Protein AF-A0A6P4AB61-F1 (afdb_monomer_lite)

Secondary structure (DSSP, 8-state):
----------------------------------------HHHHHHHHTTS-------PPPPTT---------------S--SHHHHHHHHHHHH-S----------------------------PPPPP-------------PPPP---SSHHHHHHHHHHHHHHHHHHHHHHHHHHTT-SS---PPPHHHHHHHHH-B-TT--SSBS-HHHHHHHHHT--TTS--S-SSS--HHHHHHHHHHHHHHHHHTT--HHHHHHHHHHHHHHGGGGGTS-GGGPPTTHHHHHHHHHHHHHHTT----TT-HHHHHHHHHHHHHHHTS-HHHHTTS--GGGGG-TT-SS--HHHHGGG--TTS-BTTBHHHHHHHHHHH--HHHHHHHHHHHHHTBTB--SS---HHHHHHHHHHHHHHTT-GGG-HHHHHHHHHHHHH----

Radius of gyration: 31.97 Å; chains: 1; bounding box: 68×88×130 Å

Foldseek 3Di:
DDDDDDDDDDDDDDDDDDDDDDDDDDDDDDDDDPDDPDDDVVLVVVLVVQVPPDDDDDDDADPVGDDDDDDDDDDDDDDDDPPVCVVCCVSVVSVPPDDDDDDDDDDDDDDDDDDDDPDPDDPPDDDDDDDDDDDDDDDDDDDDDDDPPDPDCPVVVVVVVVVVVVVVVVLVVVLVVLVPFDLDDDDFQLLLLLLQLQFDDLVPPRHRPQVQSLVVLVVQQDPQLWHADPPDDFLLGRQSSLLSSLLSCLVRVHDVVSNVSSLVSCVVRVLVVVVTDPSPHDPCSLQQVVLSVVSCVVSVNPHPPVRVVSVVSVVVNVVVVVVDPLVVVLPEQDPCLLPCSSDPDHDLVSQQVHADPQRGSQQASSSLSVSCRVPVDPSSVRNNVVQCVVVRSTHHRGIRCRLVCLVVVLVVCVVVVNCVSQVVSNVVSVVVNVVPDDD

Sequence (439 aa):
MSSHSTPHIFSLLSPNSIPSSSSSSSSSSSSLSTNQPYLHPVLANCCNQVENTGVWSFGTKDKRGNLEFHTKCNAISKPRTQEYASVLQNVLANCCNQVENTGVWSFGTKDKRGNLEFHTKCNAISKPRTQEYASVLQNGLPVIKWPEIVEDDIEGEARKIGRRNEIKERVESIKSKLASMDDGEISVSAYDTAWVALVEDIHGSGTPQFPSSLQWIANNQLPDGSWGDCEIFSAHDRIINTLACVVALKSWNVHPDKCHKGMEFLKENISRLRNENTEHMPIGFEVAFPSLLEIARKIDLQIPDDSPILQEIYAKRDLKLTRIPRDIMHRVPTTLLHSLEGMAGLDWEKLLKLQSRDGSFLFSPSSTAFALMETKDLNCFKYLNNAVQKFNGGVPNVYPVDLFEHIWVVDRLQRLGISRFFEPEIKECIDYVSSGKRD

Structure (mmCIF, N/CA/C/O backbone):
data_AF-A0A6P4AB61-F1
#
_entry.id   AF-A0A6P4AB61-F1
#
loop_
_atom_site.group_PDB
_atom_site.id
_atom_site.type_symbol
_atom_site.label_atom_id
_atom_site.label_alt_id
_atom_site.label_comp_id
_atom_site.label_asym_id
_atom_site.label_entity_id
_atom_site.label_seq_id
_atom_site.pdbx_PDB_ins_code
_atom_site.Cartn_x
_atom_site.Cartn_y
_atom_site.Cartn_z
_atom_site.occupancy
_atom_site.B_iso_or_equiv
_atom_site.auth_seq_id
_atom_site.auth_comp_id
_atom_site.auth_asym_id
_atom_site.auth_atom_id
_atom_site.pdbx_PDB_model_num
ATOM 1 N N . MET A 1 1 ? 7.755 -12.854 53.050 1.00 31.95 1 MET A N 1
ATOM 2 C CA . MET A 1 1 ? 8.686 -13.766 53.762 1.00 31.95 1 MET A CA 1
ATOM 3 C C . MET A 1 1 ? 8.063 -15.156 53.743 1.00 31.95 1 MET A C 1
ATOM 5 O O . MET A 1 1 ? 6.854 -15.178 53.893 1.00 31.95 1 MET A O 1
ATOM 9 N N . SER A 1 2 ? 8.859 -16.230 53.573 1.00 28.94 2 SER A N 1
ATOM 10 C CA . SER A 1 2 ? 8.568 -17.662 53.891 1.00 28.94 2 SER A CA 1
ATOM 11 C C . SER A 1 2 ? 7.244 -18.317 53.415 1.00 28.94 2 SER A C 1
ATOM 13 O O . SER A 1 2 ? 6.175 -17.762 53.605 1.00 28.94 2 SER A O 1
ATOM 15 N N . SER A 1 3 ? 7.202 -19.557 52.907 1.00 27.22 3 SER A N 1
ATOM 16 C CA . SER A 1 3 ? 8.245 -20.531 52.505 1.00 27.22 3 SER A CA 1
ATOM 17 C C . SER A 1 3 ? 7.597 -21.730 51.768 1.00 27.22 3 SER A C 1
ATOM 19 O O . SER A 1 3 ? 6.386 -21.911 51.839 1.00 27.22 3 SER A O 1
ATOM 21 N N . HIS A 1 4 ? 8.391 -22.554 51.070 1.00 29.17 4 HIS A N 1
ATOM 22 C CA . HIS A 1 4 ? 7.943 -23.743 50.312 1.00 29.17 4 HIS A CA 1
ATOM 23 C C . HIS A 1 4 ? 7.287 -24.855 51.163 1.00 29.17 4 HIS A C 1
ATOM 25 O O . HIS A 1 4 ? 7.622 -24.981 52.342 1.00 29.17 4 HIS A O 1
ATOM 31 N N . SER A 1 5 ? 6.521 -25.763 50.524 1.00 25.81 5 SER A N 1
ATOM 32 C CA . SER A 1 5 ? 6.859 -27.214 50.461 1.00 25.81 5 SER A CA 1
ATOM 33 C C . SER A 1 5 ? 5.947 -28.064 49.543 1.00 25.81 5 SER A C 1
ATOM 35 O O . SER A 1 5 ? 4.727 -27.958 49.577 1.00 25.81 5 SER A O 1
ATOM 37 N N . THR A 1 6 ? 6.582 -28.969 48.791 1.00 26.95 6 THR A N 1
ATOM 38 C CA . THR A 1 6 ? 6.104 -30.217 48.130 1.00 26.95 6 THR A CA 1
ATOM 39 C C . THR A 1 6 ? 7.281 -31.237 48.239 1.00 26.95 6 THR A C 1
ATOM 41 O O . THR A 1 6 ? 8.294 -30.829 48.822 1.00 26.95 6 THR A O 1
ATOM 44 N N . PRO A 1 7 ? 7.293 -32.501 47.721 1.00 38.72 7 PRO A N 1
ATOM 45 C CA . PRO A 1 7 ? 6.286 -33.313 46.997 1.00 38.72 7 PRO A CA 1
ATOM 46 C C . PRO A 1 7 ? 6.196 -34.822 47.428 1.00 38.72 7 PRO A C 1
ATOM 48 O O . PRO A 1 7 ? 6.912 -35.266 48.318 1.00 38.72 7 PRO A O 1
ATOM 51 N N . HIS A 1 8 ? 5.410 -35.640 46.698 1.00 24.91 8 HIS A N 1
ATOM 52 C CA . HIS A 1 8 ? 5.565 -37.110 46.494 1.00 24.91 8 HIS A CA 1
ATOM 53 C C . HIS A 1 8 ? 5.042 -37.473 45.074 1.00 24.91 8 HIS A C 1
ATOM 55 O O . HIS A 1 8 ? 4.118 -36.800 44.626 1.00 24.91 8 HIS A O 1
ATOM 61 N N . ILE A 1 9 ? 5.535 -38.411 44.239 1.00 24.50 9 ILE A N 1
ATOM 62 C CA . ILE A 1 9 ? 6.579 -39.476 44.267 1.00 24.50 9 ILE A CA 1
ATOM 63 C C . ILE A 1 9 ? 6.122 -40.914 44.655 1.00 24.50 9 ILE A C 1
ATOM 65 O O . ILE A 1 9 ? 6.420 -41.369 45.751 1.00 24.50 9 ILE A O 1
ATOM 69 N N . PHE A 1 10 ? 5.472 -41.619 43.707 1.00 24.66 10 PHE A N 1
ATOM 70 C CA . PHE A 1 10 ? 5.452 -43.084 43.392 1.00 24.66 10 PHE A CA 1
ATOM 71 C C . PHE A 1 10 ? 4.771 -43.182 41.992 1.00 24.66 10 PHE A C 1
ATOM 73 O O . PHE A 1 10 ? 3.731 -42.553 41.823 1.00 24.66 10 PHE A O 1
ATOM 80 N N . SER A 1 11 ? 5.306 -43.699 40.869 1.00 23.52 11 SER A N 1
ATOM 81 C CA . SER A 1 11 ? 5.947 -44.991 40.511 1.00 23.52 11 SER A CA 1
ATOM 82 C C . SER A 1 11 ? 5.012 -46.205 40.712 1.00 23.52 11 SER A C 1
ATOM 84 O O . SER A 1 11 ? 4.325 -46.268 41.724 1.00 23.52 11 SER A O 1
ATOM 86 N N . LEU A 1 12 ? 4.859 -47.184 39.802 1.00 23.11 12 LEU A N 1
ATOM 87 C CA . LEU A 1 12 ? 5.608 -47.627 38.595 1.00 23.11 12 LEU A CA 1
ATOM 88 C C . LEU A 1 12 ? 4.636 -47.825 37.373 1.00 23.11 12 LEU A C 1
ATOM 90 O O . LEU A 1 12 ? 3.552 -47.259 37.436 1.00 23.11 12 LEU A O 1
ATOM 94 N N . LEU A 1 13 ? 4.844 -48.544 36.241 1.00 23.95 13 LEU A N 1
ATOM 95 C CA . LEU A 1 13 ? 5.892 -49.416 35.627 1.00 23.95 13 LEU A CA 1
ATOM 96 C C . LEU A 1 13 ? 5.664 -49.466 34.069 1.00 23.95 13 LEU A C 1
ATOM 98 O O . LEU A 1 13 ? 4.730 -48.842 33.572 1.00 23.95 13 LEU A O 1
ATOM 102 N N . SER A 1 14 ? 6.464 -50.241 33.317 1.00 23.11 14 SER A N 1
ATOM 103 C CA . SER A 1 14 ? 6.390 -50.537 31.849 1.00 23.11 14 SER A CA 1
ATOM 104 C C . SER A 1 14 ? 6.741 -52.047 31.632 1.00 23.11 14 SER A C 1
ATOM 106 O O . SER A 1 14 ? 6.650 -52.761 32.631 1.00 23.11 14 SER A O 1
ATOM 108 N N . PRO A 1 15 ? 7.219 -52.616 30.486 1.00 39.34 15 PRO A N 1
ATOM 109 C CA . PRO A 1 15 ? 7.324 -52.196 29.068 1.00 39.34 15 PRO A CA 1
ATOM 110 C C . PRO A 1 15 ? 6.894 -53.323 28.058 1.00 39.34 15 PRO A C 1
ATOM 112 O O . PRO A 1 15 ? 6.152 -54.224 28.435 1.00 39.34 15 PRO A O 1
ATOM 115 N N . ASN A 1 16 ? 7.458 -53.312 26.828 1.00 25.84 16 ASN A N 1
ATOM 116 C CA . ASN A 1 16 ? 7.536 -54.386 25.794 1.00 25.84 16 ASN A CA 1
ATOM 117 C C . ASN A 1 16 ? 6.367 -54.506 24.776 1.00 25.84 16 ASN A C 1
ATOM 119 O O . ASN A 1 16 ? 5.218 -54.299 25.140 1.00 25.84 16 ASN A O 1
ATOM 123 N N . SER A 1 17 ? 6.586 -54.853 23.489 1.00 25.02 17 SER A N 1
ATOM 124 C CA . SER A 1 17 ? 7.842 -55.087 22.722 1.00 25.02 17 SER A CA 1
ATOM 125 C C . SER A 1 17 ? 7.669 -54.971 21.182 1.00 25.02 17 SER A C 1
ATOM 127 O O . SER A 1 17 ? 6.565 -54.840 20.662 1.00 25.02 17 SER A O 1
ATOM 129 N N . ILE A 1 18 ? 8.802 -54.997 20.462 1.00 28.11 18 ILE A N 1
ATOM 130 C CA . ILE A 1 18 ? 9.027 -54.887 18.997 1.00 28.11 18 ILE A CA 1
ATOM 131 C C . ILE A 1 18 ? 10.381 -55.604 18.697 1.00 28.11 18 ILE A C 1
ATOM 133 O O . ILE A 1 18 ? 11.129 -55.782 19.666 1.00 28.11 18 ILE A O 1
ATOM 137 N N . PRO A 1 19 ? 10.780 -55.990 17.453 1.00 42.22 19 PRO A N 1
ATOM 138 C CA . PRO A 1 19 ? 10.170 -55.735 16.137 1.00 42.22 19 PRO A CA 1
ATOM 139 C C . PRO A 1 19 ? 10.085 -56.970 15.189 1.00 42.22 19 PRO A C 1
ATOM 141 O O . PRO A 1 19 ? 10.313 -58.106 15.590 1.00 42.22 19 PRO A O 1
ATOM 144 N N . SER A 1 20 ? 9.801 -56.731 13.899 1.00 24.22 20 SER A N 1
ATOM 145 C CA . SER A 1 20 ? 10.059 -57.639 12.756 1.00 24.22 20 SER A CA 1
ATOM 146 C C . SER A 1 20 ? 10.372 -56.816 11.483 1.00 24.22 20 SER A C 1
ATOM 148 O O . SER A 1 20 ? 10.205 -55.594 11.513 1.00 24.22 20 SER A O 1
ATOM 150 N N . SER A 1 21 ? 10.889 -57.418 10.397 1.00 25.69 21 SER A N 1
ATOM 151 C CA . SER A 1 21 ? 11.362 -56.666 9.212 1.00 25.69 21 SER A CA 1
ATOM 152 C C . SER A 1 21 ? 11.525 -57.487 7.911 1.00 25.69 21 SER A C 1
ATOM 154 O O . SER A 1 21 ? 11.584 -58.716 7.937 1.00 25.69 21 SER A O 1
ATOM 156 N N . SER A 1 22 ? 11.706 -56.770 6.784 1.00 25.30 22 SER A N 1
ATOM 157 C CA . SER A 1 22 ? 11.994 -57.256 5.408 1.00 25.30 22 SER A CA 1
ATOM 158 C C . SER A 1 22 ? 10.818 -57.954 4.678 1.00 25.30 22 SER A C 1
ATOM 160 O O . SER A 1 22 ? 9.848 -58.341 5.314 1.00 25.30 22 SER A O 1
ATOM 162 N N . SER A 1 23 ? 10.787 -58.102 3.343 1.00 24.78 23 SER A N 1
ATOM 163 C CA . SER A 1 23 ? 11.779 -57.803 2.285 1.00 24.78 23 SER A CA 1
ATOM 164 C C . SER A 1 23 ? 11.095 -57.340 0.971 1.00 24.78 23 SER A C 1
ATOM 166 O O . SER A 1 23 ? 9.889 -57.107 0.947 1.00 24.78 23 SER A O 1
ATOM 168 N N . SER A 1 24 ? 11.864 -57.133 -0.106 1.00 25.05 24 SER A N 1
ATOM 169 C CA . SER A 1 24 ? 11.434 -56.508 -1.368 1.00 25.05 24 SER A CA 1
ATOM 170 C C . SER A 1 24 ? 11.100 -57.493 -2.499 1.00 25.05 24 SER A C 1
ATOM 172 O O . SER A 1 24 ? 11.663 -58.579 -2.591 1.00 25.05 24 SER A O 1
ATOM 174 N N . SER A 1 25 ? 10.279 -57.045 -3.456 1.00 24.58 25 SER A N 1
ATOM 175 C CA . SER A 1 25 ? 10.283 -57.558 -4.836 1.00 24.58 25 SER A CA 1
ATOM 176 C C . SER A 1 25 ? 9.807 -56.481 -5.813 1.00 24.58 25 SER A C 1
ATOM 178 O O . SER A 1 25 ? 8.909 -55.707 -5.485 1.00 24.58 25 SER A O 1
ATOM 180 N N . SER A 1 26 ? 10.389 -56.434 -7.010 1.00 23.45 26 SER A N 1
ATOM 181 C CA . SER A 1 26 ? 10.068 -55.467 -8.063 1.00 23.45 26 SER A CA 1
ATOM 182 C C . SER A 1 26 ? 9.321 -56.119 -9.228 1.00 23.45 26 SER A C 1
ATOM 184 O O . SER A 1 26 ? 9.568 -57.268 -9.583 1.00 23.45 26 SER A O 1
ATOM 186 N N . SER A 1 27 ? 8.436 -55.360 -9.872 1.00 23.88 27 SER A N 1
ATOM 187 C CA . SER A 1 27 ? 7.985 -55.639 -11.238 1.00 23.88 27 SER A CA 1
ATOM 188 C C . SER A 1 27 ? 7.711 -54.318 -11.954 1.00 23.88 27 SER A C 1
ATOM 190 O O . SER A 1 27 ? 7.298 -53.339 -11.331 1.00 23.88 27 SER A O 1
ATOM 192 N N . SER A 1 28 ? 8.034 -54.262 -13.242 1.00 22.91 28 SER A N 1
ATOM 193 C CA . SER A 1 28 ? 7.985 -53.051 -14.056 1.00 22.91 28 SER A CA 1
ATOM 194 C C . SER A 1 28 ? 6.930 -53.168 -15.152 1.00 22.91 28 SER A C 1
ATOM 196 O O . SER A 1 28 ? 6.835 -54.178 -15.845 1.00 22.91 28 SER A O 1
ATOM 198 N N . SER A 1 29 ? 6.178 -52.091 -15.358 1.00 23.48 29 SER A N 1
ATOM 199 C CA . SER A 1 29 ? 5.350 -51.888 -16.547 1.00 23.48 29 SER A CA 1
ATOM 200 C C . SER A 1 29 ? 5.337 -50.403 -16.890 1.00 23.48 29 SER A C 1
ATOM 202 O O . SER A 1 29 ? 5.155 -49.564 -16.009 1.00 23.48 29 SER A O 1
ATOM 204 N N . SER A 1 30 ? 5.563 -50.077 -18.158 1.00 22.84 30 SER A N 1
ATOM 205 C CA . SER A 1 30 ? 5.762 -48.715 -18.650 1.00 22.84 30 SER A CA 1
ATOM 206 C C . SER A 1 30 ? 4.664 -48.304 -19.628 1.00 22.84 30 SER A C 1
ATOM 208 O O . SER A 1 30 ? 4.325 -49.075 -20.520 1.00 22.84 30 SER A O 1
ATOM 210 N N . SER A 1 31 ? 4.188 -47.057 -19.528 1.00 21.41 31 SER A N 1
ATOM 211 C CA . SER A 1 31 ? 3.708 -46.285 -20.687 1.00 21.41 31 SER A CA 1
ATOM 212 C C . SER A 1 31 ? 3.337 -44.838 -20.333 1.00 21.41 31 SER A C 1
ATOM 214 O O . SER A 1 31 ? 2.676 -44.599 -19.329 1.00 21.41 31 SER A O 1
ATOM 216 N N . LEU A 1 32 ? 3.664 -43.919 -21.250 1.00 22.86 32 LEU A N 1
ATOM 217 C CA . LEU A 1 32 ? 2.944 -42.664 -21.531 1.00 22.86 32 LEU A CA 1
ATOM 218 C C . LEU A 1 32 ? 2.806 -41.630 -20.393 1.00 22.86 32 LEU A C 1
ATOM 220 O O . LEU A 1 32 ? 1.723 -41.380 -19.871 1.00 22.86 32 LEU A O 1
ATOM 224 N N . SER A 1 33 ? 3.891 -40.895 -20.134 1.00 21.48 33 SER A N 1
ATOM 225 C CA . SER A 1 33 ? 3.826 -39.572 -19.502 1.00 21.48 33 SER A CA 1
ATOM 226 C C . SER A 1 33 ? 3.276 -38.523 -20.484 1.00 21.48 33 SER A C 1
ATOM 228 O O . SER A 1 33 ? 4.007 -38.011 -21.337 1.00 21.48 33 SER A O 1
ATOM 230 N N . THR A 1 34 ? 1.995 -38.170 -20.374 1.00 24.17 34 THR A N 1
ATOM 231 C CA . THR A 1 34 ? 1.445 -36.985 -21.050 1.00 24.17 34 THR A CA 1
ATOM 232 C C . THR A 1 34 ? 1.909 -35.718 -20.333 1.00 24.17 34 THR A C 1
ATOM 234 O O . THR A 1 34 ? 1.309 -35.315 -19.337 1.00 24.17 34 THR A O 1
ATOM 237 N N . ASN A 1 35 ? 2.965 -35.077 -20.841 1.00 24.34 35 ASN A N 1
ATOM 238 C CA . ASN A 1 35 ? 3.440 -33.785 -20.339 1.00 24.34 35 ASN A CA 1
ATOM 239 C C . ASN A 1 35 ? 2.428 -32.668 -20.656 1.00 24.34 35 ASN A C 1
ATOM 241 O O . ASN A 1 35 ? 2.560 -31.961 -21.654 1.00 24.34 35 ASN A O 1
ATOM 245 N N . GLN A 1 36 ? 1.427 -32.492 -19.794 1.00 22.83 36 GLN A N 1
ATOM 246 C CA . GLN A 1 36 ? 0.696 -31.231 -19.698 1.00 22.83 36 GLN A CA 1
ATOM 247 C C . GLN A 1 36 ? 1.524 -30.239 -18.864 1.00 22.83 36 GLN A C 1
ATOM 249 O O . GLN A 1 36 ? 1.948 -30.597 -17.762 1.00 22.83 36 GLN A O 1
ATOM 254 N N . PRO A 1 37 ? 1.749 -28.998 -19.331 1.00 26.88 37 PRO A N 1
ATOM 255 C CA . PRO A 1 37 ? 2.337 -27.962 -18.494 1.00 26.88 37 PRO A CA 1
ATOM 256 C C . PRO A 1 37 ? 1.325 -27.554 -17.416 1.00 26.88 37 PRO A C 1
ATOM 258 O O . PRO A 1 37 ? 0.306 -26.929 -17.708 1.00 26.88 37 PRO A O 1
ATOM 261 N N . TYR A 1 38 ? 1.605 -27.908 -16.162 1.00 25.88 38 TYR A N 1
ATOM 262 C CA . TYR A 1 38 ? 0.858 -27.401 -15.012 1.00 25.88 38 TYR A CA 1
ATOM 263 C C . TYR A 1 38 ? 1.101 -25.890 -14.887 1.00 25.88 38 TYR A C 1
ATOM 265 O O . TYR A 1 38 ? 2.192 -25.468 -14.502 1.00 25.88 38 TYR A O 1
ATOM 273 N N . LEU A 1 39 ? 0.096 -25.067 -15.204 1.00 29.55 39 LEU A N 1
ATOM 274 C CA . LEU A 1 39 ? 0.164 -23.632 -14.921 1.00 29.55 39 LEU A CA 1
ATOM 275 C C . LEU A 1 39 ? 0.203 -23.417 -13.403 1.00 29.55 39 LEU A C 1
ATOM 277 O O . LEU A 1 39 ? -0.677 -23.873 -12.672 1.00 29.55 39 LEU A O 1
ATOM 281 N N . HIS A 1 40 ? 1.227 -22.710 -12.930 1.00 34.81 40 HIS A N 1
ATOM 282 C CA . HIS A 1 40 ? 1.366 -22.388 -11.515 1.00 34.81 40 HIS A CA 1
ATOM 283 C C . HIS A 1 40 ? 0.315 -21.331 -11.103 1.00 34.81 40 HIS A C 1
ATOM 285 O O . HIS A 1 40 ? 0.152 -20.351 -11.837 1.00 34.81 40 HIS A O 1
ATOM 291 N N . PRO A 1 41 ? -0.375 -21.458 -9.945 1.00 32.84 41 PRO A N 1
ATOM 292 C CA . PRO A 1 41 ? -1.515 -20.595 -9.593 1.00 32.84 41 PRO A CA 1
ATOM 293 C C . PRO A 1 41 ? -1.236 -19.084 -9.591 1.00 32.84 41 PRO A C 1
ATOM 295 O O . PRO A 1 41 ? -2.148 -18.289 -9.803 1.00 32.84 41 PRO A O 1
ATOM 298 N N . VAL A 1 42 ? 0.023 -18.682 -9.388 1.00 34.88 42 VAL A N 1
ATOM 299 C CA . VAL A 1 42 ? 0.453 -17.273 -9.403 1.00 34.88 42 VAL A CA 1
ATOM 300 C C . VAL A 1 42 ? 0.213 -16.620 -10.772 1.00 34.88 42 VAL A C 1
ATOM 302 O O . VAL A 1 42 ? -0.350 -15.532 -10.829 1.00 34.88 42 VAL A O 1
ATOM 305 N N . LEU A 1 43 ? 0.539 -17.304 -11.878 1.00 30.62 43 LEU A N 1
ATOM 306 C CA . LEU A 1 43 ? 0.390 -16.752 -13.235 1.00 30.62 43 LEU A CA 1
ATOM 307 C C . LEU A 1 43 ? -1.081 -16.554 -13.631 1.00 30.62 43 LEU A C 1
ATOM 309 O O . LEU A 1 43 ? -1.419 -15.576 -14.297 1.00 30.62 43 LEU A O 1
ATOM 313 N N . ALA A 1 44 ? -1.967 -17.452 -13.187 1.00 28.67 44 ALA A N 1
ATOM 314 C CA . ALA A 1 44 ? -3.407 -17.295 -13.379 1.00 28.67 44 ALA A CA 1
ATOM 315 C C . ALA A 1 44 ? -3.951 -16.088 -12.590 1.00 28.67 44 ALA A C 1
ATOM 317 O O . ALA A 1 44 ? -4.750 -15.311 -13.108 1.00 28.67 44 ALA A O 1
ATOM 318 N N . ASN A 1 45 ? -3.480 -15.890 -11.355 1.00 36.50 45 ASN A N 1
ATOM 319 C CA . ASN A 1 45 ? -3.972 -14.820 -10.491 1.00 36.50 45 ASN A CA 1
ATOM 320 C C . ASN A 1 45 ? -3.524 -13.415 -10.928 1.00 36.50 45 ASN A C 1
ATOM 322 O O . ASN A 1 45 ? -4.324 -12.490 -10.803 1.00 36.50 45 ASN A O 1
ATOM 326 N N . CYS A 1 46 ? -2.328 -13.251 -11.506 1.00 30.19 46 CYS A N 1
ATOM 327 C CA . CYS A 1 46 ? -1.909 -11.966 -12.086 1.00 30.19 46 CYS A CA 1
ATOM 328 C C . CYS A 1 46 ? -2.796 -11.532 -13.269 1.00 30.19 46 CYS A C 1
ATOM 330 O O . CYS A 1 46 ? -3.047 -10.343 -13.439 1.00 30.19 46 CYS A O 1
ATOM 332 N N . CYS A 1 47 ? -3.318 -12.476 -14.064 1.00 27.45 47 CYS A N 1
ATOM 333 C CA . CYS A 1 47 ? -4.286 -12.159 -15.123 1.00 27.45 47 CYS A CA 1
ATOM 334 C C . CYS A 1 47 ? -5.659 -11.791 -14.526 1.00 27.45 47 CYS A C 1
ATOM 336 O O . CYS A 1 47 ? -6.238 -10.760 -14.866 1.00 27.45 47 CYS A O 1
ATOM 338 N N . ASN A 1 48 ? -6.139 -12.585 -13.560 1.00 28.72 48 ASN A N 1
ATOM 339 C CA . ASN A 1 48 ? -7.444 -12.393 -12.910 1.00 28.72 48 ASN A CA 1
ATOM 340 C C . ASN A 1 48 ? -7.588 -11.056 -12.149 1.00 28.72 48 ASN A C 1
ATOM 342 O O . ASN A 1 48 ? -8.713 -10.640 -11.866 1.00 28.72 48 ASN A O 1
ATOM 346 N N . GLN A 1 49 ? -6.485 -10.374 -11.812 1.00 32.09 49 GLN A N 1
ATOM 347 C CA . GLN A 1 49 ? -6.513 -9.041 -11.190 1.00 32.09 49 GLN A CA 1
ATOM 348 C C . GLN A 1 49 ? -7.050 -7.935 -12.120 1.00 32.09 49 GLN A C 1
ATOM 350 O O . GLN A 1 49 ? -7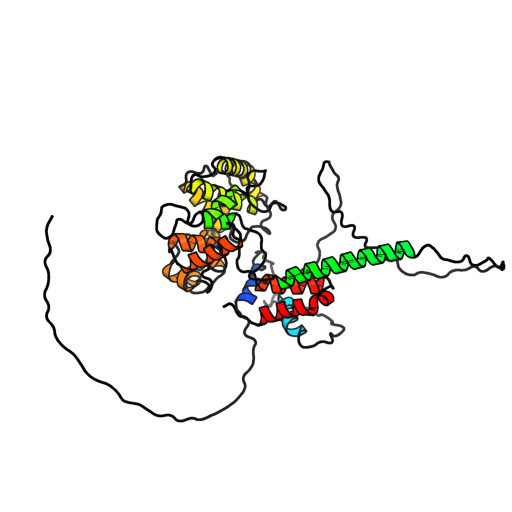.423 -6.874 -11.625 1.00 32.09 49 GLN A O 1
ATOM 355 N N . VAL A 1 50 ? -7.158 -8.181 -13.433 1.00 27.23 50 VAL A N 1
ATOM 356 C CA . VAL A 1 50 ? -7.739 -7.234 -14.406 1.00 27.23 50 VAL A CA 1
ATOM 357 C C . VAL A 1 50 ? -9.243 -7.480 -14.649 1.00 27.23 50 VAL A C 1
ATOM 359 O O . VAL A 1 50 ? -9.965 -6.563 -15.028 1.00 27.23 50 VAL A O 1
ATOM 362 N N . GLU A 1 51 ? -9.757 -8.690 -14.399 1.00 25.59 51 GLU A N 1
ATOM 363 C CA . GLU A 1 51 ? -11.059 -9.142 -14.935 1.00 25.59 51 GLU A CA 1
ATOM 364 C C . GLU A 1 51 ? -12.303 -8.878 -14.053 1.00 25.59 51 GLU A C 1
ATOM 366 O O . GLU A 1 51 ? -13.390 -9.357 -14.369 1.00 25.59 51 GLU A O 1
ATOM 371 N N . ASN A 1 52 ? -12.198 -8.132 -12.944 1.00 26.30 52 ASN A N 1
ATOM 372 C CA . ASN A 1 52 ? -13.324 -7.916 -12.010 1.00 26.30 52 ASN A CA 1
ATOM 373 C C . ASN A 1 52 ? -13.916 -6.489 -11.991 1.00 26.30 52 ASN A C 1
ATOM 375 O O . ASN A 1 52 ? -14.440 -6.034 -10.971 1.00 26.30 52 ASN A O 1
ATOM 379 N N . THR A 1 53 ? -13.930 -5.804 -13.137 1.00 24.28 53 THR A N 1
ATOM 380 C CA . THR A 1 53 ? -14.827 -4.658 -13.384 1.00 24.28 53 THR A CA 1
ATOM 381 C C . THR A 1 53 ? -16.196 -5.158 -13.869 1.00 24.28 53 THR A C 1
ATOM 383 O O . THR A 1 53 ? -16.378 -5.609 -14.997 1.00 24.28 53 THR A O 1
ATOM 386 N N . GLY A 1 54 ? -17.195 -5.134 -12.982 1.00 27.19 54 GLY A N 1
ATOM 387 C CA . GLY A 1 54 ? -18.482 -5.803 -13.209 1.00 27.19 54 GLY A CA 1
ATOM 388 C C . GLY A 1 54 ? -19.430 -5.104 -14.193 1.00 27.19 54 GLY A C 1
ATOM 389 O O . GLY A 1 54 ? -20.357 -4.423 -13.756 1.00 27.19 54 GLY A O 1
ATOM 390 N N . VAL A 1 55 ? -19.278 -5.351 -15.500 1.00 23.19 55 VAL A N 1
ATOM 391 C CA . VAL A 1 55 ? -20.220 -4.907 -16.550 1.00 23.19 55 VAL A CA 1
ATOM 392 C C . VAL A 1 55 ? -20.957 -6.103 -17.168 1.00 23.19 55 VAL A C 1
ATOM 394 O O . VAL A 1 55 ? -20.380 -6.920 -17.884 1.00 23.19 55 VAL A O 1
ATOM 397 N N . TRP A 1 56 ? -22.264 -6.210 -16.912 1.00 24.33 56 TRP A N 1
ATOM 398 C CA . TRP A 1 56 ? -23.097 -7.316 -17.401 1.00 24.33 56 TRP A CA 1
ATOM 399 C C . TRP A 1 56 ? -23.663 -7.036 -18.801 1.00 24.33 56 TRP A C 1
ATOM 401 O O . TRP A 1 56 ? -24.526 -6.175 -18.967 1.00 24.33 56 TRP A O 1
ATOM 411 N N . SER A 1 57 ? -23.245 -7.821 -19.798 1.00 22.78 57 SER A N 1
ATOM 412 C CA . SER A 1 57 ? -23.836 -7.800 -21.146 1.00 22.78 57 SER A CA 1
ATOM 413 C C . SER A 1 57 ? -25.051 -8.733 -21.247 1.00 22.78 57 SER A C 1
ATOM 415 O O . SER A 1 57 ? -24.943 -9.937 -21.014 1.00 22.78 57 SER A O 1
ATOM 417 N N . PHE A 1 58 ? -26.214 -8.202 -21.639 1.00 22.23 58 PHE A N 1
ATOM 418 C CA . PHE A 1 58 ? -27.438 -8.989 -21.842 1.00 22.23 58 PHE A CA 1
ATOM 419 C C . PHE A 1 58 ? -27.425 -9.742 -23.184 1.00 22.23 58 PHE A C 1
ATOM 421 O O . PHE A 1 58 ? -27.631 -9.147 -24.240 1.00 22.23 58 PHE A O 1
ATOM 428 N N . GLY A 1 59 ? -27.264 -11.067 -23.142 1.00 26.12 59 GLY A N 1
ATOM 429 C CA . GLY A 1 59 ? -27.491 -11.945 -24.295 1.00 26.12 59 GLY A CA 1
ATOM 430 C C . GLY A 1 59 ? -28.960 -12.368 -24.423 1.00 26.12 59 GLY A C 1
ATOM 431 O O . GLY A 1 59 ? -29.528 -12.940 -23.491 1.00 26.12 59 GLY A O 1
ATOM 432 N N . THR A 1 60 ? -29.582 -12.131 -25.580 1.00 27.34 60 THR A N 1
ATOM 433 C CA . THR A 1 60 ? -30.923 -12.646 -25.902 1.00 27.34 60 THR A CA 1
ATOM 434 C C . THR A 1 60 ? -30.847 -14.076 -26.447 1.00 27.34 60 THR A C 1
ATOM 436 O O . THR A 1 60 ? -29.989 -14.401 -27.263 1.00 27.34 60 THR A O 1
ATOM 439 N N . LYS A 1 61 ? -31.751 -14.954 -25.993 1.00 29.38 61 LYS A N 1
ATOM 440 C CA . LYS A 1 61 ? -31.828 -16.349 -26.462 1.00 29.38 61 LYS A CA 1
ATOM 441 C C . LYS A 1 61 ? -32.627 -16.465 -27.760 1.00 29.38 61 LYS A C 1
ATOM 443 O O . LYS A 1 61 ? -33.642 -15.788 -27.927 1.00 29.38 61 LYS A O 1
ATOM 448 N N . ASP A 1 62 ? -32.221 -17.392 -28.626 1.00 40.72 62 ASP A N 1
ATOM 449 C CA . ASP A 1 62 ? -33.055 -17.863 -29.736 1.00 40.72 62 ASP A CA 1
ATOM 450 C C . ASP A 1 62 ? -34.287 -18.646 -29.215 1.00 40.72 62 ASP A C 1
ATOM 452 O O . ASP A 1 62 ? -34.374 -19.018 -28.041 1.00 40.72 62 ASP A O 1
ATOM 456 N N . LYS A 1 63 ? -35.255 -18.931 -30.098 1.00 39.12 63 LYS A N 1
ATOM 457 C CA . LYS A 1 63 ? -36.498 -19.642 -29.743 1.00 39.12 63 LYS A CA 1
ATOM 458 C C . LYS A 1 63 ? -36.328 -21.150 -29.483 1.00 39.12 63 LYS A C 1
ATOM 460 O O . LYS A 1 63 ? -37.332 -21.826 -29.263 1.00 39.12 63 LYS A O 1
ATOM 465 N N . ARG A 1 64 ? -35.104 -21.688 -29.491 1.00 42.00 64 ARG A N 1
ATOM 466 C CA . ARG A 1 64 ? -34.766 -23.060 -29.066 1.00 42.00 64 ARG A CA 1
ATOM 467 C C . ARG A 1 64 ? -33.738 -23.120 -27.927 1.00 42.00 64 ARG A C 1
ATOM 469 O O . ARG A 1 64 ? -33.477 -24.205 -27.421 1.00 42.00 64 ARG A O 1
ATOM 476 N N . GLY A 1 65 ? -33.262 -21.972 -27.441 1.00 36.00 65 GLY A N 1
ATOM 477 C CA . GLY A 1 65 ? -32.560 -21.831 -26.164 1.00 36.00 65 GLY A CA 1
ATOM 478 C C . GLY A 1 65 ? -31.037 -21.970 -26.211 1.00 36.00 65 GLY A C 1
ATOM 479 O O . GLY A 1 65 ? -30.420 -21.932 -25.145 1.00 36.00 65 GLY A O 1
ATOM 480 N N . ASN A 1 66 ? -30.439 -22.085 -27.400 1.00 29.52 66 ASN A N 1
ATOM 481 C CA . ASN A 1 66 ? -28.987 -22.179 -27.566 1.00 29.52 66 ASN A CA 1
ATOM 482 C C . ASN A 1 66 ? -28.332 -20.787 -27.649 1.00 29.52 66 ASN A C 1
ATOM 484 O O . ASN A 1 66 ? -28.953 -19.818 -28.088 1.00 29.52 66 ASN A O 1
ATOM 488 N N . LEU A 1 67 ? -27.059 -20.704 -27.250 1.00 27.55 67 LEU A N 1
ATOM 489 C CA . LEU A 1 67 ? -26.162 -19.600 -27.605 1.00 27.55 67 LEU A CA 1
ATOM 490 C C . LEU A 1 67 ? -25.294 -20.044 -28.786 1.00 27.55 67 LEU A C 1
ATOM 492 O O . LEU A 1 67 ? -24.680 -21.108 -28.724 1.00 27.55 67 LEU A O 1
ATOM 496 N N . GLU A 1 68 ? -25.192 -19.207 -29.816 1.00 24.06 68 GLU A N 1
ATOM 497 C CA . GLU A 1 68 ? -24.232 -19.372 -30.909 1.00 24.06 68 GLU A CA 1
ATOM 498 C C . GLU A 1 68 ? -23.352 -18.122 -31.020 1.00 24.06 68 GLU A C 1
ATOM 500 O O . GLU A 1 68 ? -23.849 -16.997 -31.036 1.00 24.06 68 GLU A O 1
ATOM 505 N N . PHE A 1 69 ? -22.041 -18.333 -31.142 1.00 25.62 69 PHE A N 1
ATOM 506 C CA . PHE A 1 69 ? -21.076 -17.317 -31.553 1.00 25.62 69 PHE A CA 1
ATOM 507 C C . PHE A 1 69 ? -20.338 -17.831 -32.793 1.00 25.62 69 PHE A C 1
ATOM 509 O O . PHE A 1 69 ? -19.818 -18.948 -32.798 1.00 25.62 69 PHE A O 1
ATOM 516 N N . HIS A 1 70 ? -20.273 -17.016 -33.845 1.00 22.86 70 HIS A N 1
ATOM 517 C CA . HIS A 1 70 ? -19.562 -17.344 -35.078 1.00 22.86 70 HIS A CA 1
ATOM 518 C C . HIS A 1 70 ? -18.528 -16.269 -35.411 1.00 22.86 70 HIS A C 1
ATOM 520 O O . HIS A 1 70 ? -18.881 -15.155 -35.793 1.00 22.86 70 HIS A O 1
ATOM 526 N N . THR A 1 71 ? -17.251 -16.650 -35.361 1.00 24.11 71 THR A N 1
ATOM 527 C CA . THR A 1 71 ? -16.127 -15.806 -35.780 1.00 24.11 71 THR A CA 1
ATOM 528 C C . THR A 1 71 ? -15.291 -16.565 -36.807 1.00 24.11 71 THR A C 1
ATOM 530 O O . THR A 1 71 ? -14.817 -17.668 -36.537 1.00 24.11 71 THR A O 1
ATOM 533 N N . LYS A 1 72 ? -15.099 -15.985 -37.998 1.00 21.06 72 LYS A N 1
ATOM 534 C CA . LYS A 1 72 ? -14.154 -16.475 -39.014 1.00 21.06 72 LYS A CA 1
ATOM 535 C C . LYS A 1 72 ? -12.998 -15.489 -39.134 1.00 21.06 72 LYS A C 1
ATOM 537 O O . LYS A 1 72 ? -13.206 -14.377 -39.609 1.00 21.06 72 LYS A O 1
ATOM 542 N N . CYS A 1 73 ? -11.789 -15.926 -38.798 1.00 22.77 73 CYS A N 1
ATOM 543 C CA . CYS A 1 73 ? -10.562 -15.172 -39.050 1.00 22.77 73 CYS A CA 1
ATOM 544 C C . CYS A 1 73 ? -9.735 -15.863 -40.140 1.00 22.77 73 CYS A C 1
ATOM 546 O O . CYS A 1 73 ? -9.353 -17.022 -39.992 1.00 22.77 73 CYS A O 1
ATOM 548 N N . ASN A 1 74 ? -9.432 -15.144 -41.224 1.00 21.53 74 ASN A N 1
ATOM 549 C CA . ASN A 1 74 ? -8.460 -15.582 -42.226 1.00 21.53 74 ASN A CA 1
ATOM 550 C C . ASN A 1 74 ? -7.059 -15.122 -41.797 1.00 21.53 74 ASN A C 1
ATOM 552 O O . ASN A 1 74 ? -6.781 -13.925 -41.804 1.00 21.53 74 ASN A O 1
ATOM 556 N N . ALA A 1 75 ? -6.174 -16.057 -41.452 1.00 23.34 75 ALA A N 1
ATOM 557 C CA . ALA A 1 75 ? -4.778 -15.757 -41.133 1.00 23.34 75 ALA A CA 1
ATOM 558 C C . ALA A 1 75 ? -3.885 -15.837 -42.386 1.00 23.34 75 ALA A C 1
ATOM 560 O O . ALA A 1 75 ? -4.000 -16.776 -43.175 1.00 23.34 75 ALA A O 1
ATOM 561 N N . ILE A 1 76 ? -2.963 -14.883 -42.550 1.00 21.34 76 ILE A N 1
ATOM 562 C CA . ILE A 1 76 ? -1.941 -14.884 -43.609 1.00 21.34 76 ILE A CA 1
ATOM 563 C C . ILE A 1 76 ? -0.556 -14.606 -43.003 1.00 21.34 76 ILE A C 1
ATOM 565 O O . ILE A 1 76 ? -0.399 -13.722 -42.165 1.00 21.34 76 ILE A O 1
ATOM 569 N N . SER A 1 77 ? 0.452 -15.319 -43.524 1.00 25.81 77 SER A N 1
ATOM 570 C CA . SER A 1 77 ? 1.887 -15.290 -43.172 1.00 25.81 77 SER A CA 1
ATOM 571 C C . SER A 1 77 ? 2.285 -15.976 -41.849 1.00 25.81 77 SER A C 1
ATOM 573 O O . SER A 1 77 ? 1.474 -16.163 -40.948 1.00 25.81 77 SER A O 1
ATOM 575 N N . LYS A 1 78 ? 3.537 -16.461 -41.796 1.00 26.98 78 LYS A N 1
ATOM 576 C CA . LYS A 1 78 ? 4.083 -17.356 -40.756 1.00 26.98 78 LYS A CA 1
ATOM 577 C C . LYS A 1 78 ? 5.300 -16.721 -40.061 1.00 26.98 78 LYS A C 1
ATOM 579 O O . LYS A 1 78 ? 6.131 -16.155 -40.774 1.00 26.98 78 LYS A O 1
ATOM 584 N N . PRO A 1 79 ? 5.500 -16.914 -38.743 1.00 29.27 79 PRO A N 1
ATOM 585 C CA . PRO A 1 79 ? 6.787 -16.678 -38.086 1.00 29.27 79 PRO A CA 1
ATOM 586 C C . PRO A 1 79 ? 7.825 -17.752 -38.452 1.00 29.27 79 PRO A C 1
ATOM 588 O O . PRO A 1 79 ? 7.474 -18.847 -38.899 1.00 29.27 79 PRO A O 1
ATOM 591 N N . ARG A 1 80 ? 9.111 -17.459 -38.217 1.00 30.75 80 ARG A N 1
ATOM 592 C CA . ARG A 1 80 ? 10.237 -18.378 -38.468 1.00 30.75 80 ARG A CA 1
ATOM 593 C C . ARG A 1 80 ? 11.213 -18.460 -37.277 1.00 30.75 80 ARG A C 1
ATOM 595 O O . ARG A 1 80 ? 12.409 -18.286 -37.456 1.00 30.75 80 ARG A O 1
ATOM 602 N N . THR A 1 81 ? 10.691 -18.756 -36.087 1.00 30.16 81 THR A N 1
ATOM 603 C CA . THR A 1 81 ? 11.435 -19.158 -34.869 1.00 30.16 81 THR A CA 1
ATOM 604 C C . THR A 1 81 ? 10.442 -19.859 -33.937 1.00 30.16 81 THR A C 1
ATOM 606 O O . THR A 1 81 ? 9.503 -19.226 -33.464 1.00 30.16 81 THR A O 1
ATOM 609 N N . GLN A 1 82 ? 10.562 -21.178 -33.746 1.00 30.55 82 GLN A N 1
ATOM 610 C CA . GLN A 1 82 ? 9.395 -22.000 -33.372 1.00 30.55 82 GLN A CA 1
ATOM 611 C C . GLN A 1 82 ? 9.334 -22.467 -31.901 1.00 30.55 82 GLN A C 1
ATOM 613 O O . GLN A 1 82 ? 8.336 -23.067 -31.516 1.00 30.55 82 GLN A O 1
ATOM 618 N N . GLU A 1 83 ? 10.331 -22.152 -31.065 1.00 34.47 83 GLU A N 1
ATOM 619 C CA . GLU A 1 83 ? 10.364 -22.592 -29.653 1.00 34.47 83 GLU A CA 1
ATOM 620 C C . GLU A 1 83 ? 9.962 -21.504 -28.640 1.00 34.47 83 GLU A C 1
ATOM 622 O O . GLU A 1 83 ? 9.250 -21.804 -27.689 1.00 34.47 83 GLU A O 1
ATOM 627 N N . TYR A 1 84 ? 10.303 -20.229 -28.866 1.00 37.19 84 TYR A N 1
ATOM 628 C CA . TYR A 1 84 ? 9.921 -19.134 -27.951 1.00 37.19 84 TYR A CA 1
ATOM 629 C C . TYR A 1 84 ? 8.501 -18.592 -28.179 1.00 37.19 84 TYR A C 1
ATOM 631 O O . TYR A 1 84 ? 7.914 -17.971 -27.293 1.00 37.19 84 TYR A O 1
ATOM 639 N N . ALA A 1 85 ? 7.924 -18.835 -29.360 1.00 30.77 85 ALA A N 1
ATOM 640 C CA . ALA A 1 85 ? 6.604 -18.324 -29.718 1.00 30.77 85 ALA A CA 1
ATOM 641 C C . ALA A 1 85 ? 5.467 -18.969 -28.906 1.00 30.77 85 ALA A C 1
ATOM 643 O O . ALA A 1 85 ? 4.492 -18.293 -28.605 1.00 30.77 85 ALA A O 1
ATOM 644 N N . SER A 1 86 ? 5.580 -20.245 -28.528 1.00 31.17 86 SER A N 1
ATOM 645 C CA . SER A 1 86 ? 4.507 -20.994 -27.852 1.00 31.17 86 SER A CA 1
ATOM 646 C C . SER A 1 86 ? 4.268 -20.535 -26.410 1.00 31.17 86 SER A C 1
ATOM 648 O O . SER A 1 86 ? 3.119 -20.377 -26.002 1.00 31.17 86 SER A O 1
ATOM 650 N N . VAL A 1 87 ? 5.338 -20.273 -25.652 1.00 35.09 87 VAL A N 1
ATOM 651 C CA . VAL A 1 87 ? 5.252 -19.772 -24.270 1.00 35.09 87 VAL A CA 1
ATOM 652 C C . VAL A 1 87 ? 4.658 -18.362 -24.260 1.00 35.09 87 VAL A C 1
ATOM 654 O O . VAL A 1 87 ? 3.666 -18.118 -23.576 1.00 35.09 87 VAL A O 1
ATOM 657 N N . LEU A 1 88 ? 5.196 -17.460 -25.090 1.00 33.38 88 LEU A N 1
ATOM 658 C CA . LEU A 1 88 ? 4.686 -16.092 -25.208 1.00 33.38 88 LEU A CA 1
ATOM 659 C C . LEU A 1 88 ? 3.257 -16.044 -25.766 1.00 33.38 88 LEU A C 1
ATOM 661 O O . LEU A 1 88 ? 2.457 -15.270 -25.257 1.00 33.38 88 LEU A O 1
ATOM 665 N N . GLN A 1 89 ? 2.882 -16.881 -26.741 1.00 32.50 89 GLN A N 1
ATOM 666 C CA . GLN A 1 89 ? 1.496 -16.932 -27.225 1.00 32.50 89 GLN A CA 1
ATOM 667 C C . GLN A 1 89 ? 0.521 -17.425 -26.153 1.00 32.50 89 GLN A C 1
ATOM 669 O O . GLN A 1 89 ? -0.543 -16.832 -26.020 1.00 32.50 89 GLN A O 1
ATOM 674 N N . ASN A 1 90 ? 0.865 -18.444 -25.361 1.00 31.81 90 ASN A N 1
ATOM 675 C CA . ASN A 1 90 ? -0.038 -18.949 -24.319 1.00 31.81 90 ASN A CA 1
ATOM 676 C C . ASN A 1 90 ? -0.229 -17.959 -23.154 1.00 31.81 90 ASN A C 1
ATOM 678 O O . ASN A 1 90 ? -1.294 -17.953 -22.542 1.00 31.81 90 ASN A O 1
ATOM 682 N N . VAL A 1 91 ? 0.763 -17.109 -22.864 1.00 33.62 91 VAL A N 1
ATOM 683 C CA . VAL A 1 91 ? 0.630 -16.022 -21.877 1.00 33.62 91 VAL A CA 1
ATOM 684 C C . VAL A 1 91 ? -0.110 -14.819 -22.479 1.00 33.62 91 VAL A C 1
ATOM 686 O O . VAL A 1 91 ? -1.073 -14.329 -21.895 1.00 33.62 91 VAL A O 1
ATOM 689 N N . LEU A 1 92 ? 0.282 -14.360 -23.672 1.00 33.19 92 LEU A N 1
ATOM 690 C CA . LEU A 1 92 ? -0.269 -13.145 -24.283 1.00 33.19 92 LEU A CA 1
ATOM 691 C C . LEU A 1 92 ? -1.676 -13.327 -24.871 1.00 33.19 92 LEU A C 1
ATOM 693 O O . LEU A 1 92 ? -2.429 -12.358 -24.903 1.00 33.19 92 LEU A O 1
ATOM 697 N N . ALA A 1 93 ? -2.070 -14.526 -25.316 1.00 29.66 93 ALA A N 1
ATOM 698 C CA . ALA A 1 93 ? -3.408 -14.759 -25.876 1.00 29.66 93 ALA A CA 1
ATOM 699 C C . ALA A 1 93 ? -4.531 -14.552 -24.846 1.00 29.66 93 ALA A C 1
ATOM 701 O O . ALA A 1 93 ? -5.621 -14.125 -25.224 1.00 29.66 93 ALA A O 1
ATOM 702 N N . ASN A 1 94 ? -4.254 -14.779 -23.558 1.00 31.69 94 ASN A N 1
ATOM 703 C CA . ASN A 1 94 ? -5.198 -14.489 -22.477 1.00 31.69 94 ASN A CA 1
ATOM 704 C C . ASN A 1 94 ? -5.301 -12.978 -22.188 1.00 31.69 94 ASN A C 1
ATOM 706 O O . ASN A 1 94 ? -6.363 -12.506 -21.807 1.00 31.69 94 ASN A O 1
ATOM 710 N N . CYS A 1 95 ? -4.239 -12.203 -22.438 1.00 29.66 95 CYS A N 1
ATOM 711 C CA . CYS A 1 95 ? -4.193 -10.758 -22.169 1.00 29.66 95 CYS A CA 1
ATOM 712 C C . CYS A 1 95 ? -4.610 -9.861 -23.354 1.00 29.66 95 CYS A C 1
ATOM 714 O O . CYS A 1 95 ? -4.573 -8.639 -23.220 1.00 29.66 95 CYS A O 1
ATOM 716 N N . CYS A 1 96 ? -4.928 -10.418 -24.531 1.00 24.95 96 CYS A N 1
ATOM 717 C CA . CYS A 1 96 ? -5.039 -9.645 -25.781 1.00 24.95 96 CYS A CA 1
ATOM 718 C C . CYS A 1 96 ? -6.430 -9.686 -26.448 1.00 24.95 96 CYS A C 1
ATOM 720 O O . CYS A 1 96 ? -6.549 -9.489 -27.657 1.00 24.95 96 CYS A O 1
ATOM 722 N N . ASN A 1 97 ? -7.492 -9.917 -25.671 1.00 25.59 97 ASN A N 1
ATOM 723 C CA . ASN A 1 97 ? -8.867 -9.676 -26.115 1.00 25.59 97 ASN A CA 1
ATOM 724 C C . ASN A 1 97 ? -9.340 -8.282 -25.662 1.00 25.59 97 ASN A C 1
ATOM 726 O O . ASN A 1 97 ? -9.206 -7.931 -24.498 1.00 25.59 97 ASN A O 1
ATOM 730 N N . GLN A 1 98 ? -9.951 -7.536 -26.589 1.00 30.09 98 GLN A N 1
ATOM 731 C CA . GLN A 1 98 ? -10.607 -6.229 -26.394 1.00 30.09 98 GLN A CA 1
ATOM 732 C C . GLN A 1 98 ? -9.719 -5.024 -26.013 1.00 30.09 98 GLN A C 1
ATOM 734 O O . GLN A 1 98 ? -9.796 -4.494 -24.910 1.00 30.09 98 GLN A O 1
ATOM 739 N N . VAL A 1 99 ? -9.014 -4.467 -27.009 1.00 25.75 99 VAL A N 1
ATOM 740 C CA . VAL A 1 99 ? -8.800 -3.006 -27.101 1.00 25.75 99 VAL A CA 1
ATOM 741 C C . VAL A 1 99 ? -9.011 -2.551 -28.551 1.00 25.75 99 VAL A C 1
ATOM 743 O O . VAL A 1 99 ? -8.093 -2.616 -29.363 1.00 25.75 99 VAL A O 1
ATOM 746 N N . GLU A 1 100 ? -10.207 -2.054 -28.874 1.00 25.47 100 GLU A N 1
ATOM 747 C CA . GLU A 1 100 ? -10.462 -1.256 -30.084 1.00 25.47 100 GLU A CA 1
ATOM 748 C C . GLU A 1 100 ? -11.361 -0.051 -29.755 1.00 25.47 100 GLU A C 1
ATOM 750 O O . GLU A 1 100 ? -12.280 -0.156 -28.949 1.00 25.47 100 GLU A O 1
ATOM 755 N N . ASN A 1 101 ? -11.104 1.076 -30.429 1.00 24.20 101 ASN A N 1
ATOM 756 C CA . ASN A 1 101 ? -11.857 2.340 -30.399 1.00 24.20 101 ASN A CA 1
ATOM 757 C C . ASN A 1 101 ? -11.990 3.086 -29.052 1.00 24.20 101 ASN A C 1
ATOM 759 O O . ASN A 1 101 ? -12.996 2.988 -28.355 1.00 24.20 101 ASN A O 1
ATOM 763 N N . THR A 1 102 ? -11.089 4.049 -28.834 1.00 24.38 102 THR A N 1
ATOM 764 C CA . THR A 1 102 ? -11.458 5.360 -28.263 1.00 24.38 102 THR A CA 1
ATOM 765 C C . THR A 1 102 ? -11.065 6.480 -29.234 1.00 24.38 102 THR A C 1
ATOM 767 O O . THR A 1 102 ? -10.120 6.348 -30.012 1.00 24.38 102 THR A O 1
ATOM 770 N N . GLY A 1 103 ? -11.873 7.545 -29.278 1.00 22.20 103 GLY A N 1
ATOM 771 C CA . GLY A 1 103 ? -11.851 8.552 -30.347 1.00 22.20 103 GLY A CA 1
ATOM 772 C C . GLY A 1 103 ? -11.023 9.813 -30.068 1.00 22.20 103 GLY A C 1
ATOM 773 O O . GLY A 1 103 ? -10.569 10.067 -28.956 1.00 22.20 103 GLY A O 1
ATOM 774 N N . VAL A 1 104 ? -10.871 10.628 -31.117 1.00 21.30 104 VAL A N 1
ATOM 775 C CA . VAL A 1 104 ? -10.165 11.923 -31.115 1.00 21.30 104 VAL A CA 1
ATOM 776 C C . VAL A 1 104 ? -10.842 12.945 -30.192 1.00 21.30 104 VAL A C 1
ATOM 778 O O . VAL A 1 104 ? -12.057 13.119 -30.251 1.00 21.30 104 VAL A O 1
ATOM 781 N N . TRP A 1 105 ? -10.040 13.705 -29.438 1.00 21.09 105 TRP A N 1
ATOM 782 C CA . TRP A 1 105 ? -10.473 14.887 -28.679 1.00 21.09 105 TRP A CA 1
ATOM 783 C C . TRP A 1 105 ? -9.767 16.166 -29.156 1.00 21.09 105 TRP A C 1
ATOM 785 O O . TRP A 1 105 ? -8.651 16.120 -29.674 1.00 21.09 105 TRP A O 1
ATOM 795 N N . SER A 1 106 ? -10.438 17.313 -29.003 1.00 20.16 106 SER A N 1
ATOM 796 C CA . SER A 1 106 ? -9.985 18.629 -29.493 1.00 20.16 106 SER A CA 1
ATOM 797 C C . SER A 1 106 ? -9.444 19.528 -28.371 1.00 20.16 106 SER A C 1
ATOM 799 O O . SER A 1 106 ? -9.890 19.441 -27.231 1.00 20.16 106 SER A O 1
ATOM 801 N N . PHE A 1 107 ? -8.504 20.420 -28.702 1.00 20.94 107 PHE A N 1
ATOM 802 C CA . PHE A 1 107 ? -7.818 21.304 -27.744 1.00 20.94 107 PHE A CA 1
ATOM 803 C C . PHE A 1 107 ? -8.619 22.557 -27.334 1.00 20.94 107 PHE A C 1
ATOM 805 O O . PHE A 1 107 ? -9.298 23.170 -28.154 1.00 20.94 107 PHE A O 1
ATOM 812 N N . GLY A 1 108 ? -8.415 23.001 -26.086 1.00 20.97 108 GLY A N 1
ATOM 813 C CA . GLY A 1 108 ? -8.835 24.299 -25.531 1.00 20.97 108 GLY A CA 1
ATOM 814 C C . GLY A 1 108 ? -7.734 24.897 -24.636 1.00 20.97 108 GLY A C 1
ATOM 815 O O . GLY A 1 108 ? -6.920 24.163 -24.082 1.00 20.97 108 GLY A O 1
ATOM 816 N N . THR A 1 109 ? -7.624 26.227 -24.552 1.00 22.86 109 THR A N 1
ATOM 817 C CA . THR A 1 109 ? -6.360 26.913 -24.197 1.00 22.86 109 THR A CA 1
ATOM 818 C C . THR A 1 109 ? -6.219 27.464 -22.767 1.00 22.86 109 THR A C 1
ATOM 820 O O . THR A 1 109 ? -7.037 28.278 -22.359 1.00 22.86 109 THR A O 1
ATOM 823 N N . LYS A 1 110 ? -5.041 27.199 -22.169 1.00 23.52 110 LYS A N 1
ATOM 824 C CA . LYS A 1 110 ? -4.136 28.118 -21.418 1.00 23.52 110 LYS A CA 1
ATOM 825 C C . LYS A 1 110 ? -4.651 28.947 -20.219 1.00 23.52 110 LYS A C 1
ATOM 827 O O . LYS A 1 110 ? -5.427 29.875 -20.409 1.00 23.52 110 LYS A O 1
ATOM 832 N N . ASP A 1 111 ? -3.887 28.894 -19.117 1.00 24.59 111 ASP A N 1
ATOM 833 C CA . ASP A 1 111 ? -3.100 30.077 -18.703 1.00 24.59 111 ASP A CA 1
ATOM 834 C C . ASP A 1 111 ? -1.726 29.702 -18.074 1.00 24.59 111 ASP A C 1
ATOM 836 O O . ASP A 1 111 ? -1.321 28.543 -18.098 1.00 24.59 111 ASP A O 1
ATOM 840 N N . LYS A 1 112 ? -0.962 30.709 -17.626 1.00 26.14 112 LYS A N 1
ATOM 841 C CA . LYS A 1 112 ? 0.435 30.691 -17.135 1.00 26.14 112 LYS A CA 1
ATOM 842 C C . LYS A 1 112 ? 0.490 30.262 -15.638 1.00 26.14 112 LYS A C 1
ATOM 844 O O . LYS A 1 112 ? -0.525 30.335 -14.962 1.00 26.14 112 LYS A O 1
ATOM 849 N N . ARG A 1 113 ? 1.629 29.927 -15.004 1.00 24.78 113 ARG A N 1
ATOM 850 C CA . ARG A 1 113 ? 3.034 30.291 -15.293 1.00 24.78 113 ARG A CA 1
ATOM 851 C C . ARG A 1 113 ? 4.034 29.390 -14.531 1.00 24.78 113 ARG A C 1
ATOM 853 O O . ARG A 1 113 ? 3.931 29.297 -13.318 1.00 24.78 113 ARG A O 1
ATOM 860 N N . GLY A 1 114 ? 5.078 28.903 -15.210 1.00 25.95 114 GLY A N 1
ATOM 861 C CA . GLY A 1 114 ? 6.399 28.658 -14.604 1.00 25.95 114 GLY A CA 1
ATOM 862 C C . GLY A 1 114 ? 6.666 27.319 -13.901 1.00 25.95 114 GLY A C 1
ATOM 863 O O . GLY A 1 114 ? 6.742 27.283 -12.679 1.00 25.95 114 GLY A O 1
ATOM 864 N N . ASN A 1 115 ? 6.979 26.273 -14.674 1.00 24.11 115 ASN A N 1
ATOM 865 C CA . ASN A 1 115 ? 8.055 25.328 -14.337 1.00 24.11 115 ASN A CA 1
ATOM 866 C C . ASN A 1 115 ? 8.596 24.640 -15.613 1.00 24.11 115 ASN A C 1
ATOM 868 O O . ASN A 1 115 ? 8.146 24.954 -16.715 1.00 24.11 115 ASN A O 1
ATOM 872 N N . LEU A 1 116 ? 9.635 23.809 -15.485 1.00 24.88 116 LEU A N 1
ATOM 873 C CA . LEU A 1 116 ? 10.508 23.394 -16.595 1.00 24.88 116 LEU A CA 1
ATOM 874 C C . LEU A 1 116 ? 9.938 22.223 -17.436 1.00 24.88 116 LEU A C 1
ATOM 876 O O . LEU A 1 116 ? 10.058 21.063 -17.051 1.00 24.88 116 LEU A O 1
ATOM 880 N N . GLU A 1 117 ? 9.358 22.508 -18.607 1.00 22.58 117 GLU A N 1
ATOM 881 C CA . GLU A 1 117 ? 8.788 21.485 -19.506 1.00 22.58 117 GLU A CA 1
ATOM 882 C C . GLU A 1 117 ? 9.847 20.717 -20.330 1.00 22.58 117 GLU A C 1
ATOM 884 O O . GLU A 1 117 ? 10.542 21.283 -21.180 1.00 22.58 117 GLU A O 1
ATOM 889 N N . PHE A 1 118 ? 9.899 19.388 -20.181 1.00 23.47 118 PHE A N 1
ATOM 890 C CA . PHE A 1 118 ? 10.657 18.495 -21.070 1.00 23.47 118 PHE A CA 1
ATOM 891 C C . PHE A 1 118 ? 9.898 18.226 -22.386 1.00 23.47 118 PHE A C 1
ATOM 893 O O . PHE A 1 118 ? 9.213 17.217 -22.545 1.00 23.47 118 PHE A O 1
ATOM 900 N N . HIS A 1 119 ? 10.037 19.118 -23.372 1.00 24.39 119 HIS A N 1
ATOM 901 C CA . HIS A 1 119 ? 9.407 18.969 -24.693 1.00 24.39 119 HIS A CA 1
ATOM 902 C C . HIS A 1 119 ? 9.988 17.814 -25.547 1.00 24.39 119 HIS A C 1
ATOM 904 O O . HIS A 1 119 ? 10.885 18.003 -26.375 1.00 24.39 119 HIS A O 1
ATOM 910 N N . THR A 1 120 ? 9.396 16.623 -25.451 1.00 28.38 120 THR A N 1
ATOM 911 C CA . THR A 1 120 ? 9.603 15.506 -26.392 1.00 28.38 120 THR A CA 1
ATOM 912 C C . THR A 1 120 ? 8.884 15.748 -27.730 1.00 28.38 120 THR A C 1
ATOM 914 O O . THR A 1 120 ? 7.766 15.294 -27.968 1.00 28.38 120 THR A O 1
ATOM 917 N N . LYS A 1 121 ? 9.537 16.461 -28.660 1.00 26.38 121 LYS A N 1
ATOM 918 C CA . LYS A 1 121 ? 9.010 16.698 -30.022 1.00 26.38 121 LYS A CA 1
ATOM 919 C C . LYS A 1 121 ? 8.966 15.418 -30.874 1.00 26.38 121 LYS A C 1
ATOM 921 O O . LYS A 1 121 ? 9.920 15.096 -31.583 1.00 26.38 121 LYS A O 1
ATOM 926 N N . CYS A 1 122 ? 7.830 14.724 -30.855 1.00 25.98 122 CYS A N 1
ATOM 927 C CA . CYS A 1 122 ? 7.555 13.592 -31.741 1.00 25.98 122 CYS A CA 1
ATOM 928 C C . CYS A 1 122 ? 7.121 14.067 -33.145 1.00 25.98 122 CYS A C 1
ATOM 930 O O . CYS A 1 122 ? 5.942 14.294 -33.410 1.00 25.98 122 CYS A O 1
ATOM 932 N N . ASN A 1 123 ? 8.080 14.221 -34.064 1.00 29.53 123 ASN A N 1
ATOM 933 C CA . ASN A 1 123 ? 7.816 14.631 -35.450 1.00 29.53 123 ASN A CA 1
ATOM 934 C C . ASN A 1 123 ? 7.484 13.426 -36.356 1.00 29.53 123 ASN A C 1
ATOM 936 O O . ASN A 1 123 ? 8.309 12.999 -37.167 1.00 29.53 123 ASN A O 1
ATOM 940 N N . ALA A 1 124 ? 6.267 12.891 -36.246 1.00 26.86 124 ALA A N 1
ATOM 941 C CA . ALA A 1 124 ? 5.760 11.861 -37.156 1.00 26.86 124 ALA A CA 1
ATOM 942 C C . ALA A 1 124 ? 5.330 12.470 -38.510 1.00 26.86 124 ALA A C 1
ATOM 944 O O . ALA A 1 124 ? 4.190 12.895 -38.683 1.00 26.86 124 ALA A O 1
ATOM 945 N N . ILE A 1 125 ? 6.246 12.520 -39.484 1.00 30.67 125 ILE A N 1
ATOM 946 C CA . ILE A 1 125 ? 5.950 12.994 -40.847 1.00 30.67 125 ILE A CA 1
ATOM 947 C C . ILE A 1 125 ? 5.319 11.858 -41.663 1.00 30.67 125 ILE A C 1
ATOM 949 O O . ILE A 1 125 ? 5.998 10.898 -42.037 1.00 30.67 125 ILE A O 1
ATOM 953 N N . SER A 1 126 ? 4.033 11.981 -41.989 1.00 28.44 126 SER A N 1
ATOM 954 C CA . SER A 1 126 ? 3.362 11.106 -42.953 1.00 28.44 126 SER A CA 1
ATOM 955 C C . SER A 1 126 ? 3.791 11.443 -44.388 1.00 28.44 126 SER A C 1
ATOM 957 O O . SER A 1 126 ? 3.846 12.606 -44.788 1.00 28.44 126 SER A O 1
ATOM 959 N N . LYS A 1 127 ? 4.102 10.417 -45.193 1.00 31.58 127 LYS A N 1
ATOM 960 C CA . LYS A 1 127 ? 4.359 10.584 -46.632 1.00 31.58 127 LYS A CA 1
ATOM 961 C C . LYS A 1 127 ? 3.037 10.520 -47.415 1.00 31.58 127 LYS A C 1
ATOM 963 O O . LYS A 1 127 ? 2.308 9.542 -47.235 1.00 31.58 127 LYS A O 1
ATOM 968 N N . PRO A 1 128 ? 2.731 11.485 -48.301 1.00 29.72 128 PRO A N 1
ATOM 969 C CA . PRO A 1 128 ? 1.616 11.363 -49.239 1.00 29.72 128 PRO A CA 1
ATOM 970 C C . PRO A 1 128 ? 1.901 10.314 -50.333 1.00 29.72 128 PRO A C 1
ATOM 972 O O . PRO A 1 128 ? 3.041 9.888 -50.531 1.00 29.72 128 PRO A O 1
ATOM 975 N N . ARG A 1 129 ? 0.844 9.880 -51.033 1.00 28.16 129 ARG A N 1
ATOM 976 C CA . ARG A 1 129 ? 0.903 8.886 -52.122 1.00 28.16 129 ARG A CA 1
ATOM 977 C C . ARG A 1 129 ? 1.537 9.441 -53.404 1.00 28.16 129 ARG A C 1
ATOM 979 O O . ARG A 1 129 ? 1.451 10.629 -53.690 1.00 28.16 129 ARG A O 1
ATOM 986 N N . THR A 1 130 ? 2.098 8.532 -54.199 1.00 38.78 130 THR A N 1
ATOM 987 C CA . THR A 1 130 ? 2.638 8.778 -55.544 1.00 38.78 130 THR A CA 1
ATOM 988 C C . THR A 1 130 ? 1.530 8.977 -56.583 1.00 38.78 130 THR A C 1
ATOM 990 O O . THR A 1 130 ? 0.712 8.078 -56.743 1.00 38.78 130 THR A O 1
ATOM 993 N N . GLN A 1 131 ? 1.562 10.096 -57.313 1.00 29.61 131 GLN A N 1
ATOM 994 C CA . GLN A 1 131 ? 0.866 10.411 -58.579 1.00 29.61 131 GLN A CA 1
ATOM 995 C C . GLN A 1 131 ? 1.485 11.726 -59.118 1.00 29.61 131 GLN A C 1
ATOM 997 O O . GLN A 1 131 ? 1.920 12.540 -58.309 1.00 29.61 131 GLN A O 1
ATOM 1002 N N . GLU A 1 132 ? 1.594 12.033 -60.415 1.00 29.17 132 GLU A N 1
ATOM 1003 C CA . GLU A 1 132 ? 1.470 11.251 -61.661 1.00 29.17 132 GLU A CA 1
ATOM 1004 C C . GLU A 1 132 ? 2.267 11.998 -62.774 1.00 29.17 132 GLU A C 1
ATOM 1006 O O . GLU A 1 132 ? 2.687 13.136 -62.558 1.00 29.17 132 GLU A O 1
ATOM 1011 N N . TYR A 1 133 ? 2.538 11.395 -63.941 1.00 35.00 133 TYR A N 1
ATOM 1012 C CA . TYR A 1 133 ? 3.375 12.020 -64.992 1.00 35.00 133 TYR A CA 1
ATOM 1013 C C . TYR A 1 133 ? 2.594 12.965 -65.926 1.00 35.00 133 TYR A C 1
ATOM 1015 O O . TYR A 1 133 ? 1.581 12.562 -66.494 1.00 35.00 133 TYR A O 1
ATOM 1023 N N . ALA A 1 134 ? 3.148 14.150 -66.220 1.00 27.59 134 ALA A N 1
ATOM 1024 C CA . ALA A 1 134 ? 2.764 14.965 -67.380 1.00 27.59 134 ALA A CA 1
ATOM 1025 C C . ALA A 1 134 ? 3.936 15.807 -67.942 1.00 27.59 134 ALA A C 1
ATOM 1027 O O . ALA A 1 134 ? 4.834 16.217 -67.215 1.00 27.59 134 ALA A O 1
ATOM 1028 N N . SER A 1 135 ? 3.888 16.036 -69.259 1.00 29.38 135 SER A N 1
ATOM 1029 C CA . SER A 1 135 ? 4.742 16.864 -70.145 1.00 29.38 135 SER A CA 1
ATOM 1030 C C . SER A 1 135 ? 5.204 18.232 -69.585 1.00 29.38 135 SER A C 1
ATOM 1032 O O . SER A 1 135 ? 4.508 18.810 -68.760 1.00 29.38 135 SER A O 1
ATOM 1034 N N . VAL A 1 136 ? 6.291 18.874 -70.052 1.00 30.09 136 VAL A N 1
ATOM 1035 C CA . VAL A 1 136 ? 6.722 19.096 -71.460 1.00 30.09 136 VAL A CA 1
ATOM 1036 C C . VAL A 1 136 ? 8.257 19.165 -71.606 1.00 30.09 136 VAL A C 1
ATOM 1038 O O . VAL A 1 136 ? 8.940 19.714 -70.748 1.00 30.09 136 VAL A O 1
ATOM 1041 N N . LEU A 1 137 ? 8.788 18.697 -72.747 1.00 31.11 137 LEU A N 1
ATOM 1042 C CA . LEU A 1 137 ? 10.140 19.009 -73.241 1.00 31.11 137 LEU A CA 1
ATOM 1043 C C . LEU A 1 137 ? 10.081 20.092 -74.331 1.00 31.11 137 LEU A C 1
ATOM 1045 O O . LEU A 1 137 ? 9.376 19.904 -75.321 1.00 31.11 137 LEU A O 1
ATOM 1049 N N . GLN A 1 138 ? 10.884 21.156 -74.215 1.00 29.48 138 GLN A N 1
ATOM 1050 C CA . GLN A 1 138 ? 11.306 21.972 -75.363 1.00 29.48 138 GLN A CA 1
ATOM 1051 C C . GLN A 1 138 ? 12.787 22.374 -75.257 1.00 29.48 138 GLN A C 1
ATOM 1053 O O . GLN A 1 138 ? 13.290 22.730 -74.198 1.00 29.48 138 GLN A O 1
ATOM 1058 N N . ASN A 1 139 ? 13.460 22.254 -76.399 1.00 33.59 139 ASN A N 1
ATOM 1059 C CA . ASN A 1 139 ? 14.903 22.302 -76.644 1.00 33.59 139 ASN A CA 1
ATOM 1060 C C . ASN A 1 139 ? 15.696 23.427 -75.949 1.00 33.59 139 ASN A C 1
ATOM 1062 O O . ASN A 1 139 ? 15.384 24.604 -76.110 1.00 33.59 139 ASN A O 1
ATOM 1066 N N . GLY A 1 140 ? 16.838 23.068 -75.349 1.00 31.92 140 GLY A N 1
ATOM 1067 C CA . GLY A 1 140 ? 17.893 24.020 -74.986 1.00 31.92 140 GLY A CA 1
ATOM 1068 C C . GLY A 1 140 ? 18.941 23.428 -74.042 1.00 31.92 140 GLY A C 1
ATOM 1069 O O . GLY A 1 140 ? 18.677 23.275 -72.856 1.00 31.92 140 GLY A O 1
ATOM 1070 N N . LEU A 1 141 ? 20.142 23.130 -74.550 1.00 40.59 141 LEU A N 1
ATOM 1071 C CA . LEU A 1 141 ? 21.306 22.777 -73.726 1.00 40.59 141 LEU A CA 1
ATOM 1072 C C . LEU A 1 141 ? 22.240 23.986 -73.566 1.00 40.59 141 LEU A C 1
ATOM 1074 O O . LEU A 1 141 ? 22.954 24.326 -74.509 1.00 40.59 141 LEU A O 1
ATOM 1078 N N . PRO A 1 142 ? 22.322 24.578 -72.367 1.00 31.77 142 PRO A N 1
ATOM 1079 C CA . PRO A 1 142 ? 23.523 25.238 -71.885 1.00 31.77 142 PRO A CA 1
ATOM 1080 C C . PRO A 1 142 ? 24.248 24.326 -70.882 1.00 31.77 142 PRO A C 1
ATOM 1082 O O . PRO A 1 142 ? 23.656 23.841 -69.918 1.00 31.77 142 PRO A O 1
ATOM 1085 N N . VAL A 1 143 ? 25.551 24.114 -71.078 1.00 44.50 143 VAL A N 1
ATOM 1086 C CA . VAL A 1 143 ? 26.397 23.464 -70.065 1.00 44.50 143 VAL A CA 1
ATOM 1087 C C . VAL A 1 143 ? 26.555 24.424 -68.888 1.00 44.50 143 VAL A C 1
ATOM 1089 O O . VAL A 1 143 ? 27.280 25.414 -68.981 1.00 44.50 143 VAL A O 1
ATOM 1092 N N . ILE A 1 144 ? 25.882 24.132 -67.778 1.00 34.28 144 ILE A N 1
ATOM 1093 C CA . ILE A 1 144 ? 26.092 24.816 -66.500 1.00 34.28 144 ILE A CA 1
ATOM 1094 C C . ILE A 1 144 ? 27.077 23.977 -65.683 1.00 34.28 144 ILE A C 1
ATOM 1096 O O . ILE A 1 144 ? 26.964 22.753 -65.625 1.00 34.28 144 ILE A O 1
ATOM 1100 N N . LYS A 1 145 ? 28.084 24.639 -65.101 1.00 29.34 145 LYS A N 1
ATOM 1101 C CA . LYS A 1 145 ? 29.124 23.994 -64.291 1.00 29.34 145 LYS A CA 1
ATOM 1102 C C . LYS A 1 145 ? 28.501 23.190 -63.150 1.00 29.34 145 LYS A C 1
ATOM 1104 O O . LYS A 1 145 ? 27.597 23.688 -62.484 1.00 29.34 145 LYS A O 1
ATOM 1109 N N . TRP A 1 146 ? 29.088 22.035 -62.848 1.00 26.73 146 TRP A N 1
ATOM 1110 C CA . TRP A 1 146 ? 29.017 21.474 -61.502 1.00 26.73 146 TRP A CA 1
ATOM 1111 C C . TRP A 1 146 ? 29.602 22.498 -60.515 1.00 26.73 146 TRP A C 1
ATOM 1113 O O . TRP A 1 146 ? 30.757 22.896 -60.697 1.00 26.73 146 TRP A O 1
ATOM 1123 N N . PRO A 1 147 ? 28.860 22.935 -59.486 1.00 31.59 147 PRO A N 1
ATOM 1124 C CA . PRO A 1 147 ? 29.479 23.349 -58.240 1.00 31.59 147 PRO A CA 1
ATOM 1125 C C . PRO A 1 147 ? 30.090 22.102 -57.596 1.00 31.59 147 PRO A C 1
ATOM 1127 O O . PRO A 1 147 ? 29.487 21.026 -57.633 1.00 31.59 147 PRO A O 1
ATOM 1130 N N . GLU A 1 148 ? 31.260 22.233 -56.984 1.00 40.09 148 GLU A N 1
ATOM 1131 C CA . GLU A 1 148 ? 31.749 21.208 -56.066 1.00 40.09 148 GLU A CA 1
ATOM 1132 C C . GLU A 1 148 ? 30.843 21.232 -54.830 1.00 40.09 148 GLU A C 1
ATOM 1134 O O . GLU A 1 148 ? 30.888 22.174 -54.042 1.00 40.09 148 GLU A O 1
ATO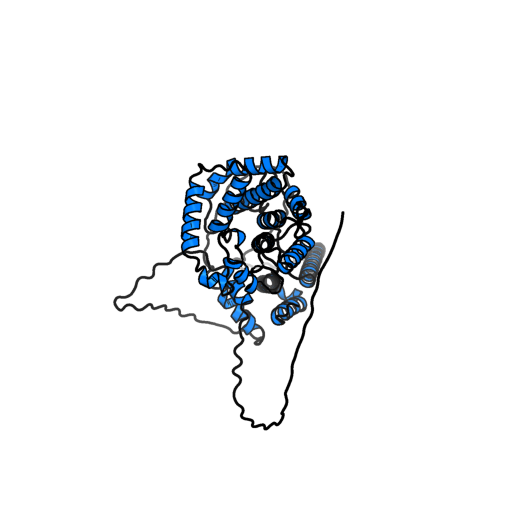M 1139 N N . ILE A 1 149 ? 29.966 20.231 -54.690 1.00 40.56 149 ILE A N 1
ATOM 1140 C CA . ILE A 1 149 ? 29.137 20.074 -53.489 1.00 40.56 149 ILE A CA 1
ATOM 1141 C C . ILE A 1 149 ? 30.021 19.470 -52.397 1.00 40.56 149 ILE A C 1
ATOM 1143 O O . ILE A 1 149 ? 30.107 18.255 -52.225 1.00 40.56 149 ILE A O 1
ATOM 1147 N N . VAL A 1 150 ? 30.699 20.362 -51.688 1.00 49.56 150 VAL A N 1
ATOM 1148 C CA . VAL A 1 150 ? 31.385 20.134 -50.418 1.00 49.56 150 VAL A CA 1
ATOM 1149 C C . VAL A 1 150 ? 30.855 21.205 -49.454 1.00 49.56 150 VAL A C 1
ATOM 1151 O O . VAL A 1 150 ? 30.419 22.259 -49.904 1.00 49.56 150 VAL A O 1
ATOM 1154 N N . GLU A 1 151 ? 30.876 20.931 -48.147 1.00 50.09 151 GLU A N 1
ATOM 1155 C CA . GLU A 1 151 ? 30.350 21.815 -47.083 1.00 50.09 151 GLU A CA 1
ATOM 1156 C C . GLU A 1 151 ? 28.810 21.885 -46.961 1.00 50.09 151 GLU A C 1
ATOM 1158 O O . GLU A 1 151 ? 28.209 22.952 -46.972 1.00 50.09 151 GLU A O 1
ATOM 1163 N N . ASP A 1 152 ? 28.180 20.724 -46.732 1.00 47.16 152 ASP A N 1
ATOM 1164 C CA . ASP A 1 152 ? 26.868 20.645 -46.041 1.00 47.16 152 ASP A CA 1
ATOM 1165 C C . ASP A 1 152 ? 26.747 19.376 -45.150 1.00 47.16 152 ASP A C 1
ATOM 1167 O O . ASP A 1 152 ? 26.025 19.338 -44.152 1.00 47.16 152 ASP A O 1
ATOM 1171 N N . ASP A 1 153 ? 27.529 18.321 -45.429 1.00 56.16 153 ASP A N 1
ATOM 1172 C CA . ASP A 1 153 ? 27.469 17.060 -44.670 1.00 56.16 153 ASP A CA 1
ATOM 1173 C C . ASP A 1 153 ? 27.954 17.146 -43.211 1.00 56.16 153 ASP A C 1
ATOM 1175 O O . ASP A 1 153 ? 27.483 16.366 -42.384 1.00 56.16 153 ASP A O 1
ATOM 1179 N N . ILE A 1 154 ? 28.862 18.068 -42.857 1.00 58.25 154 ILE A N 1
ATOM 1180 C CA . ILE A 1 154 ? 29.549 18.070 -41.545 1.00 58.25 154 ILE A CA 1
ATOM 1181 C C . ILE A 1 154 ? 28.572 18.309 -40.381 1.00 58.25 154 ILE A C 1
ATOM 1183 O O . ILE A 1 154 ? 28.603 17.577 -39.389 1.00 58.25 154 ILE A O 1
ATOM 1187 N N . GLU A 1 155 ? 27.663 19.284 -40.493 1.00 56.78 155 GLU A N 1
ATOM 1188 C CA . GLU A 1 155 ? 26.640 19.517 -39.461 1.00 56.78 155 GLU A CA 1
ATOM 1189 C C . GLU A 1 155 ? 25.625 18.358 -39.426 1.00 56.78 155 GLU A C 1
ATOM 1191 O O . GLU A 1 155 ? 25.193 17.909 -38.357 1.00 56.78 155 GLU A O 1
ATOM 1196 N N . GLY A 1 156 ? 25.319 17.790 -40.598 1.00 60.41 156 GLY A N 1
ATOM 1197 C CA . GLY A 1 156 ? 24.546 16.561 -40.728 1.00 60.41 156 GLY A CA 1
ATOM 1198 C C . GLY A 1 156 ? 25.188 15.378 -39.995 1.00 60.41 156 GLY A C 1
ATOM 1199 O O . GLY A 1 156 ? 24.489 14.646 -39.298 1.00 60.41 156 GLY A O 1
ATOM 1200 N N . GLU A 1 157 ? 26.500 15.183 -40.115 1.00 61.66 157 GLU A N 1
ATOM 1201 C CA . GLU A 1 157 ? 27.273 14.134 -39.444 1.00 61.66 157 GLU A CA 1
ATOM 1202 C C . GLU A 1 157 ? 27.365 14.356 -37.937 1.00 61.66 157 GLU A C 1
ATOM 1204 O O . GLU A 1 157 ? 27.003 13.454 -37.180 1.00 61.66 157 GLU A O 1
ATOM 1209 N N . ALA A 1 158 ? 27.727 15.557 -37.480 1.00 64.06 158 ALA A N 1
ATOM 1210 C CA . ALA A 1 158 ? 27.751 15.897 -36.057 1.00 64.06 158 ALA A CA 1
ATOM 1211 C C . ALA A 1 158 ? 26.391 15.614 -35.387 1.00 64.06 158 ALA A C 1
ATOM 1213 O O . ALA A 1 158 ? 26.316 14.987 -34.326 1.00 64.06 158 ALA A O 1
ATOM 1214 N N . ARG A 1 159 ? 25.287 15.965 -36.061 1.00 66.44 159 ARG A N 1
ATOM 1215 C CA . ARG A 1 159 ? 23.917 15.722 -35.586 1.00 66.44 159 ARG A CA 1
ATOM 1216 C C . ARG A 1 159 ? 23.445 14.264 -35.730 1.00 66.44 159 ARG A C 1
ATOM 1218 O O . ARG A 1 159 ? 22.498 13.872 -35.040 1.00 66.44 159 ARG A O 1
ATOM 1225 N N . LYS A 1 160 ? 24.070 13.453 -36.596 1.00 67.50 160 LYS A N 1
ATOM 1226 C CA . LYS A 1 160 ? 23.913 11.981 -36.633 1.00 67.50 160 LYS A CA 1
ATOM 1227 C C . LYS A 1 160 ? 24.688 11.333 -35.472 1.00 67.50 160 LYS A C 1
ATOM 1229 O O . LYS A 1 160 ? 24.169 10.411 -34.848 1.00 67.50 160 LYS A O 1
ATOM 1234 N N . ILE A 1 161 ? 25.894 11.819 -35.163 1.00 74.06 161 ILE A N 1
ATOM 1235 C CA . ILE A 1 161 ? 26.765 11.321 -34.084 1.00 74.06 161 ILE A CA 1
ATOM 1236 C C . ILE A 1 161 ? 26.146 11.597 -32.710 1.00 74.06 161 ILE A C 1
ATOM 1238 O O . ILE A 1 161 ? 25.998 10.658 -31.933 1.00 74.06 161 ILE A O 1
ATOM 1242 N N . GLY A 1 162 ? 25.684 12.826 -32.443 1.00 78.12 162 GLY A N 1
ATOM 1243 C CA . GLY A 1 162 ? 25.000 13.165 -31.186 1.00 78.12 162 GLY A CA 1
ATOM 1244 C C . GLY A 1 162 ? 23.830 12.221 -30.883 1.00 78.12 162 GLY A C 1
ATOM 1245 O O . GLY A 1 162 ? 23.810 11.569 -29.843 1.00 78.12 162 GLY A O 1
ATOM 1246 N N . ARG A 1 163 ? 22.939 12.005 -31.863 1.00 77.06 163 ARG A N 1
ATOM 1247 C CA . ARG A 1 163 ? 21.815 11.062 -31.720 1.00 77.06 163 ARG A CA 1
ATOM 1248 C C . ARG A 1 163 ? 22.243 9.603 -31.531 1.00 77.06 163 ARG A C 1
ATOM 1250 O O . ARG A 1 163 ? 21.532 8.856 -30.867 1.00 77.06 163 ARG A O 1
ATOM 1257 N N . ARG A 1 164 ? 23.374 9.163 -32.100 1.00 81.75 164 ARG A N 1
ATOM 1258 C CA . ARG A 1 164 ? 23.918 7.814 -31.839 1.00 81.75 164 ARG A CA 1
ATOM 1259 C C . ARG A 1 164 ? 24.393 7.677 -30.392 1.00 81.75 164 ARG A C 1
ATOM 1261 O O . ARG A 1 164 ? 24.153 6.631 -29.796 1.00 81.75 164 ARG A O 1
ATOM 1268 N N . ASN A 1 165 ? 25.009 8.719 -29.835 1.00 88.94 165 ASN A N 1
ATOM 1269 C CA . ASN A 1 165 ? 25.439 8.739 -28.437 1.00 88.94 165 ASN A CA 1
ATOM 1270 C C . ASN A 1 165 ? 24.223 8.731 -27.498 1.00 88.94 165 ASN A C 1
ATOM 1272 O O . ASN A 1 165 ? 24.128 7.831 -26.670 1.00 88.94 165 ASN A O 1
ATOM 1276 N N . GLU A 1 166 ? 23.228 9.598 -27.729 1.00 93.12 166 GLU A N 1
ATOM 1277 C CA . GLU A 1 166 ? 21.958 9.605 -26.978 1.00 93.12 166 GLU A CA 1
ATOM 1278 C C . GLU A 1 166 ? 21.251 8.234 -26.992 1.00 93.12 166 GLU A C 1
ATOM 1280 O O . GLU A 1 166 ? 20.717 7.788 -25.977 1.00 93.12 166 GLU A O 1
ATOM 1285 N N . ILE A 1 167 ? 21.227 7.546 -28.143 1.00 93.88 167 ILE A N 1
ATOM 1286 C CA . ILE A 1 167 ? 20.647 6.198 -28.255 1.00 93.88 167 ILE A CA 1
ATOM 1287 C C . ILE A 1 167 ? 21.466 5.189 -27.446 1.00 93.88 167 ILE A C 1
ATOM 1289 O O . ILE A 1 167 ? 20.878 4.376 -26.736 1.00 93.88 167 ILE A O 1
ATOM 1293 N N . LYS A 1 168 ? 22.802 5.240 -27.518 1.00 94.94 168 LYS A N 1
ATOM 1294 C CA . LYS A 1 168 ? 23.678 4.342 -26.756 1.00 94.94 168 LYS A CA 1
ATOM 1295 C C . LYS A 1 168 ? 23.506 4.544 -25.248 1.00 94.94 168 LYS A C 1
ATOM 1297 O O . LYS A 1 168 ? 23.310 3.571 -24.534 1.00 94.94 168 LYS A O 1
ATOM 1302 N N . GLU A 1 169 ? 23.517 5.787 -24.778 1.00 96.00 169 GLU A N 1
ATOM 1303 C CA . GLU A 1 169 ? 23.309 6.146 -23.369 1.00 96.00 169 GLU A CA 1
ATOM 1304 C C . GLU A 1 169 ? 21.958 5.633 -22.848 1.00 96.00 169 GLU A C 1
ATOM 1306 O O . GLU A 1 169 ? 21.889 5.047 -21.769 1.00 96.00 169 GLU A O 1
ATOM 1311 N N . ARG A 1 170 ? 20.888 5.764 -23.646 1.00 96.69 170 ARG A N 1
ATOM 1312 C CA . ARG A 1 170 ? 19.561 5.226 -23.304 1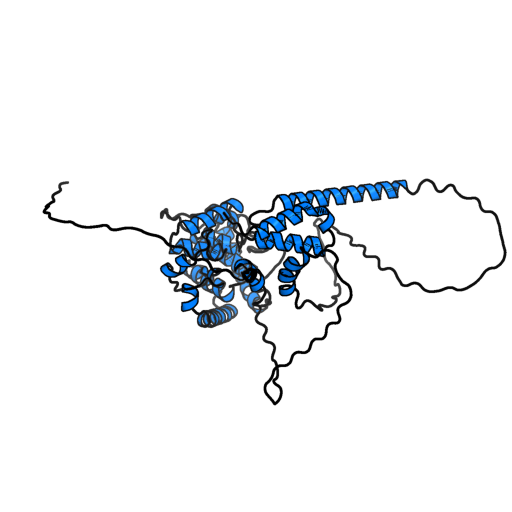.00 96.69 170 ARG A CA 1
ATOM 1313 C C . ARG A 1 170 ? 19.517 3.698 -23.305 1.00 96.69 170 ARG A C 1
ATOM 1315 O O . ARG A 1 170 ? 18.858 3.131 -22.441 1.00 96.69 170 ARG A O 1
ATOM 1322 N N . VAL A 1 171 ? 20.213 3.030 -24.228 1.00 97.62 171 VAL A N 1
ATOM 1323 C CA . VAL A 1 171 ? 20.327 1.561 -24.240 1.00 97.62 171 VAL A CA 1
ATOM 1324 C C . VAL A 1 171 ? 21.060 1.071 -22.992 1.00 97.62 171 VAL A C 1
ATOM 1326 O O . VAL A 1 171 ? 20.506 0.256 -22.264 1.00 97.62 171 VAL A O 1
ATOM 1329 N N . GLU A 1 172 ? 22.244 1.598 -22.678 1.00 97.62 172 GLU A N 1
ATOM 1330 C CA . GLU A 1 172 ? 22.987 1.159 -21.487 1.00 97.62 172 GLU A CA 1
ATOM 1331 C C . GLU A 1 172 ? 22.251 1.520 -20.177 1.00 97.62 172 GLU A C 1
ATOM 1333 O O . GLU A 1 172 ? 22.277 0.744 -19.225 1.00 97.62 172 GLU A O 1
ATOM 1338 N N . SER A 1 173 ? 21.497 2.628 -20.140 1.00 97.50 173 SER A N 1
ATOM 1339 C CA . SER A 1 173 ? 20.611 2.960 -19.012 1.00 97.50 173 SER A CA 1
ATOM 1340 C C . SER A 1 173 ? 19.454 1.964 -18.834 1.00 97.50 173 SER A C 1
ATOM 1342 O O . SER A 1 173 ? 19.136 1.611 -17.700 1.00 97.50 173 S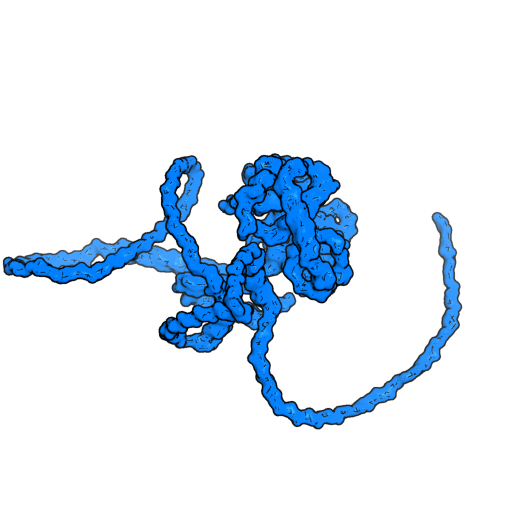ER A O 1
ATOM 1344 N N . ILE A 1 174 ? 18.840 1.478 -19.921 1.00 97.38 174 ILE A N 1
ATOM 1345 C CA . ILE A 1 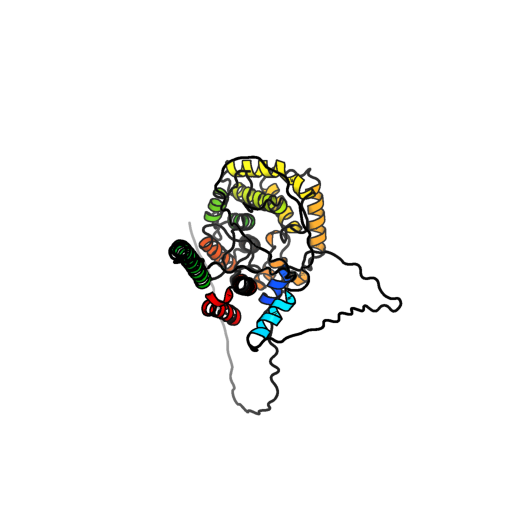174 ? 17.794 0.440 -19.860 1.00 97.38 174 ILE A CA 1
ATOM 1346 C C . ILE A 1 174 ? 18.400 -0.904 -19.442 1.00 97.38 174 ILE A C 1
ATOM 1348 O O . ILE A 1 174 ? 17.850 -1.551 -18.558 1.00 97.38 174 ILE A O 1
ATOM 1352 N N . LYS A 1 175 ? 19.561 -1.296 -19.984 1.00 97.75 175 LYS A N 1
ATOM 1353 C CA . LYS A 1 175 ? 20.273 -2.509 -19.542 1.00 97.75 175 LYS A CA 1
ATOM 1354 C C . LYS A 1 175 ? 20.602 -2.478 -18.056 1.00 97.75 175 LYS A C 1
ATOM 1356 O O . LYS A 1 175 ? 20.353 -3.451 -17.360 1.00 97.75 175 LYS A O 1
ATOM 1361 N N . SER A 1 176 ? 21.100 -1.345 -17.558 1.00 96.38 176 SER A N 1
ATOM 1362 C CA . SER A 1 176 ? 21.398 -1.173 -16.134 1.00 96.38 176 SER A CA 1
ATOM 1363 C C . SER A 1 176 ? 20.159 -1.287 -15.243 1.00 96.38 176 SER A C 1
ATOM 1365 O O . SER A 1 176 ? 20.323 -1.603 -14.072 1.00 96.38 176 SER A O 1
ATOM 1367 N N . LYS A 1 177 ? 18.954 -1.022 -15.771 1.00 96.00 177 LYS A N 1
ATOM 1368 C CA . LYS A 1 177 ? 17.682 -1.258 -15.072 1.00 96.00 177 LYS A CA 1
ATOM 1369 C C . LYS A 1 177 ? 17.247 -2.721 -15.138 1.00 96.00 177 LYS A C 1
ATOM 1371 O O . LYS A 1 177 ? 16.789 -3.242 -14.135 1.00 96.00 177 LYS A O 1
ATOM 1376 N N . LEU A 1 178 ? 17.420 -3.385 -16.285 1.00 95.69 178 LEU A N 1
ATOM 1377 C CA . LEU A 1 178 ? 17.137 -4.819 -16.445 1.00 95.69 178 LEU A CA 1
ATOM 1378 C C . LEU A 1 178 ? 18.031 -5.673 -15.532 1.00 95.69 178 LEU A C 1
ATOM 1380 O O . LEU A 1 178 ? 17.547 -6.533 -14.809 1.00 95.69 178 LEU A O 1
ATOM 1384 N N . ALA A 1 179 ? 19.330 -5.371 -15.501 1.00 93.12 179 ALA A N 1
ATOM 1385 C CA . ALA A 1 179 ? 20.315 -6.044 -14.655 1.00 93.12 179 ALA A CA 1
ATOM 1386 C C . ALA A 1 179 ? 20.207 -5.688 -13.155 1.00 93.12 179 ALA A C 1
ATOM 1388 O O . ALA A 1 179 ? 20.969 -6.222 -12.350 1.00 93.12 179 ALA A O 1
ATOM 1389 N N . SER A 1 180 ? 19.297 -4.781 -12.777 1.00 93.25 180 SER A N 1
ATOM 1390 C CA . SER A 1 180 ? 18.973 -4.448 -11.384 1.00 93.25 180 SER A CA 1
ATOM 1391 C C . SER A 1 180 ? 17.542 -4.839 -10.994 1.00 93.25 180 SER A C 1
ATOM 1393 O O . SER A 1 180 ? 17.039 -4.327 -9.997 1.00 93.25 180 SER A O 1
ATOM 1395 N N . MET A 1 181 ? 16.868 -5.681 -11.786 1.00 92.81 181 MET A N 1
ATOM 1396 C CA . MET A 1 181 ? 15.553 -6.222 -11.432 1.00 92.81 181 MET A CA 1
ATOM 1397 C C . MET A 1 181 ? 15.672 -7.258 -10.306 1.00 92.81 181 MET A C 1
ATOM 1399 O O . MET A 1 181 ? 16.681 -7.949 -10.175 1.00 92.81 181 MET A O 1
ATOM 1403 N N . ASP A 1 182 ? 14.637 -7.324 -9.474 1.00 91.31 182 ASP A N 1
ATOM 1404 C CA . ASP A 1 182 ? 14.603 -8.049 -8.197 1.00 91.31 182 ASP A CA 1
ATOM 1405 C C . ASP A 1 182 ? 13.121 -8.357 -7.852 1.00 91.31 182 ASP A C 1
ATOM 1407 O O . ASP A 1 182 ? 12.294 -8.451 -8.760 1.00 91.31 182 ASP A O 1
ATOM 1411 N N . ASP A 1 183 ? 12.745 -8.431 -6.568 1.00 91.69 183 ASP A N 1
ATOM 1412 C CA . ASP A 1 183 ? 11.352 -8.468 -6.059 1.00 91.69 183 ASP A CA 1
ATOM 1413 C C . ASP A 1 183 ? 10.368 -7.439 -6.682 1.00 91.69 183 ASP A C 1
ATOM 1415 O O . ASP A 1 183 ? 9.155 -7.561 -6.495 1.00 91.69 183 ASP A O 1
ATOM 1419 N N . GLY A 1 184 ? 10.864 -6.402 -7.364 1.00 91.25 184 GLY A N 1
ATOM 1420 C CA . GLY A 1 184 ? 10.080 -5.461 -8.168 1.00 91.25 184 GLY A CA 1
ATOM 1421 C C . GLY A 1 184 ? 10.176 -3.992 -7.737 1.00 91.25 184 GLY A C 1
ATOM 1422 O O . GLY A 1 184 ? 10.110 -3.677 -6.544 1.00 91.25 184 GLY A O 1
ATOM 1423 N N . GLU A 1 185 ? 10.285 -3.089 -8.717 1.00 93.06 185 GLU A N 1
ATOM 1424 C CA . GLU A 1 185 ? 10.217 -1.629 -8.531 1.00 93.06 185 GLU A CA 1
ATOM 1425 C C . GLU A 1 185 ? 8.757 -1.134 -8.577 1.00 93.06 185 GLU A C 1
ATOM 1427 O O . GLU A 1 185 ? 8.087 -1.183 -9.610 1.00 93.06 185 GLU A O 1
ATOM 1432 N N . ILE A 1 186 ? 8.238 -0.641 -7.446 1.00 95.94 186 ILE A N 1
ATOM 1433 C CA . ILE A 1 186 ? 6.832 -0.227 -7.291 1.00 95.94 186 ILE A CA 1
ATOM 1434 C C . ILE A 1 186 ? 6.698 0.970 -6.334 1.00 95.94 186 ILE A C 1
ATOM 1436 O O . ILE A 1 186 ? 7.477 1.130 -5.396 1.00 95.94 1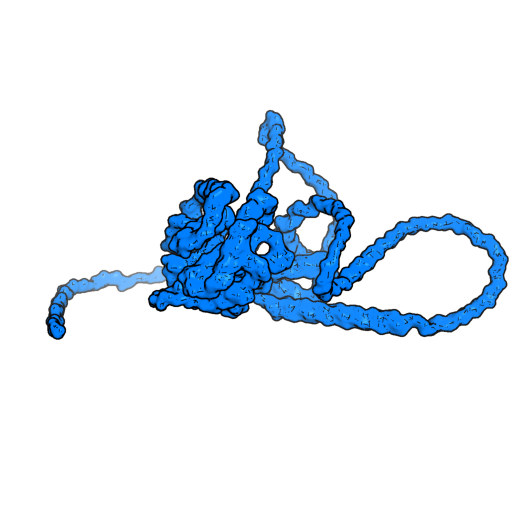86 ILE A O 1
ATOM 1440 N N . SER A 1 187 ? 5.710 1.838 -6.573 1.00 96.44 187 SER A N 1
ATOM 1441 C CA . SER A 1 187 ? 5.439 3.009 -5.733 1.00 96.44 187 SER A CA 1
ATOM 1442 C C . SER A 1 187 ? 4.874 2.637 -4.355 1.00 96.44 187 SER A C 1
ATOM 1444 O O . SER A 1 187 ? 4.108 1.686 -4.192 1.00 96.44 187 SER A O 1
ATOM 1446 N N . VAL A 1 188 ? 5.242 3.429 -3.345 1.00 98.00 188 VAL A N 1
ATOM 1447 C CA . VAL A 1 188 ? 4.745 3.279 -1.971 1.00 98.00 188 VAL A CA 1
ATOM 1448 C C . VAL A 1 188 ? 3.259 3.641 -1.892 1.00 98.00 188 VAL A C 1
ATOM 1450 O O . VAL A 1 188 ? 2.837 4.688 -2.379 1.00 98.00 188 VAL A O 1
ATOM 1453 N N . SER A 1 189 ? 2.480 2.796 -1.218 1.00 98.50 189 SER A N 1
ATOM 1454 C CA . SER A 1 189 ? 1.083 3.036 -0.865 1.00 98.50 189 SER A CA 1
ATOM 1455 C C . SER A 1 189 ? 1.012 3.713 0.502 1.00 98.50 189 SER A C 1
ATOM 1457 O O . SER A 1 189 ? 1.481 3.169 1.507 1.00 98.50 189 SER A O 1
ATOM 1459 N N . ALA A 1 190 ? 0.418 4.904 0.568 1.00 98.69 190 ALA A N 1
ATOM 1460 C CA . ALA A 1 190 ? 0.263 5.614 1.835 1.00 98.69 190 ALA A CA 1
ATOM 1461 C C . ALA A 1 190 ? -0.776 4.924 2.745 1.00 98.69 190 ALA A C 1
ATOM 1463 O O . ALA A 1 190 ? -0.598 4.891 3.963 1.00 98.69 190 ALA A O 1
ATOM 1464 N N . TYR A 1 191 ? -1.795 4.294 2.150 1.00 98.69 191 TYR A N 1
ATOM 1465 C CA . TYR A 1 191 ? -2.776 3.434 2.813 1.00 98.69 191 TYR A CA 1
ATOM 1466 C C . TYR A 1 191 ? -2.123 2.236 3.520 1.00 98.69 191 TYR A C 1
ATOM 1468 O O . TYR A 1 191 ? -2.313 2.044 4.721 1.00 98.69 191 TYR A O 1
ATOM 1476 N N . ASP A 1 192 ? -1.307 1.456 2.810 1.00 98.75 192 ASP A N 1
ATOM 1477 C CA . ASP A 1 192 ? -0.638 0.285 3.385 1.00 98.75 192 ASP A CA 1
ATOM 1478 C C . ASP A 1 192 ? 0.433 0.690 4.399 1.00 98.75 192 ASP A C 1
ATOM 1480 O O . ASP A 1 192 ? 0.529 0.095 5.473 1.00 98.75 192 ASP A O 1
ATOM 1484 N N . THR A 1 193 ? 1.175 1.767 4.120 1.00 98.88 193 THR A N 1
ATOM 1485 C CA . THR A 1 193 ? 2.138 2.337 5.073 1.00 98.88 193 THR A CA 1
ATOM 1486 C C . THR A 1 193 ? 1.450 2.794 6.362 1.00 98.88 193 THR A C 1
ATOM 1488 O O . THR A 1 193 ? 2.017 2.634 7.440 1.00 98.88 193 THR A O 1
ATOM 1491 N N . ALA A 1 194 ? 0.214 3.297 6.293 1.00 98.81 194 ALA A N 1
ATOM 1492 C CA . ALA A 1 194 ? -0.583 3.629 7.471 1.00 98.81 194 ALA A CA 1
ATOM 1493 C C . ALA A 1 194 ? -1.038 2.396 8.268 1.00 98.81 194 ALA A C 1
ATOM 1495 O O . ALA A 1 194 ? -0.975 2.424 9.496 1.00 98.81 194 ALA A O 1
ATOM 1496 N N . TRP A 1 195 ? -1.417 1.295 7.612 1.00 98.75 195 TRP A N 1
ATOM 1497 C CA . TRP A 1 195 ? -1.700 0.032 8.307 1.00 98.75 195 TRP A CA 1
ATOM 1498 C C . TRP A 1 195 ? -0.463 -0.558 8.987 1.00 98.75 195 TRP A C 1
ATOM 1500 O O . TRP A 1 195 ? -0.546 -0.988 10.135 1.00 98.75 195 TRP A O 1
ATOM 1510 N N . VAL A 1 196 ? 0.697 -0.516 8.329 1.00 98.81 196 VAL A N 1
ATOM 1511 C CA . VAL A 1 196 ? 1.976 -0.920 8.934 1.00 98.81 196 VAL A CA 1
ATOM 1512 C C . VAL A 1 196 ? 2.353 -0.000 10.101 1.00 98.81 196 VAL A C 1
ATOM 1514 O O . VAL A 1 196 ? 2.792 -0.474 11.148 1.00 98.81 196 VAL A O 1
ATOM 1517 N N . ALA A 1 197 ? 2.108 1.305 9.977 1.00 98.69 197 ALA A N 1
ATOM 1518 C CA . ALA A 1 197 ? 2.330 2.276 11.043 1.00 98.69 197 ALA A CA 1
ATOM 1519 C C . ALA A 1 197 ? 1.389 2.106 12.255 1.00 98.69 197 ALA A C 1
ATOM 1521 O O . ALA A 1 197 ? 1.736 2.565 13.341 1.00 98.69 197 ALA A O 1
ATOM 1522 N N . LEU A 1 198 ? 0.226 1.458 12.108 1.00 98.12 198 LEU A N 1
ATOM 1523 C CA . LEU A 1 198 ? -0.685 1.141 13.220 1.00 98.12 198 LEU A CA 1
ATOM 1524 C C . LEU A 1 198 ? -0.220 -0.046 14.079 1.00 98.12 198 LEU A C 1
ATOM 1526 O O . LEU A 1 198 ? -0.703 -0.193 15.199 1.00 98.12 198 LEU A O 1
ATOM 1530 N N . VAL A 1 199 ? 0.711 -0.875 13.594 1.00 98.25 199 VAL A N 1
ATOM 1531 C CA . VAL A 1 199 ? 1.180 -2.060 14.325 1.00 98.25 199 VAL A CA 1
ATOM 1532 C C . VAL A 1 199 ? 1.888 -1.641 15.618 1.00 98.25 199 VAL A C 1
ATOM 1534 O O . VAL A 1 199 ? 2.972 -1.062 15.579 1.00 98.25 199 VAL A O 1
ATOM 1537 N N . GLU A 1 200 ? 1.308 -1.978 16.771 1.00 97.56 200 GLU A N 1
ATOM 1538 C CA . GLU A 1 200 ? 2.013 -1.961 18.058 1.00 97.56 200 GLU A CA 1
ATOM 1539 C C . GLU A 1 200 ? 3.050 -3.090 18.111 1.00 97.56 200 GLU A C 1
ATOM 1541 O O . GLU A 1 200 ? 2.760 -4.226 17.709 1.00 97.56 200 GLU A O 1
ATOM 1546 N N . ASP A 1 201 ? 4.221 -2.770 18.666 1.00 96.31 201 ASP A N 1
ATOM 1547 C CA . ASP A 1 201 ? 5.303 -3.691 19.014 1.00 96.31 201 ASP A CA 1
ATOM 1548 C C . ASP A 1 201 ? 4.817 -5.081 19.475 1.00 96.31 201 ASP A C 1
ATOM 1550 O O . ASP A 1 201 ? 3.905 -5.234 20.299 1.00 96.31 201 ASP A O 1
ATOM 1554 N N . ILE A 1 202 ? 5.426 -6.133 18.923 1.00 93.88 202 ILE A N 1
ATOM 1555 C CA . ILE A 1 202 ? 5.001 -7.515 19.183 1.00 93.88 202 ILE A CA 1
ATOM 1556 C C . ILE A 1 202 ? 5.378 -8.031 20.578 1.00 93.88 202 ILE A C 1
ATOM 1558 O O . ILE A 1 202 ? 4.902 -9.093 20.979 1.00 93.88 202 ILE A O 1
ATOM 1562 N N . HIS A 1 203 ? 6.194 -7.289 21.327 1.00 92.38 203 HIS A N 1
ATOM 1563 C CA . HIS A 1 203 ? 6.577 -7.595 22.703 1.00 92.38 203 HIS A CA 1
ATOM 1564 C C . HIS A 1 203 ? 5.815 -6.747 23.741 1.00 92.38 203 HIS A C 1
ATOM 1566 O O . HIS A 1 203 ? 6.006 -6.949 24.941 1.00 92.38 203 HIS A O 1
ATOM 1572 N N . GLY A 1 204 ? 4.900 -5.872 23.300 1.00 87.19 204 GLY A N 1
ATOM 1573 C CA . GLY A 1 204 ? 3.983 -5.122 24.163 1.00 87.19 204 GLY A CA 1
ATOM 1574 C C . GLY A 1 204 ? 4.607 -3.892 24.824 1.00 87.19 204 GLY A C 1
ATOM 1575 O O . GLY A 1 204 ? 4.285 -3.582 25.970 1.00 87.19 204 GLY A O 1
ATOM 1576 N N . SER A 1 205 ? 5.516 -3.196 24.134 1.00 90.44 205 SER A N 1
ATOM 1577 C CA . SER A 1 205 ? 6.124 -1.956 24.638 1.00 90.44 205 SER A CA 1
ATOM 1578 C C . SER A 1 205 ? 5.164 -0.757 24.738 1.00 90.44 205 SER A C 1
ATOM 1580 O O . SER A 1 205 ? 5.540 0.257 25.331 1.00 90.44 205 SER A O 1
ATOM 1582 N N . GLY A 1 206 ? 3.973 -0.816 24.127 1.00 92.88 206 GLY A N 1
ATOM 1583 C CA . GLY A 1 206 ? 3.103 0.349 23.942 1.00 92.88 206 GLY A CA 1
ATOM 1584 C C . GLY A 1 206 ? 3.626 1.364 22.914 1.00 92.88 206 GLY A C 1
ATOM 1585 O O . GLY A 1 206 ? 3.236 2.530 22.964 1.00 92.88 206 GLY A O 1
ATOM 1586 N N . THR A 1 207 ? 4.528 0.964 22.007 1.00 96.19 207 THR A N 1
ATOM 1587 C CA . THR A 1 207 ? 5.109 1.833 20.962 1.00 96.19 207 THR A CA 1
ATOM 1588 C C . THR A 1 207 ? 4.899 1.261 19.551 1.00 96.19 207 THR A C 1
ATOM 1590 O O . THR A 1 207 ? 4.654 0.060 19.414 1.00 96.19 207 THR A O 1
ATOM 1593 N N . PRO A 1 208 ? 5.037 2.069 18.477 1.00 97.81 208 PRO A N 1
ATOM 1594 C CA . PRO A 1 208 ? 4.939 1.566 17.109 1.00 97.81 208 PRO A CA 1
ATOM 1595 C C . PRO A 1 208 ? 6.026 0.527 16.821 1.00 97.81 208 PRO A C 1
ATOM 1597 O O . PRO A 1 208 ? 7.200 0.763 17.111 1.00 97.81 208 PRO A O 1
ATOM 1600 N N . GLN A 1 209 ? 5.653 -0.582 16.185 1.00 98.38 209 GLN A N 1
ATOM 1601 C CA . GLN A 1 209 ? 6.584 -1.608 15.713 1.00 98.38 209 GLN A CA 1
ATOM 1602 C C . GLN A 1 209 ? 7.479 -1.088 14.580 1.00 98.38 209 GLN A C 1
ATOM 1604 O O . GLN A 1 209 ? 8.640 -1.489 14.477 1.00 98.38 209 GLN A O 1
ATOM 1609 N N . PHE A 1 210 ? 6.943 -0.181 13.755 1.00 98.44 210 PHE A N 1
ATOM 1610 C CA . PHE A 1 210 ? 7.607 0.399 12.587 1.00 98.44 210 PHE A CA 1
ATOM 1611 C C . PHE A 1 210 ? 7.583 1.946 12.632 1.00 98.44 210 PHE A C 1
ATOM 1613 O O . PHE A 1 210 ? 6.852 2.584 11.869 1.00 98.44 210 PHE A O 1
ATOM 1620 N N . PRO A 1 211 ? 8.376 2.604 13.508 1.00 98.19 211 PRO A N 1
ATOM 1621 C CA . PRO A 1 211 ? 8.388 4.071 13.624 1.00 98.19 211 PRO A CA 1
ATOM 1622 C C . PRO A 1 211 ? 8.787 4.797 12.328 1.00 98.19 211 PRO A C 1
ATOM 1624 O O . PRO A 1 211 ? 8.365 5.928 12.085 1.00 98.19 211 PRO A O 1
ATOM 1627 N N . SER A 1 212 ? 9.566 4.137 11.465 1.00 98.69 212 SER A N 1
ATOM 1628 C CA . SER A 1 212 ? 9.922 4.622 10.128 1.00 98.69 212 SER A CA 1
ATOM 1629 C C . SER A 1 212 ? 8.704 4.820 9.218 1.00 98.69 212 SER A C 1
ATOM 1631 O O . SER A 1 212 ? 8.720 5.735 8.400 1.00 98.69 212 SER A O 1
ATOM 1633 N N . SER A 1 213 ? 7.629 4.045 9.387 1.00 98.88 213 SER A N 1
ATOM 1634 C CA . SER A 1 213 ? 6.388 4.203 8.618 1.00 98.88 213 SER A CA 1
ATOM 1635 C C . SER A 1 213 ? 5.605 5.450 9.030 1.00 98.88 213 SER A C 1
ATOM 1637 O O . SER A 1 213 ? 5.135 6.187 8.165 1.00 98.88 213 SER A O 1
ATOM 1639 N N . LEU A 1 214 ? 5.566 5.787 10.326 1.00 98.56 214 LEU A N 1
ATOM 1640 C CA . LEU A 1 214 ? 5.032 7.080 10.785 1.00 98.56 214 LEU A CA 1
ATOM 1641 C C . LEU A 1 214 ? 5.859 8.254 10.247 1.00 98.56 214 LEU A C 1
ATOM 1643 O O . LEU A 1 214 ? 5.294 9.251 9.799 1.00 98.56 214 LEU A O 1
ATOM 1647 N N . GLN A 1 215 ? 7.189 8.122 10.236 1.00 98.62 215 GLN A N 1
ATOM 1648 C CA . GLN A 1 215 ? 8.075 9.144 9.680 1.00 98.62 215 GLN A CA 1
ATOM 1649 C C . GLN A 1 215 ? 7.908 9.294 8.157 1.00 98.62 215 GLN A C 1
ATOM 1651 O O . GLN A 1 215 ? 7.945 10.418 7.653 1.00 98.62 215 GLN A O 1
ATOM 1656 N N . TRP A 1 216 ? 7.674 8.195 7.428 1.00 98.81 216 TRP A N 1
ATOM 1657 C CA . TRP A 1 216 ? 7.346 8.230 6.001 1.00 98.81 216 TRP A CA 1
ATOM 1658 C C . TRP A 1 216 ? 6.028 8.974 5.762 1.00 98.81 216 TRP A C 1
ATOM 1660 O O . TRP A 1 216 ? 5.998 9.907 4.960 1.00 98.81 216 TRP A O 1
ATOM 1670 N N . ILE A 1 217 ? 4.966 8.640 6.506 1.00 98.88 217 ILE A N 1
ATOM 1671 C CA . ILE A 1 217 ? 3.661 9.315 6.407 1.00 98.88 217 ILE A CA 1
ATOM 1672 C C . ILE A 1 217 ? 3.819 10.812 6.687 1.00 98.88 217 ILE A C 1
ATOM 1674 O O . ILE A 1 217 ? 3.334 11.643 5.919 1.00 98.88 217 ILE A O 1
ATOM 1678 N N . ALA A 1 218 ? 4.551 11.177 7.741 1.00 98.56 218 ALA A N 1
ATOM 1679 C CA . ALA A 1 218 ? 4.810 12.573 8.068 1.00 98.56 218 ALA A CA 1
ATOM 1680 C C . ALA A 1 218 ? 5.532 13.319 6.930 1.00 98.56 218 ALA A C 1
ATOM 1682 O O . ALA A 1 218 ? 5.182 14.462 6.623 1.00 98.56 218 ALA A O 1
ATOM 1683 N N . ASN A 1 219 ? 6.503 12.683 6.274 1.00 98.56 219 ASN A N 1
ATOM 1684 C CA . ASN A 1 219 ? 7.316 13.319 5.237 1.00 98.56 219 ASN A CA 1
ATOM 1685 C C . ASN A 1 219 ? 6.615 13.430 3.871 1.00 98.56 219 ASN A C 1
ATOM 1687 O O . ASN A 1 219 ? 6.943 14.341 3.117 1.00 98.56 219 ASN A O 1
ATOM 1691 N N . ASN A 1 220 ? 5.641 12.563 3.567 1.00 98.62 220 ASN A N 1
ATOM 1692 C CA . ASN A 1 220 ? 5.032 12.438 2.231 1.00 98.62 220 ASN A CA 1
ATOM 1693 C C . ASN A 1 220 ? 3.585 12.972 2.134 1.00 98.62 220 ASN A C 1
ATOM 1695 O O . ASN A 1 220 ? 2.823 12.557 1.265 1.00 98.62 220 ASN A O 1
ATOM 1699 N N . GLN A 1 221 ? 3.193 13.898 3.016 1.00 98.75 221 GLN A N 1
ATOM 1700 C CA . GLN A 1 221 ? 1.918 14.617 2.884 1.00 98.75 221 GLN A CA 1
ATOM 1701 C C . GLN A 1 221 ? 1.977 15.612 1.715 1.00 98.75 221 GLN A C 1
ATOM 1703 O O . GLN A 1 221 ? 2.902 16.425 1.638 1.00 98.75 221 GLN A O 1
ATOM 1708 N N . LEU A 1 222 ? 0.971 15.583 0.841 1.00 98.69 222 LEU A N 1
ATOM 1709 C CA . LEU A 1 222 ? 0.860 16.457 -0.325 1.00 98.69 222 LEU A CA 1
ATOM 1710 C C . LEU A 1 222 ? 0.508 17.911 0.071 1.00 98.69 222 LEU A C 1
ATOM 1712 O O . LEU A 1 222 ? -0.013 18.153 1.166 1.00 98.69 222 LEU A O 1
ATOM 1716 N N . PRO A 1 223 ? 0.765 18.912 -0.800 1.00 98.00 223 PRO A N 1
ATOM 1717 C CA . PRO A 1 223 ? 0.529 20.327 -0.482 1.00 98.00 223 PRO A CA 1
ATOM 1718 C C . PRO A 1 223 ? -0.933 20.697 -0.183 1.00 98.00 223 PRO A C 1
ATOM 1720 O O . PRO A 1 223 ? -1.173 21.698 0.487 1.00 98.00 223 PRO A O 1
ATOM 1723 N N . ASP A 1 224 ? -1.890 19.897 -0.660 1.00 97.81 224 ASP A N 1
ATOM 1724 C CA . ASP A 1 224 ? -3.332 20.025 -0.396 1.00 97.81 224 ASP A CA 1
ATOM 1725 C C . ASP A 1 224 ? -3.771 19.382 0.939 1.00 97.81 224 ASP A C 1
ATOM 1727 O O . ASP A 1 224 ? -4.954 19.381 1.265 1.00 97.81 224 ASP A O 1
ATOM 1731 N N . GLY A 1 225 ? -2.831 18.836 1.719 1.00 98.25 225 GLY A N 1
ATOM 1732 C CA . GLY A 1 225 ? -3.094 18.138 2.979 1.00 98.25 225 GLY A CA 1
ATOM 1733 C C . GLY A 1 225 ? -3.403 16.646 2.827 1.00 98.25 225 GLY A C 1
ATOM 1734 O O . GLY A 1 225 ? -3.463 15.951 3.844 1.00 98.25 225 GLY A O 1
ATOM 1735 N N . SER A 1 226 ? -3.558 16.146 1.597 1.00 98.62 226 SER A N 1
ATOM 1736 C CA . SER A 1 226 ? -3.861 14.741 1.318 1.00 98.62 226 SER A CA 1
ATOM 1737 C C . SER A 1 226 ? -2.621 13.839 1.273 1.00 98.62 226 SER A C 1
ATOM 1739 O O . SER A 1 226 ? -1.479 14.292 1.354 1.00 98.62 226 SER A O 1
ATOM 1741 N N . TRP A 1 227 ? -2.859 12.540 1.126 1.00 98.75 227 TRP A N 1
ATOM 1742 C CA . TRP A 1 227 ? -1.888 11.538 0.687 1.00 98.75 227 TRP A CA 1
ATOM 1743 C C . TRP A 1 227 ? -2.480 10.753 -0.490 1.00 98.75 227 TRP A C 1
ATOM 1745 O O . TRP A 1 227 ? -3.702 10.694 -0.633 1.00 98.75 227 TRP A O 1
ATOM 1755 N N . GLY A 1 228 ? -1.625 10.143 -1.311 1.00 97.31 228 GLY A N 1
ATOM 1756 C CA . GLY A 1 228 ? -1.995 9.400 -2.522 1.00 97.31 228 GLY A CA 1
ATOM 1757 C C . GLY A 1 228 ? -1.065 9.744 -3.687 1.00 97.31 228 GLY A C 1
ATOM 1758 O O . GLY A 1 228 ? 0.014 10.297 -3.461 1.00 97.31 228 GLY A O 1
ATOM 1759 N N . ASP A 1 229 ? -1.472 9.445 -4.920 1.00 95.38 229 ASP A N 1
ATOM 1760 C CA . ASP A 1 229 ? -0.655 9.730 -6.113 1.00 95.38 229 ASP A CA 1
ATOM 1761 C C . ASP A 1 229 ? -0.504 11.251 -6.347 1.00 95.38 229 ASP A C 1
ATOM 1763 O O . ASP A 1 229 ? -1.478 12.012 -6.261 1.00 95.38 229 ASP A O 1
ATOM 1767 N N . CYS A 1 230 ? 0.723 11.723 -6.602 1.00 93.31 230 CYS A N 1
ATOM 1768 C CA . CYS A 1 230 ? 1.023 13.149 -6.760 1.00 93.31 230 CYS A CA 1
ATOM 1769 C C . CYS A 1 230 ? 0.723 13.700 -8.163 1.00 93.31 230 CYS A C 1
ATOM 1771 O O . CYS A 1 230 ? 0.411 14.886 -8.279 1.00 93.31 230 CYS A O 1
ATOM 1773 N N . GLU A 1 231 ? 0.760 12.857 -9.197 1.00 92.81 231 GLU A N 1
ATOM 1774 C CA . GLU A 1 231 ? 0.541 13.234 -10.597 1.00 92.81 231 GLU A CA 1
ATOM 1775 C C . GLU A 1 231 ? -0.930 13.062 -11.009 1.00 92.81 231 GLU A C 1
ATOM 1777 O O . GLU A 1 231 ? -1.459 13.846 -11.801 1.00 92.81 231 GLU A O 1
ATOM 1782 N N . ILE A 1 232 ? -1.612 12.047 -10.466 1.00 92.38 232 ILE A N 1
ATOM 1783 C CA . ILE A 1 232 ? -2.985 11.672 -10.820 1.00 92.38 232 ILE A CA 1
ATOM 1784 C C . ILE A 1 232 ? -3.913 11.874 -9.619 1.00 92.38 232 ILE A C 1
ATOM 1786 O O . ILE A 1 232 ? -3.842 11.177 -8.612 1.00 92.38 232 ILE A O 1
ATOM 1790 N N . PHE A 1 233 ? -4.862 12.805 -9.740 1.00 93.62 233 PHE A N 1
ATOM 1791 C CA . PHE A 1 233 ? -5.928 12.950 -8.750 1.00 93.62 233 PHE A CA 1
ATOM 1792 C C . PHE A 1 233 ? -7.058 11.945 -9.019 1.00 93.62 233 PHE A C 1
ATOM 1794 O O . PHE A 1 233 ? -7.742 12.045 -10.036 1.00 93.62 233 PHE A O 1
ATOM 1801 N N . SER A 1 234 ? -7.308 11.049 -8.063 1.00 94.44 234 SER A N 1
ATOM 1802 C CA . SER A 1 234 ? -8.545 10.263 -7.943 1.00 94.44 234 SER A CA 1
ATOM 1803 C C . SER A 1 234 ? -9.152 10.523 -6.567 1.00 94.44 234 SER A C 1
ATOM 1805 O O . SER A 1 234 ? -8.453 10.438 -5.556 1.00 94.44 234 SER A O 1
ATOM 1807 N N . ALA A 1 235 ? -10.446 10.845 -6.491 1.00 94.06 235 ALA A N 1
ATOM 1808 C CA . ALA A 1 235 ? -11.095 11.098 -5.204 1.00 94.06 235 ALA A CA 1
ATOM 1809 C C . ALA A 1 235 ? -11.088 9.842 -4.319 1.00 94.06 235 ALA A C 1
ATOM 1811 O O . ALA A 1 235 ? -10.847 9.950 -3.118 1.00 94.06 235 ALA A O 1
ATOM 1812 N N . HIS A 1 236 ? -11.285 8.653 -4.904 1.00 94.69 236 HIS A N 1
ATOM 1813 C CA . HIS A 1 236 ? -11.198 7.391 -4.167 1.00 94.69 236 HIS A CA 1
ATOM 1814 C C . HIS A 1 236 ? -9.805 7.190 -3.550 1.00 94.69 236 HIS A C 1
ATOM 1816 O O . HIS A 1 236 ? -9.710 6.897 -2.359 1.00 94.69 236 HIS A O 1
ATOM 1822 N N . ASP A 1 237 ? -8.744 7.386 -4.343 1.00 96.00 237 ASP A N 1
ATOM 1823 C CA . ASP A 1 237 ? -7.351 7.256 -3.900 1.00 96.00 237 ASP A CA 1
ATOM 1824 C C . ASP A 1 237 ? -7.026 8.254 -2.782 1.00 96.00 237 ASP A C 1
ATOM 1826 O O . ASP A 1 237 ? -6.689 7.860 -1.662 1.00 96.00 237 ASP A O 1
ATOM 1830 N N . ARG A 1 238 ? -7.202 9.554 -3.044 1.00 97.25 238 ARG A N 1
ATOM 1831 C CA . ARG A 1 238 ? -6.807 10.596 -2.090 1.00 97.25 238 ARG A CA 1
ATOM 1832 C C . ARG A 1 238 ? -7.550 10.479 -0.765 1.00 97.25 238 ARG A C 1
ATOM 1834 O O . ARG A 1 238 ? -6.965 10.725 0.286 1.00 97.25 238 ARG A O 1
ATOM 1841 N N . ILE A 1 239 ? -8.825 10.090 -0.777 1.00 96.50 239 ILE A N 1
ATOM 1842 C CA . ILE A 1 239 ? -9.636 10.013 0.444 1.00 96.50 239 ILE A CA 1
ATOM 1843 C C . ILE A 1 239 ? -9.289 8.776 1.284 1.00 96.50 239 ILE A C 1
ATOM 1845 O O . ILE A 1 239 ? -9.168 8.913 2.503 1.00 96.50 239 ILE A O 1
ATOM 1849 N N . ILE A 1 240 ? -9.070 7.598 0.680 1.00 97.25 240 ILE A N 1
ATOM 1850 C CA . ILE A 1 240 ? -8.719 6.395 1.457 1.00 97.25 240 ILE A CA 1
ATOM 1851 C C . ILE A 1 240 ? -7.298 6.481 2.035 1.00 97.25 240 ILE A C 1
ATOM 1853 O O . ILE A 1 240 ? -7.111 6.188 3.217 1.00 97.25 240 ILE A O 1
ATOM 1857 N N . ASN A 1 241 ? -6.324 6.971 1.256 1.00 98.62 241 ASN A N 1
ATOM 1858 C CA . ASN A 1 241 ? -4.958 7.206 1.732 1.00 98.62 241 ASN A CA 1
ATOM 1859 C C . ASN A 1 241 ? -4.936 8.258 2.854 1.00 98.62 241 ASN A C 1
ATOM 1861 O O . ASN A 1 241 ? -4.392 7.999 3.926 1.00 98.62 241 ASN A O 1
ATOM 1865 N N . THR A 1 242 ? -5.578 9.418 2.657 1.00 98.56 242 THR A N 1
ATOM 1866 C CA . THR A 1 242 ? -5.593 10.494 3.669 1.00 98.56 242 THR A CA 1
ATOM 1867 C C . THR A 1 242 ? -6.245 10.049 4.971 1.00 98.56 242 THR A C 1
ATOM 1869 O O . THR A 1 242 ? -5.696 10.313 6.040 1.00 98.56 242 THR A O 1
ATOM 1872 N N . LEU A 1 243 ? -7.381 9.342 4.912 1.00 98.12 243 LEU A N 1
ATOM 1873 C CA . LEU A 1 243 ? -8.022 8.822 6.119 1.00 98.12 243 LEU A CA 1
ATOM 1874 C C . LEU A 1 243 ? -7.101 7.849 6.864 1.00 98.12 243 LEU A C 1
ATOM 1876 O O . LEU A 1 243 ? -6.986 7.948 8.084 1.00 98.12 243 LEU A O 1
ATOM 1880 N N . ALA A 1 244 ? -6.413 6.954 6.151 1.00 98.56 244 ALA A N 1
ATOM 1881 C CA . ALA A 1 244 ? -5.522 5.977 6.770 1.00 98.56 244 ALA A CA 1
ATOM 1882 C C . ALA A 1 244 ? -4.328 6.664 7.446 1.00 98.56 244 ALA A C 1
ATOM 1884 O O . ALA A 1 244 ? -4.053 6.416 8.620 1.00 98.56 244 ALA A O 1
ATOM 1885 N N . CYS A 1 245 ? -3.674 7.598 6.750 1.00 98.81 245 CYS A N 1
ATOM 1886 C CA . CYS A 1 245 ? -2.567 8.379 7.295 1.00 98.81 245 CYS A CA 1
ATOM 1887 C C . CYS A 1 245 ? -2.975 9.199 8.527 1.00 98.81 245 CYS A C 1
ATOM 1889 O O . CYS A 1 245 ? -2.254 9.192 9.526 1.00 98.81 245 CYS A O 1
ATOM 1891 N N . VAL A 1 246 ? -4.141 9.856 8.505 1.00 98.62 246 VAL A N 1
ATOM 1892 C CA . VAL A 1 246 ? -4.660 10.583 9.675 1.00 98.62 246 VAL A CA 1
ATOM 1893 C C . VAL A 1 246 ? -4.961 9.629 10.832 1.00 98.62 246 VAL A C 1
ATOM 1895 O O . VAL A 1 246 ? -4.598 9.941 11.963 1.00 98.62 246 VAL A O 1
ATOM 1898 N N . VAL A 1 247 ? -5.567 8.464 10.574 1.00 98.44 247 VAL A N 1
ATOM 1899 C CA . VAL A 1 247 ? -5.824 7.434 11.596 1.00 98.44 247 VAL A CA 1
ATOM 1900 C C . VAL A 1 247 ? -4.516 6.959 12.239 1.00 98.44 247 VAL A C 1
ATOM 1902 O O . VAL A 1 247 ? -4.416 6.964 13.463 1.00 98.44 247 VAL A O 1
ATOM 1905 N N . ALA A 1 248 ? -3.489 6.632 11.450 1.00 98.50 248 ALA A N 1
ATOM 1906 C CA . ALA A 1 248 ? -2.190 6.197 11.965 1.00 98.50 248 ALA A CA 1
ATOM 1907 C C . ALA A 1 248 ? -1.503 7.271 12.829 1.00 98.50 248 ALA A C 1
ATOM 1909 O O . ALA A 1 248 ? -1.096 6.993 13.957 1.00 98.50 248 ALA A O 1
ATOM 1910 N N . LEU A 1 249 ? -1.417 8.514 12.340 1.00 98.50 249 LEU A N 1
ATOM 1911 C CA . LEU A 1 249 ? -0.807 9.621 13.088 1.00 98.50 249 LEU A CA 1
ATOM 1912 C C . LEU A 1 249 ? -1.591 9.952 14.376 1.00 98.50 249 LEU A C 1
ATOM 1914 O O . LEU A 1 249 ? -0.987 10.195 15.424 1.00 98.50 249 LEU A O 1
ATOM 1918 N N . LYS A 1 250 ? -2.931 9.910 14.321 1.00 97.88 250 LYS A N 1
ATOM 1919 C CA . LYS A 1 250 ? -3.824 10.163 15.462 1.00 97.88 250 LYS A CA 1
ATOM 1920 C C . LYS A 1 250 ? -3.709 9.087 16.542 1.00 97.88 250 LYS A C 1
ATOM 1922 O O . LYS A 1 250 ? -3.638 9.456 17.713 1.00 97.88 250 LYS A O 1
ATOM 1927 N N . SER A 1 251 ? -3.662 7.803 16.177 1.00 97.38 251 SER A N 1
ATOM 1928 C CA . SER A 1 251 ? -3.543 6.686 17.131 1.00 97.38 251 SER A CA 1
ATOM 1929 C C . SER A 1 251 ? -2.291 6.787 18.005 1.00 97.38 251 SER A C 1
ATOM 1931 O O . SER A 1 251 ? -2.352 6.509 19.199 1.00 97.38 251 SER A O 1
ATOM 1933 N N . TRP A 1 252 ? -1.178 7.263 17.440 1.00 97.44 252 TRP A N 1
ATOM 1934 C CA . TRP A 1 252 ? 0.076 7.486 18.171 1.00 97.44 252 TRP A CA 1
ATOM 1935 C C . TRP A 1 252 ? 0.247 8.917 18.705 1.00 97.44 252 TRP A C 1
ATOM 1937 O O . TRP A 1 252 ? 1.277 9.234 19.296 1.00 97.44 252 TRP A O 1
ATOM 1947 N N . ASN A 1 253 ? -0.754 9.785 18.517 1.00 96.88 253 ASN A N 1
ATOM 1948 C CA . ASN A 1 253 ? -0.755 11.192 18.929 1.00 96.88 253 ASN A CA 1
ATOM 1949 C C . ASN A 1 253 ? 0.470 11.997 18.424 1.00 96.88 253 ASN A C 1
ATOM 1951 O O . ASN A 1 253 ? 1.009 12.852 19.129 1.00 96.88 253 ASN A O 1
ATOM 1955 N N . VAL A 1 254 ? 0.906 11.727 17.188 1.00 97.69 254 VAL A N 1
ATOM 1956 C CA . VAL A 1 254 ? 2.035 12.400 16.519 1.00 97.69 254 VAL A CA 1
ATOM 1957 C C . VAL A 1 254 ? 1.559 13.314 15.386 1.00 97.69 254 VAL A C 1
ATOM 1959 O O . VAL A 1 254 ? 0.474 13.139 14.841 1.00 97.69 254 VAL A O 1
ATOM 1962 N N . HIS A 1 255 ? 2.384 14.301 15.016 1.00 97.88 255 HIS A N 1
ATOM 1963 C CA . HIS A 1 255 ? 2.137 15.233 13.901 1.00 97.88 255 HIS A CA 1
ATOM 1964 C C . HIS A 1 255 ? 0.696 15.798 13.832 1.00 97.88 255 HIS A C 1
ATOM 1966 O O . HIS A 1 255 ? -0.002 15.629 12.823 1.00 97.88 255 HIS A O 1
ATOM 1972 N N . PRO A 1 256 ? 0.212 16.473 14.897 1.00 97.44 256 PRO A N 1
ATOM 1973 C CA . PRO A 1 256 ? -1.157 16.989 14.954 1.00 97.44 256 PRO A CA 1
ATOM 1974 C C . PRO A 1 256 ? -1.449 18.047 13.877 1.00 97.44 256 PRO A C 1
ATOM 1976 O O . PRO A 1 256 ? -2.594 18.187 13.455 1.00 97.44 256 PRO A O 1
ATOM 1979 N N . ASP A 1 257 ? -0.425 18.746 13.378 1.00 98.12 257 ASP A N 1
ATOM 1980 C CA . ASP A 1 257 ? -0.501 19.667 12.239 1.00 98.12 257 ASP A CA 1
ATOM 1981 C C . ASP A 1 257 ? -0.867 18.950 10.927 1.00 98.12 257 ASP A C 1
ATOM 1983 O O . ASP A 1 257 ? -1.649 19.461 10.123 1.00 98.12 257 ASP A O 1
ATOM 1987 N N . LYS A 1 258 ? -0.342 17.735 10.733 1.00 98.38 258 LYS A N 1
ATOM 1988 C CA . LYS A 1 258 ? -0.602 16.895 9.558 1.00 98.38 258 LYS A CA 1
ATOM 1989 C C . LYS A 1 258 ? -1.965 16.231 9.654 1.00 98.38 258 LYS A C 1
ATOM 1991 O O . LYS A 1 258 ? -2.701 16.226 8.668 1.00 98.38 258 LYS A O 1
ATOM 1996 N N . CYS A 1 259 ? -2.326 15.772 10.855 1.00 97.56 259 CYS A N 1
ATOM 1997 C CA . CYS A 1 259 ? -3.673 15.303 11.177 1.00 97.56 259 CYS A CA 1
ATOM 1998 C C . CYS A 1 259 ? -4.730 16.376 10.878 1.00 97.56 259 CYS A C 1
ATOM 2000 O O . CYS A 1 259 ? -5.757 16.068 10.280 1.00 97.56 259 CYS A O 1
ATOM 2002 N N . HIS A 1 260 ? -4.473 17.633 11.261 1.00 97.56 260 HIS A N 1
ATOM 2003 C CA . HIS A 1 260 ? -5.389 18.749 11.022 1.00 97.56 260 HIS A CA 1
ATOM 2004 C C . HIS A 1 260 ? -5.644 18.959 9.525 1.00 97.56 260 HIS A C 1
ATOM 2006 O O . HIS A 1 260 ? -6.785 18.832 9.090 1.00 97.56 260 HIS A O 1
ATOM 2012 N N . LYS A 1 261 ? -4.579 19.140 8.733 1.00 98.31 261 LYS A N 1
ATOM 2013 C CA . LYS A 1 261 ? -4.665 19.327 7.273 1.00 98.31 261 LYS A CA 1
ATOM 2014 C C . LYS A 1 261 ? -5.336 18.159 6.551 1.00 98.31 261 LYS A C 1
ATOM 2016 O O . LYS A 1 261 ? -6.144 18.375 5.655 1.00 98.31 261 LYS A O 1
ATOM 2021 N N . GLY A 1 262 ? -5.047 16.922 6.963 1.00 98.12 262 GLY A N 1
ATOM 2022 C CA . GLY A 1 262 ? -5.719 15.742 6.415 1.00 98.12 262 GLY A CA 1
ATOM 2023 C C . GLY A 1 262 ? -7.221 15.737 6.719 1.00 98.12 262 GLY A C 1
ATOM 2024 O O . GLY A 1 262 ? -8.026 15.433 5.842 1.00 98.12 262 GLY A O 1
ATOM 2025 N N . MET A 1 263 ? -7.626 16.146 7.927 1.00 96.81 263 MET A N 1
ATOM 2026 C CA . MET A 1 263 ? -9.042 16.298 8.283 1.00 96.81 263 MET A CA 1
ATOM 2027 C C . MET A 1 263 ? -9.726 17.483 7.587 1.00 96.81 263 MET A C 1
ATOM 2029 O O . MET A 1 263 ? -10.926 17.401 7.330 1.00 96.81 263 MET A O 1
ATOM 2033 N N . GLU A 1 264 ? -9.009 18.565 7.275 1.00 96.62 264 GLU A N 1
ATOM 2034 C CA . GLU A 1 264 ? -9.512 19.660 6.432 1.00 96.62 264 GLU A CA 1
ATOM 2035 C C . GLU A 1 264 ? -9.765 19.158 5.002 1.00 96.62 264 GLU A C 1
ATOM 2037 O O . GLU A 1 264 ? -10.906 19.204 4.538 1.00 96.62 264 GLU A O 1
ATOM 2042 N N . PHE A 1 265 ? -8.760 18.542 4.363 1.00 97.00 265 PHE A N 1
ATOM 2043 C CA . PHE A 1 265 ? -8.894 17.942 3.031 1.00 97.00 265 PHE A CA 1
ATOM 2044 C C . PHE A 1 265 ? -10.067 16.954 2.952 1.00 97.00 265 PHE A C 1
ATOM 2046 O O . PHE A 1 265 ? -10.870 17.018 2.018 1.00 97.00 265 PHE A O 1
ATOM 2053 N N . LEU A 1 266 ? -10.197 16.056 3.938 1.00 95.25 266 LEU A N 1
ATOM 2054 C CA . LEU A 1 266 ? -11.292 15.086 4.001 1.00 95.25 266 LEU A CA 1
ATOM 2055 C C . LEU A 1 266 ? -12.659 15.778 4.080 1.00 95.25 266 LEU A C 1
ATOM 2057 O O . LEU A 1 266 ? -13.556 15.417 3.322 1.00 95.25 266 LEU A O 1
ATOM 2061 N N . LYS A 1 267 ? -12.827 16.793 4.938 1.00 93.06 267 LYS A N 1
ATOM 2062 C CA . LYS A 1 267 ? -14.092 17.542 5.057 1.00 93.06 267 LYS A CA 1
ATOM 2063 C C . LYS A 1 267 ? -14.490 18.229 3.752 1.00 93.06 267 LYS A C 1
ATOM 2065 O O . LYS A 1 267 ? -15.665 18.204 3.396 1.00 93.06 267 LYS A O 1
ATOM 2070 N N . GLU A 1 268 ? -13.528 18.801 3.036 1.00 93.19 268 GLU A N 1
ATOM 2071 C CA . GLU A 1 268 ? -13.773 19.474 1.757 1.00 93.19 268 GLU A CA 1
ATOM 2072 C C . GLU A 1 268 ? -14.074 18.493 0.613 1.00 93.19 268 GLU A C 1
ATOM 2074 O O . GLU A 1 268 ? -14.911 18.778 -0.245 1.00 93.19 268 GLU A O 1
ATOM 2079 N N . ASN A 1 269 ? -13.421 17.324 0.591 1.00 93.12 269 ASN A N 1
ATOM 2080 C CA . ASN A 1 269 ? -13.418 16.442 -0.580 1.00 93.12 269 ASN A CA 1
ATOM 2081 C C . ASN A 1 269 ? -14.304 15.190 -0.463 1.00 93.12 269 ASN A C 1
ATOM 2083 O O . ASN A 1 269 ? -14.620 14.608 -1.499 1.00 93.12 269 ASN A O 1
ATOM 2087 N N . ILE A 1 270 ? -14.759 14.772 0.728 1.00 91.44 270 ILE A N 1
ATOM 2088 C CA . ILE A 1 270 ? -15.495 13.498 0.918 1.00 91.44 270 ILE A CA 1
ATOM 2089 C C . ILE A 1 270 ? -16.773 13.366 0.070 1.00 91.44 270 ILE A C 1
ATOM 2091 O O . ILE A 1 270 ? -17.159 12.265 -0.320 1.00 91.44 270 ILE A O 1
ATOM 2095 N N . SER A 1 271 ? -17.404 14.488 -0.278 1.00 89.94 271 SER A N 1
ATOM 2096 C CA . SER A 1 271 ? -18.574 14.550 -1.164 1.00 89.94 271 SER A CA 1
ATOM 2097 C C . SER A 1 271 ? -18.264 14.177 -2.623 1.00 89.94 271 SER A C 1
ATOM 2099 O O . SER A 1 271 ? -19.157 13.723 -3.342 1.00 89.94 271 SER A O 1
ATOM 2101 N N . ARG A 1 272 ? -17.005 14.319 -3.067 1.00 90.81 272 ARG A N 1
ATOM 2102 C CA . ARG A 1 272 ? -16.569 14.077 -4.454 1.00 90.81 272 ARG A CA 1
ATOM 2103 C C . ARG A 1 272 ? -16.656 12.605 -4.853 1.00 90.81 272 ARG A C 1
ATOM 2105 O O . ARG A 1 272 ? -16.933 12.333 -6.016 1.00 90.81 272 ARG A O 1
ATOM 2112 N N . LEU A 1 273 ? -16.553 11.680 -3.889 1.00 89.94 273 LEU A N 1
ATOM 2113 C CA . LEU A 1 273 ? -16.755 10.232 -4.081 1.00 89.94 273 LEU A CA 1
ATOM 2114 C C . LEU A 1 273 ? -18.064 9.887 -4.811 1.00 89.94 273 LEU A C 1
ATOM 2116 O O . LEU A 1 273 ? -18.151 8.852 -5.461 1.00 89.94 273 LEU A O 1
ATOM 2120 N N . ARG A 1 274 ? -19.087 10.747 -4.718 1.00 86.31 274 ARG A N 1
ATOM 2121 C CA . ARG A 1 274 ? -20.386 10.541 -5.372 1.00 86.31 274 ARG A CA 1
ATOM 2122 C C . ARG A 1 274 ? -20.351 10.709 -6.895 1.00 86.31 274 ARG A C 1
ATOM 2124 O O . ARG A 1 274 ? -21.200 10.153 -7.583 1.00 86.31 274 ARG A O 1
ATOM 2131 N N . ASN A 1 275 ? -19.398 11.490 -7.401 1.00 82.25 275 ASN A N 1
ATOM 2132 C CA . ASN A 1 275 ? -19.281 11.856 -8.815 1.00 82.25 275 ASN A CA 1
ATOM 2133 C C . ASN A 1 275 ? -18.069 11.190 -9.495 1.00 82.25 275 ASN A C 1
ATOM 2135 O O . ASN A 1 275 ? -17.838 11.406 -10.683 1.00 82.25 275 ASN A O 1
ATOM 2139 N N . GLU A 1 276 ? -17.278 10.429 -8.739 1.00 83.88 276 GLU A N 1
ATOM 2140 C CA . GLU A 1 276 ? -16.045 9.792 -9.193 1.00 83.88 276 GLU A CA 1
ATOM 2141 C C . GLU A 1 276 ? -16.348 8.513 -9.995 1.00 83.88 276 GLU A C 1
ATOM 2143 O O . GLU A 1 276 ? -17.270 7.767 -9.658 1.00 83.88 276 GLU A O 1
ATOM 2148 N N . ASN A 1 277 ? -15.574 8.219 -11.047 1.00 81.38 277 ASN A N 1
ATOM 2149 C CA . ASN A 1 277 ? -15.820 7.026 -11.864 1.00 81.38 277 ASN A CA 1
ATOM 2150 C C . ASN A 1 277 ? -15.562 5.734 -11.062 1.00 81.38 277 ASN A C 1
ATOM 2152 O O . ASN A 1 277 ? -14.457 5.494 -10.570 1.00 81.38 277 ASN A O 1
ATOM 2156 N N . THR A 1 278 ? -16.572 4.865 -10.979 1.00 79.25 278 THR A N 1
ATOM 2157 C CA . THR A 1 278 ? -16.480 3.557 -10.318 1.00 79.25 278 THR A CA 1
ATOM 2158 C C . THR A 1 278 ? -15.570 2.564 -11.043 1.00 79.25 278 THR A C 1
ATOM 2160 O O . THR A 1 278 ? -15.080 1.638 -10.407 1.00 79.25 278 THR A O 1
ATOM 2163 N N . GLU A 1 279 ? -15.299 2.750 -12.340 1.00 79.00 279 GLU A N 1
ATOM 2164 C CA . GLU A 1 279 ? -14.366 1.905 -13.113 1.00 79.00 279 GLU A CA 1
ATOM 2165 C C . GLU A 1 279 ? -12.903 2.051 -12.657 1.00 79.00 279 GLU A C 1
ATOM 2167 O O . GLU A 1 279 ? -12.064 1.214 -12.984 1.00 79.00 279 GLU A O 1
ATOM 2172 N N . HIS A 1 280 ? -12.584 3.116 -11.914 1.00 79.31 280 HIS A N 1
ATOM 2173 C CA . HIS A 1 280 ? -11.252 3.393 -11.358 1.00 79.31 280 HIS A CA 1
ATOM 2174 C C . HIS A 1 280 ? -11.274 3.427 -9.820 1.00 79.31 280 HIS A C 1
ATOM 2176 O O . HIS A 1 280 ? -10.420 4.043 -9.180 1.00 79.31 280 HIS A O 1
ATOM 2182 N N . MET A 1 281 ? -12.271 2.780 -9.211 1.00 86.56 281 MET A N 1
ATOM 2183 C CA . MET A 1 281 ? -12.320 2.570 -7.767 1.00 86.56 281 MET A CA 1
ATOM 2184 C C . MET A 1 281 ? -11.224 1.565 -7.350 1.00 86.56 281 MET A C 1
ATOM 2186 O O . MET A 1 281 ? -11.146 0.490 -7.947 1.00 86.56 281 MET A O 1
ATOM 2190 N N . PRO A 1 282 ? -10.402 1.860 -6.322 1.00 86.19 282 PRO A N 1
ATOM 2191 C CA . PRO A 1 282 ? -9.381 0.942 -5.828 1.00 86.19 282 PRO A CA 1
ATOM 2192 C C . PRO A 1 282 ? -9.954 -0.417 -5.414 1.00 86.19 282 PRO A C 1
ATOM 2194 O O . PRO A 1 282 ? -11.066 -0.514 -4.878 1.00 86.19 282 PRO A O 1
ATOM 2197 N N . ILE A 1 283 ? -9.165 -1.473 -5.621 1.00 84.06 283 ILE A N 1
ATOM 2198 C CA . ILE A 1 283 ? -9.516 -2.834 -5.206 1.00 84.06 283 ILE A CA 1
ATOM 2199 C C . ILE A 1 283 ? -9.824 -2.826 -3.701 1.00 84.06 283 ILE A C 1
ATOM 2201 O O . ILE A 1 283 ? -9.127 -2.206 -2.906 1.00 84.06 283 ILE A O 1
ATOM 2205 N N . GLY A 1 284 ? -10.925 -3.468 -3.312 1.00 81.62 284 GLY A N 1
ATOM 2206 C CA . GLY A 1 284 ? -11.340 -3.551 -1.910 1.00 81.62 284 GLY A CA 1
ATOM 2207 C C . GLY A 1 284 ? -11.972 -2.284 -1.309 1.00 81.62 284 GLY A C 1
ATOM 2208 O O . GLY A 1 284 ? -12.568 -2.413 -0.244 1.00 81.62 284 GLY A O 1
ATOM 2209 N N . PHE A 1 285 ? -11.955 -1.112 -1.970 1.00 88.38 285 PHE A N 1
ATOM 2210 C CA . PHE A 1 285 ? -12.403 0.182 -1.404 1.00 88.38 285 PHE A CA 1
ATOM 2211 C C . PHE A 1 285 ? -13.751 0.113 -0.662 1.00 88.38 285 PHE A C 1
ATOM 2213 O O . PHE A 1 285 ? -13.851 0.560 0.477 1.00 88.38 285 PHE A O 1
ATOM 2220 N N . GLU A 1 286 ? -14.774 -0.509 -1.263 1.00 86.62 286 GLU A N 1
ATOM 2221 C CA . GLU A 1 286 ? -16.122 -0.663 -0.675 1.00 86.62 286 GLU A CA 1
ATOM 2222 C C . GLU A 1 286 ? -16.153 -1.428 0.662 1.00 86.62 286 GLU A C 1
ATOM 2224 O O . GLU A 1 286 ? -17.154 -1.380 1.367 1.00 86.62 286 GLU A O 1
ATOM 2229 N N . VAL A 1 287 ? -15.092 -2.162 1.000 1.00 87.12 287 VAL A N 1
ATOM 2230 C CA . VAL A 1 287 ? -14.954 -2.957 2.231 1.00 87.12 287 VAL A CA 1
ATOM 2231 C C . VAL A 1 287 ? -13.920 -2.324 3.164 1.00 87.12 287 VAL A C 1
ATOM 2233 O O . VAL A 1 287 ? -14.184 -2.142 4.350 1.00 87.12 287 VAL A O 1
ATOM 2236 N N . ALA A 1 288 ? -12.782 -1.915 2.604 1.00 91.62 288 ALA A N 1
ATOM 2237 C CA . ALA A 1 288 ? -11.668 -1.283 3.297 1.00 91.62 288 ALA A CA 1
ATOM 2238 C C . ALA A 1 288 ? -12.010 0.107 3.871 1.00 91.62 288 ALA A C 1
ATOM 2240 O O . ALA A 1 288 ? -11.748 0.374 5.045 1.00 91.62 288 ALA A O 1
ATOM 2241 N N . PHE A 1 289 ? -12.616 0.996 3.074 1.00 93.38 289 PHE A N 1
ATOM 2242 C CA . PHE A 1 289 ? -12.873 2.383 3.481 1.00 93.38 289 PHE A CA 1
ATOM 2243 C C . PHE A 1 289 ? -13.883 2.494 4.641 1.00 93.38 289 PHE A C 1
ATOM 2245 O O . PHE A 1 289 ? -13.576 3.194 5.607 1.00 93.38 289 PHE A O 1
ATOM 2252 N N . PRO A 1 290 ? -15.030 1.780 4.660 1.00 92.19 290 PRO A N 1
ATOM 2253 C CA . PRO A 1 290 ? -15.952 1.864 5.794 1.00 92.19 290 PRO A CA 1
ATOM 2254 C C . PRO A 1 290 ? -15.405 1.240 7.079 1.00 92.19 290 PRO A C 1
ATOM 2256 O O . PRO A 1 290 ? -15.682 1.745 8.162 1.00 92.19 290 PRO A O 1
ATOM 2259 N N . SER A 1 291 ? -14.617 0.166 6.987 1.00 91.19 291 SER A N 1
ATOM 2260 C CA . SER A 1 291 ? -13.977 -0.438 8.164 1.00 91.19 291 SER A CA 1
ATOM 2261 C C . SER A 1 291 ? -12.905 0.484 8.758 1.00 91.19 291 SER A C 1
ATOM 2263 O O . SER A 1 291 ? -12.805 0.601 9.979 1.00 91.19 291 SER A O 1
ATOM 2265 N N . LEU A 1 292 ? -12.195 1.240 7.915 1.00 94.12 292 LEU A N 1
ATOM 2266 C CA . LEU A 1 292 ? -11.304 2.317 8.348 1.00 94.12 292 LEU A CA 1
ATOM 2267 C C . LEU A 1 292 ? -12.062 3.513 8.963 1.00 94.12 292 LEU A C 1
ATOM 2269 O O . LEU A 1 292 ? -11.586 4.085 9.944 1.00 94.12 292 LEU A O 1
ATOM 2273 N N . LEU A 1 293 ? -13.257 3.862 8.466 1.00 93.44 293 LEU A N 1
ATOM 2274 C CA . LEU A 1 293 ? -14.130 4.857 9.111 1.00 93.44 293 LEU A CA 1
ATOM 2275 C C . LEU A 1 293 ? -14.569 4.408 10.518 1.00 93.44 293 LEU A C 1
ATOM 2277 O O . LEU A 1 293 ? -14.562 5.226 11.436 1.00 93.44 293 LEU A O 1
ATOM 2281 N N . GLU A 1 294 ? -14.866 3.119 10.738 1.00 91.38 294 GLU A N 1
ATOM 2282 C CA . GLU A 1 294 ? -15.141 2.609 12.095 1.00 91.38 294 GLU A CA 1
ATOM 2283 C C . GLU A 1 294 ? -13.927 2.727 13.028 1.00 91.38 294 GLU A C 1
ATOM 2285 O O . GLU A 1 294 ? -14.090 3.002 14.217 1.00 91.38 294 GLU A O 1
ATOM 2290 N N . ILE A 1 295 ? -12.705 2.534 12.518 1.00 92.81 295 ILE A N 1
ATOM 2291 C CA . ILE A 1 295 ? -11.476 2.756 13.297 1.00 92.81 295 ILE A CA 1
ATOM 2292 C C . ILE A 1 295 ? -11.328 4.245 13.628 1.00 92.81 295 ILE A C 1
ATOM 2294 O O . ILE A 1 295 ? -11.074 4.584 14.781 1.00 92.81 295 ILE A O 1
ATOM 2298 N N . ALA A 1 296 ? -11.565 5.135 12.662 1.00 94.06 296 ALA A N 1
ATOM 2299 C CA . ALA A 1 296 ? -11.499 6.579 12.867 1.00 94.06 296 ALA A CA 1
ATOM 2300 C C . ALA A 1 296 ? -12.480 7.069 13.951 1.00 94.06 296 ALA A C 1
ATOM 2302 O O . ALA A 1 296 ? -12.086 7.841 14.828 1.00 94.06 296 ALA A O 1
ATOM 2303 N N . ARG A 1 297 ? -13.727 6.571 13.958 1.00 92.00 297 ARG A N 1
ATOM 2304 C CA . ARG A 1 297 ? -14.704 6.891 15.016 1.00 92.00 297 ARG A CA 1
ATOM 2305 C C . ARG A 1 297 ? -14.267 6.393 16.398 1.00 92.00 297 ARG A C 1
ATOM 2307 O O . ARG A 1 297 ? -14.468 7.101 17.377 1.00 92.00 297 ARG A O 1
ATOM 2314 N N . LYS A 1 298 ? -13.632 5.215 16.494 1.00 93.06 298 LYS A N 1
ATOM 2315 C CA . LYS A 1 298 ? -13.117 4.659 17.767 1.00 93.06 298 LYS A CA 1
ATOM 2316 C C . LYS A 1 298 ? -11.973 5.469 18.394 1.00 93.06 298 LYS A C 1
ATOM 2318 O O . LYS A 1 298 ? -11.689 5.262 19.569 1.00 93.06 298 LYS A O 1
ATOM 2323 N N . ILE A 1 299 ? -11.320 6.354 17.634 1.00 93.44 299 ILE A N 1
ATOM 2324 C CA . ILE A 1 299 ? -10.231 7.235 18.102 1.00 93.44 299 ILE A CA 1
ATOM 2325 C C . ILE A 1 299 ? -10.627 8.727 18.091 1.00 93.44 299 ILE A C 1
ATOM 2327 O O . ILE A 1 299 ? -9.773 9.613 17.981 1.00 93.44 299 ILE A O 1
ATOM 2331 N N . ASP A 1 300 ? -11.934 8.997 18.197 1.00 90.75 300 ASP A N 1
ATOM 2332 C CA . ASP A 1 300 ? -12.556 10.326 18.274 1.00 90.75 300 ASP A CA 1
ATOM 2333 C C . ASP A 1 300 ? -12.244 11.264 17.086 1.00 90.75 300 ASP A C 1
ATOM 2335 O O . ASP A 1 300 ? -12.207 12.493 17.231 1.00 90.75 300 ASP A O 1
ATOM 2339 N N . LEU A 1 301 ? -12.027 10.721 15.879 1.00 90.75 301 LEU A N 1
ATOM 2340 C CA . LEU A 1 301 ? -11.952 11.545 14.668 1.00 90.75 301 LEU A CA 1
ATOM 2341 C C . LEU A 1 301 ? -13.352 11.984 14.221 1.00 90.75 301 LEU A C 1
ATOM 2343 O O . LEU A 1 301 ? -14.256 11.178 14.016 1.00 90.75 301 LEU A O 1
ATOM 2347 N N . GLN A 1 302 ? -13.502 13.294 14.025 1.00 86.62 302 GLN A N 1
ATOM 2348 C CA . GLN A 1 302 ? -14.736 13.955 13.591 1.00 86.62 302 GLN A CA 1
ATOM 2349 C C . GLN A 1 302 ? -14.994 13.718 12.091 1.00 86.62 302 GLN A C 1
ATOM 2351 O O . GLN A 1 302 ? -14.670 14.566 11.252 1.00 86.62 302 GLN A O 1
ATOM 2356 N N . ILE A 1 303 ? -15.538 12.544 11.763 1.00 83.69 303 ILE A N 1
ATOM 2357 C CA . ILE A 1 303 ? -15.953 12.144 10.412 1.00 83.69 303 ILE A CA 1
ATOM 2358 C C . ILE A 1 303 ? -17.233 12.897 9.979 1.00 83.69 303 ILE A C 1
ATOM 2360 O O . ILE A 1 303 ? -18.148 13.039 10.789 1.00 83.69 303 ILE A O 1
ATOM 2364 N N . PRO A 1 304 ? -17.352 13.351 8.712 1.00 75.12 304 PRO A N 1
ATOM 2365 C CA . PRO A 1 304 ? -18.589 13.925 8.159 1.00 75.12 304 PRO A CA 1
ATOM 2366 C C . PRO A 1 304 ? -19.710 12.885 7.915 1.00 75.12 304 PRO A C 1
ATOM 2368 O O . PRO A 1 304 ? -20.100 12.632 6.774 1.00 75.12 304 PRO A O 1
ATOM 2371 N N . ASP A 1 305 ? -20.229 12.271 8.981 1.00 67.12 305 ASP A N 1
ATOM 2372 C CA . ASP A 1 305 ? -21.176 11.140 8.915 1.00 67.12 305 ASP A CA 1
ATOM 2373 C C . ASP A 1 305 ? -22.536 11.459 8.257 1.00 67.12 305 ASP A C 1
ATOM 2375 O O . ASP A 1 305 ? -23.177 10.559 7.708 1.00 67.12 305 ASP A O 1
ATOM 2379 N N . ASP A 1 306 ? -22.941 12.734 8.221 1.00 72.06 306 ASP A N 1
ATOM 2380 C CA . ASP A 1 306 ? -24.152 13.211 7.528 1.00 72.06 306 ASP A CA 1
ATOM 2381 C C . ASP A 1 306 ? -24.071 13.099 5.988 1.00 72.06 306 ASP A C 1
ATOM 2383 O O . ASP A 1 306 ? -25.059 13.319 5.284 1.00 72.06 306 ASP A O 1
ATOM 2387 N N . SER A 1 307 ? -22.893 12.790 5.434 1.00 78.44 307 SER A N 1
ATOM 2388 C CA . SER A 1 307 ? -22.650 12.736 3.990 1.00 78.44 307 SER A CA 1
ATOM 2389 C C . SER A 1 307 ? -23.334 11.514 3.342 1.00 78.44 307 SER A C 1
ATOM 2391 O O . SER A 1 307 ? -22.915 10.380 3.598 1.00 78.44 307 SER A O 1
ATOM 2393 N N . PRO A 1 308 ? -24.340 11.679 2.450 1.00 84.38 308 PRO A N 1
ATOM 2394 C CA . PRO A 1 308 ? -25.151 10.556 1.957 1.00 84.38 308 PRO A CA 1
ATOM 2395 C C . PRO A 1 308 ? -24.357 9.462 1.231 1.00 84.38 308 PRO A C 1
ATOM 2397 O O . PRO A 1 308 ? -24.717 8.289 1.304 1.00 84.38 308 PRO A O 1
ATOM 2400 N N . ILE A 1 309 ? -23.242 9.825 0.586 1.00 86.81 309 ILE A N 1
ATOM 2401 C CA . ILE A 1 309 ? -22.357 8.868 -0.091 1.00 86.81 309 ILE A CA 1
ATOM 2402 C C . ILE A 1 309 ? -21.746 7.851 0.883 1.00 86.81 309 ILE A C 1
ATOM 2404 O O . ILE A 1 309 ? -21.507 6.714 0.492 1.00 86.81 309 ILE A O 1
ATOM 2408 N N . LEU A 1 310 ? -21.554 8.197 2.163 1.00 87.19 310 LEU A N 1
ATOM 2409 C CA . LEU A 1 310 ? -21.085 7.230 3.157 1.00 87.19 310 LEU A CA 1
ATOM 2410 C C . LEU A 1 310 ? -22.128 6.138 3.386 1.00 87.19 310 LEU A C 1
ATOM 2412 O O . LEU A 1 310 ? -21.785 4.962 3.341 1.00 87.19 310 LEU A O 1
ATOM 2416 N N . GLN A 1 311 ? -23.402 6.508 3.531 1.00 87.38 311 GLN A N 1
ATOM 2417 C CA . GLN A 1 311 ? -24.509 5.556 3.678 1.00 87.38 311 GLN A CA 1
ATOM 2418 C C . GLN A 1 311 ? -24.644 4.654 2.434 1.00 87.38 311 GLN A C 1
ATOM 2420 O O . GLN A 1 311 ? -24.841 3.444 2.561 1.00 87.38 311 GLN A O 1
ATOM 2425 N N . GLU A 1 312 ? -24.450 5.211 1.231 1.00 89.00 312 GLU A N 1
ATOM 2426 C CA . GLU A 1 312 ? -24.380 4.438 -0.019 1.00 89.00 312 GLU A CA 1
ATOM 2427 C C . GLU A 1 312 ? -23.205 3.427 -0.013 1.00 89.00 312 GLU A C 1
ATOM 2429 O O . GLU A 1 312 ? -23.378 2.286 -0.449 1.00 89.00 312 GLU A O 1
ATOM 2434 N N . ILE A 1 313 ? -22.024 3.791 0.511 1.00 89.44 313 ILE A N 1
ATOM 2435 C CA . ILE A 1 313 ? -20.866 2.880 0.611 1.00 89.44 313 ILE A CA 1
ATOM 2436 C C . ILE A 1 313 ? -21.069 1.827 1.719 1.00 89.44 313 ILE A C 1
ATOM 2438 O O . ILE A 1 313 ? -20.744 0.663 1.497 1.00 89.44 313 ILE A O 1
ATOM 2442 N N . TYR A 1 314 ? -21.664 2.168 2.867 1.00 89.69 314 TYR A N 1
ATOM 2443 C CA . TYR A 1 314 ? -22.029 1.188 3.904 1.00 89.69 314 TYR A CA 1
ATOM 2444 C C . TYR A 1 314 ? -23.000 0.126 3.365 1.00 89.69 314 TYR A C 1
ATOM 2446 O O . TYR A 1 314 ? -22.769 -1.071 3.543 1.00 89.69 314 TYR A O 1
ATOM 2454 N N . ALA A 1 315 ? -24.025 0.535 2.610 1.00 89.88 315 ALA A N 1
ATOM 2455 C CA . ALA A 1 315 ? -24.942 -0.397 1.955 1.00 89.88 315 ALA A CA 1
ATOM 2456 C C . ALA A 1 315 ? -24.235 -1.293 0.914 1.00 89.88 315 ALA A C 1
ATOM 2458 O O . ALA A 1 315 ? -24.522 -2.492 0.832 1.00 89.88 315 ALA A O 1
ATOM 2459 N N . LYS A 1 316 ? -23.277 -0.744 0.147 1.00 87.88 316 LYS A N 1
ATOM 2460 C CA . LYS A 1 316 ? -22.423 -1.520 -0.773 1.00 87.88 316 LYS A CA 1
ATOM 2461 C C . LYS A 1 316 ? -21.549 -2.532 -0.028 1.00 87.88 316 LYS A C 1
ATOM 2463 O O . LYS A 1 316 ? -21.518 -3.693 -0.439 1.00 87.88 316 LYS A O 1
ATOM 2468 N N . ARG A 1 317 ? -20.900 -2.133 1.077 1.00 88.56 317 ARG A N 1
ATOM 2469 C CA . ARG A 1 317 ? -20.115 -3.030 1.945 1.00 88.56 317 ARG A CA 1
ATOM 2470 C C . ARG A 1 317 ? -20.957 -4.215 2.371 1.00 88.56 317 ARG A C 1
ATOM 2472 O O . ARG A 1 317 ? -20.564 -5.352 2.137 1.00 88.56 317 ARG A O 1
ATOM 2479 N N . ASP A 1 318 ? -22.104 -3.957 2.987 1.00 87.94 318 ASP A N 1
ATOM 2480 C CA . ASP A 1 318 ? -22.891 -5.003 3.633 1.00 87.94 318 ASP A CA 1
ATOM 2481 C C . ASP A 1 318 ? -23.447 -5.982 2.585 1.00 87.94 318 ASP A C 1
ATOM 2483 O O . ASP A 1 318 ? -23.321 -7.199 2.743 1.00 87.94 318 ASP A O 1
ATOM 2487 N N . LEU A 1 319 ? -23.905 -5.476 1.432 1.00 88.38 319 LEU A N 1
ATOM 2488 C CA . LEU A 1 319 ? -24.253 -6.308 0.276 1.00 88.38 319 LEU A CA 1
ATOM 2489 C C . LEU A 1 319 ? -23.066 -7.161 -0.212 1.00 88.38 319 LEU A C 1
ATOM 2491 O O . LEU A 1 319 ? -23.241 -8.345 -0.503 1.00 88.38 319 LEU A O 1
ATOM 2495 N N . LYS A 1 320 ? -21.856 -6.599 -0.288 1.00 85.19 320 LYS A N 1
ATOM 2496 C CA . LYS A 1 320 ? -20.641 -7.312 -0.715 1.00 85.19 320 LYS A CA 1
ATOM 2497 C C . LYS A 1 320 ? -20.210 -8.371 0.306 1.00 85.19 320 LYS A C 1
ATOM 2499 O O . LYS A 1 320 ? -19.882 -9.488 -0.088 1.00 85.19 320 LYS A O 1
ATOM 2504 N N . LEU A 1 321 ? -20.316 -8.077 1.604 1.00 83.56 321 LEU A N 1
ATOM 2505 C CA . LEU A 1 321 ? -20.045 -9.014 2.696 1.00 83.56 321 LEU A CA 1
ATOM 2506 C C . LEU A 1 321 ? -21.011 -10.211 2.691 1.00 83.56 321 LEU A C 1
ATOM 2508 O O . LEU A 1 321 ? -20.553 -11.331 2.900 1.00 83.56 321 LEU A O 1
ATOM 2512 N N . THR A 1 322 ? -22.303 -10.029 2.372 1.00 85.88 322 THR A N 1
ATOM 2513 C CA . THR A 1 322 ? -23.244 -11.171 2.230 1.00 85.88 322 THR A CA 1
ATOM 2514 C C . THR A 1 322 ? -22.900 -12.121 1.079 1.00 85.88 322 THR A C 1
ATOM 2516 O O . THR A 1 322 ? -23.323 -13.275 1.088 1.00 85.88 322 THR A O 1
ATOM 2519 N N . ARG A 1 323 ? -22.127 -11.657 0.087 1.00 84.56 323 ARG A N 1
ATOM 2520 C CA . ARG A 1 323 ? -21.690 -12.456 -1.070 1.00 84.56 323 ARG A CA 1
ATOM 2521 C C . ARG A 1 323 ? -20.355 -13.162 -0.846 1.00 84.56 323 ARG A C 1
ATOM 2523 O O . ARG A 1 323 ? -19.987 -14.001 -1.663 1.00 84.56 323 ARG A O 1
ATOM 2530 N N . ILE A 1 324 ? -19.629 -12.843 0.229 1.00 81.12 324 ILE A N 1
ATOM 2531 C CA . ILE A 1 324 ? -18.367 -13.509 0.561 1.00 81.12 324 ILE A CA 1
ATOM 2532 C C . ILE A 1 324 ? -18.669 -14.895 1.150 1.00 81.12 324 ILE A C 1
ATOM 2534 O O . ILE A 1 324 ? -19.268 -14.985 2.225 1.00 81.12 324 ILE A O 1
ATOM 2538 N N . PRO A 1 325 ? -18.219 -15.994 0.513 1.00 82.25 325 PRO A N 1
ATOM 2539 C CA . PRO A 1 325 ? -18.371 -17.330 1.066 1.00 82.25 325 PRO A CA 1
ATOM 2540 C C . PRO A 1 325 ? -17.353 -17.524 2.198 1.00 82.25 325 PRO A C 1
ATOM 2542 O O . PRO A 1 325 ? -16.276 -18.087 1.997 1.00 82.25 325 PRO A O 1
ATOM 2545 N N . ARG A 1 326 ? -17.687 -17.042 3.404 1.00 80.31 326 ARG A N 1
ATOM 2546 C CA . ARG A 1 326 ? -16.814 -17.088 4.595 1.00 80.31 326 ARG A CA 1
ATOM 2547 C C . ARG A 1 326 ? -16.274 -18.496 4.873 1.00 80.31 326 ARG A C 1
ATOM 2549 O O . ARG A 1 326 ? -15.114 -18.625 5.247 1.00 80.31 326 ARG A O 1
ATOM 2556 N N . ASP A 1 327 ? -17.058 -19.544 4.623 1.00 79.00 327 ASP A N 1
ATOM 2557 C CA . ASP A 1 327 ? -16.608 -20.941 4.719 1.00 79.00 327 ASP A CA 1
ATOM 2558 C C . ASP A 1 327 ? -15.472 -21.308 3.756 1.00 79.00 327 ASP A C 1
ATOM 2560 O O . ASP A 1 327 ? -14.612 -22.104 4.114 1.00 79.00 327 ASP A O 1
ATOM 2564 N N . ILE A 1 328 ? -15.465 -20.757 2.540 1.00 81.31 328 ILE A N 1
ATOM 2565 C CA . ILE A 1 328 ? -14.449 -21.034 1.512 1.00 81.31 328 ILE A CA 1
ATOM 2566 C C . ILE A 1 328 ? -13.192 -20.199 1.783 1.00 81.31 328 ILE A C 1
ATOM 2568 O O . ILE A 1 328 ? -12.081 -20.721 1.717 1.00 81.31 328 ILE A O 1
ATOM 2572 N N . MET A 1 329 ? -13.375 -18.934 2.174 1.00 82.62 329 MET A N 1
ATOM 2573 C CA . MET A 1 329 ? -12.301 -17.991 2.515 1.00 82.62 329 MET A CA 1
ATOM 2574 C C . MET A 1 329 ? -11.360 -18.511 3.618 1.00 82.62 329 MET A C 1
ATOM 2576 O O . MET A 1 329 ? -10.173 -18.213 3.598 1.00 82.62 329 MET A O 1
ATOM 2580 N N . HIS A 1 330 ? -11.876 -19.319 4.551 1.00 85.12 330 HIS A N 1
ATOM 2581 C CA . HIS A 1 330 ? -11.104 -19.955 5.628 1.00 85.12 330 HIS A CA 1
ATOM 2582 C C . HIS A 1 330 ? -10.636 -21.393 5.302 1.00 85.12 330 HIS A C 1
ATOM 2584 O O . HIS A 1 330 ? -10.233 -22.128 6.204 1.00 85.12 330 HIS A O 1
ATOM 2590 N N . ARG A 1 331 ? -10.732 -21.840 4.040 1.00 82.62 331 ARG A N 1
ATOM 2591 C CA . ARG A 1 331 ? -10.352 -23.203 3.604 1.00 82.62 331 ARG A CA 1
ATOM 2592 C C . ARG A 1 331 ? -9.401 -23.233 2.411 1.00 82.62 331 ARG A C 1
ATOM 2594 O O . ARG A 1 331 ? -8.635 -24.184 2.296 1.00 82.62 331 ARG A O 1
ATOM 2601 N N . VAL A 1 332 ? -9.458 -22.241 1.523 1.00 83.25 332 VAL A N 1
ATOM 2602 C CA . VAL A 1 332 ? -8.585 -22.135 0.344 1.00 83.25 332 VAL A CA 1
ATOM 2603 C C . VAL A 1 332 ? -8.118 -20.690 0.145 1.00 83.25 332 VAL A C 1
ATOM 2605 O O . VAL A 1 332 ? -8.875 -19.769 0.460 1.00 83.25 332 VAL A O 1
ATOM 2608 N N . PRO A 1 333 ? -6.909 -20.455 -0.402 1.00 82.88 333 PRO A N 1
ATOM 2609 C CA . PRO A 1 333 ? -6.473 -19.109 -0.746 1.00 82.88 333 PRO A CA 1
ATOM 2610 C C . PRO A 1 333 ? -7.407 -18.474 -1.782 1.00 82.88 333 PRO A C 1
ATOM 2612 O O . PRO A 1 333 ? -7.723 -19.078 -2.807 1.00 82.88 333 PRO A O 1
ATOM 2615 N N . THR A 1 334 ? -7.848 -17.248 -1.514 1.00 85.50 334 THR A N 1
ATOM 2616 C CA . THR A 1 334 ? -8.706 -16.448 -2.403 1.00 85.50 334 THR A CA 1
ATOM 2617 C C . THR A 1 334 ? -8.224 -15.001 -2.408 1.00 85.50 334 THR A C 1
ATOM 2619 O O . THR A 1 334 ? -7.516 -14.584 -1.493 1.00 85.50 334 THR A O 1
ATOM 2622 N N . THR A 1 335 ? -8.638 -14.207 -3.399 1.00 84.50 335 THR A N 1
ATOM 2623 C CA . THR A 1 335 ? -8.298 -12.773 -3.494 1.00 84.50 335 THR A CA 1
ATOM 2624 C C . THR A 1 335 ? -8.719 -11.956 -2.267 1.00 84.50 335 THR A C 1
ATOM 2626 O O . THR A 1 335 ? -8.122 -10.923 -1.995 1.00 84.50 335 THR A O 1
ATOM 2629 N N . LEU A 1 336 ? -9.674 -12.449 -1.471 1.00 85.06 336 LEU A N 1
ATOM 2630 C CA . LEU A 1 336 ? -10.099 -11.849 -0.202 1.00 85.06 336 LEU A CA 1
ATOM 2631 C C . LEU A 1 336 ? -8.988 -11.801 0.862 1.00 85.06 336 LEU A C 1
ATOM 2633 O O . LEU A 1 336 ? -9.055 -10.971 1.763 1.00 85.06 336 LEU A O 1
ATOM 2637 N N . LEU A 1 337 ? -7.952 -12.644 0.751 1.00 91.06 337 LEU A N 1
ATOM 2638 C CA . LEU A 1 337 ? -6.772 -12.577 1.622 1.00 91.06 337 LEU A CA 1
ATOM 2639 C C . LEU A 1 337 ? -5.944 -11.298 1.405 1.00 91.06 337 LEU A C 1
ATOM 2641 O O . LEU A 1 337 ? -5.148 -10.947 2.264 1.00 91.06 337 LEU A O 1
ATOM 2645 N N . HIS A 1 338 ? -6.139 -10.584 0.294 1.00 92.00 338 HIS A N 1
ATOM 2646 C CA . HIS A 1 338 ? -5.482 -9.305 0.007 1.00 92.00 338 HIS A CA 1
ATOM 2647 C C . HIS A 1 338 ? -6.208 -8.100 0.652 1.00 92.00 338 HIS A C 1
ATOM 2649 O O . HIS A 1 338 ? -5.783 -6.964 0.472 1.00 92.00 338 HIS A O 1
ATOM 2655 N N . SER A 1 339 ? -7.324 -8.326 1.364 1.00 92.06 339 SER A N 1
ATOM 2656 C CA . SER A 1 339 ? -8.130 -7.263 1.992 1.00 92.06 339 SER A CA 1
ATOM 2657 C C . SER A 1 339 ? -8.773 -7.715 3.319 1.00 92.06 339 SER A C 1
ATOM 2659 O O . SER A 1 339 ? -9.987 -7.586 3.518 1.00 92.06 339 SER A O 1
ATOM 2661 N N . LEU A 1 340 ? -7.990 -8.350 4.204 1.00 94.06 340 LEU A N 1
ATOM 2662 C CA . LEU A 1 340 ? -8.486 -8.840 5.499 1.00 94.06 340 LEU A CA 1
ATOM 2663 C C . LEU A 1 340 ? -8.812 -7.695 6.468 1.00 94.06 340 LEU A C 1
ATOM 2665 O O . LEU A 1 340 ? -9.756 -7.809 7.244 1.00 94.06 340 LEU A O 1
ATOM 2669 N N . GLU A 1 341 ? -8.071 -6.592 6.392 1.00 94.88 341 GLU A N 1
ATOM 2670 C CA . GLU A 1 341 ? -8.234 -5.364 7.184 1.00 94.88 341 GLU A CA 1
ATOM 2671 C C . GLU A 1 341 ? -9.614 -4.704 7.023 1.00 94.88 341 GLU A C 1
ATOM 2673 O O . GLU A 1 341 ? -10.136 -4.082 7.951 1.00 94.88 341 GLU A O 1
ATOM 2678 N N . GLY A 1 342 ? -10.267 -4.909 5.876 1.00 89.81 342 GLY A N 1
ATOM 2679 C CA . GLY A 1 342 ? -11.655 -4.526 5.655 1.00 89.81 342 GLY A CA 1
ATOM 2680 C C . GLY A 1 342 ? -12.697 -5.413 6.359 1.00 89.81 342 GLY A C 1
ATOM 2681 O O . GLY A 1 342 ? -13.872 -5.038 6.392 1.00 89.81 342 GLY A O 1
ATOM 2682 N N . MET A 1 343 ? -12.336 -6.579 6.911 1.00 88.31 343 MET A N 1
ATOM 2683 C CA . MET A 1 343 ? -13.291 -7.619 7.318 1.00 88.31 343 MET A CA 1
ATOM 2684 C C . MET A 1 343 ? -13.278 -7.951 8.817 1.00 88.31 343 MET A C 1
ATOM 2686 O O . MET A 1 343 ? -12.369 -8.584 9.338 1.00 88.31 343 MET A O 1
ATOM 2690 N N . ALA A 1 344 ? -14.391 -7.664 9.497 1.00 85.06 344 ALA A N 1
ATOM 2691 C CA . ALA A 1 344 ? -14.641 -8.149 10.855 1.00 85.06 344 ALA A CA 1
ATOM 2692 C C . ALA A 1 344 ? -14.983 -9.656 10.900 1.00 85.06 344 ALA A C 1
ATOM 2694 O O . ALA A 1 344 ? -15.503 -10.220 9.927 1.00 85.06 344 ALA A O 1
ATOM 2695 N N . GLY A 1 345 ? -14.770 -10.287 12.063 1.00 86.38 345 GLY A N 1
ATOM 2696 C CA . GLY A 1 345 ? -15.199 -11.663 12.354 1.00 86.38 345 GLY A CA 1
ATOM 2697 C C . GLY A 1 345 ? -14.408 -12.724 11.587 1.00 86.38 345 GLY A C 1
ATOM 2698 O O . GLY A 1 345 ? -14.998 -13.519 10.851 1.00 86.38 345 GLY A O 1
ATOM 2699 N N . LEU A 1 346 ? -13.081 -12.686 11.700 1.00 91.44 346 LEU A N 1
ATOM 2700 C CA . LEU A 1 346 ? -12.165 -13.625 11.054 1.00 91.44 346 LEU A CA 1
ATOM 2701 C C . LEU A 1 346 ? -11.754 -14.755 12.004 1.00 91.44 346 LEU A C 1
ATOM 2703 O O . LEU A 1 346 ? -11.631 -14.561 13.211 1.00 91.44 346 LEU A O 1
ATOM 2707 N N . ASP A 1 347 ? -11.523 -15.938 11.442 1.00 93.88 347 ASP A N 1
ATOM 2708 C CA . ASP A 1 347 ? -10.981 -17.094 12.151 1.00 93.88 347 ASP A CA 1
ATOM 2709 C C . ASP A 1 347 ? -9.480 -17.196 11.861 1.00 93.88 347 ASP A C 1
ATOM 2711 O O . ASP A 1 347 ? -9.048 -17.815 10.883 1.00 93.88 347 ASP A O 1
ATOM 2715 N N . TRP A 1 348 ? -8.679 -16.539 12.700 1.00 95.06 348 TRP A N 1
ATOM 2716 C CA . TRP A 1 348 ? -7.228 -16.465 12.535 1.00 95.06 348 TRP A CA 1
ATOM 2717 C C . TRP A 1 348 ? -6.532 -17.829 12.599 1.00 95.06 348 TRP A C 1
ATOM 2719 O O . TRP A 1 348 ? -5.562 -18.049 11.874 1.00 95.06 348 TRP A O 1
ATOM 2729 N N . GLU A 1 349 ? -7.059 -18.778 13.382 1.00 94.06 349 GLU A N 1
ATOM 2730 C CA . GLU A 1 349 ? -6.525 -20.143 13.439 1.00 94.06 349 GLU A CA 1
ATOM 2731 C C . GLU A 1 349 ? -6.649 -20.834 12.075 1.00 94.06 349 GLU A C 1
ATOM 2733 O O . GLU A 1 349 ? -5.762 -21.595 11.686 1.00 94.06 349 GLU A O 1
ATOM 2738 N N . LYS A 1 350 ? -7.713 -20.560 11.309 1.00 94.31 350 LYS A N 1
ATOM 2739 C CA . LYS A 1 350 ? -7.850 -21.023 9.921 1.00 94.31 350 LYS A CA 1
ATOM 2740 C C . LYS A 1 350 ? -7.068 -20.165 8.923 1.00 94.31 350 LYS A C 1
ATOM 2742 O O . LYS A 1 350 ? -6.418 -20.741 8.054 1.00 94.31 350 LYS A O 1
ATOM 2747 N N . LEU A 1 351 ? -7.083 -18.833 9.039 1.00 94.75 351 LEU A N 1
ATOM 2748 C CA . LEU A 1 351 ? -6.399 -17.946 8.085 1.00 94.75 351 LEU A CA 1
ATOM 2749 C C . LEU A 1 351 ? -4.879 -18.139 8.070 1.00 94.75 351 LEU A C 1
ATOM 2751 O O . LEU A 1 351 ? -4.304 -18.192 6.988 1.00 94.75 351 LEU A O 1
ATOM 2755 N N . LEU A 1 352 ? -4.224 -18.334 9.220 1.00 96.12 352 LEU A N 1
ATOM 2756 C CA . LEU A 1 352 ? -2.773 -18.585 9.273 1.00 96.12 352 LEU A CA 1
ATOM 2757 C C . LEU A 1 352 ? -2.348 -19.848 8.497 1.00 96.12 352 LEU A C 1
ATOM 2759 O O . LEU A 1 352 ? -1.217 -19.933 8.029 1.00 96.12 352 LEU A O 1
ATOM 2763 N N . LYS A 1 353 ? -3.260 -20.806 8.266 1.00 95.56 353 LYS A N 1
ATOM 2764 C CA . LYS A 1 353 ? -3.010 -21.989 7.417 1.00 95.56 353 LYS A CA 1
ATOM 2765 C C . LYS A 1 353 ? -3.034 -21.678 5.909 1.00 95.56 353 LYS A C 1
ATOM 2767 O O . LYS A 1 353 ? -2.752 -22.564 5.106 1.00 95.56 353 LYS A O 1
ATOM 2772 N N . LEU A 1 354 ? -3.388 -20.448 5.530 1.00 95.06 354 LEU A N 1
ATOM 2773 C CA . LEU A 1 354 ? -3.451 -19.927 4.159 1.00 95.06 354 LEU A CA 1
ATOM 2774 C C . LEU A 1 354 ? -2.408 -18.818 3.898 1.00 95.06 354 LEU A C 1
ATOM 2776 O O . LEU A 1 354 ? -2.447 -18.191 2.839 1.00 95.06 354 LEU A O 1
ATOM 2780 N N . GLN A 1 355 ? -1.498 -18.573 4.850 1.00 97.00 355 GLN A N 1
ATOM 2781 C CA . GLN A 1 355 ? -0.394 -17.617 4.727 1.00 97.00 355 GLN A CA 1
ATOM 2782 C C . GLN A 1 355 ? 0.525 -17.979 3.542 1.00 97.00 355 GLN A C 1
ATOM 2784 O O . GLN A 1 355 ? 0.796 -19.154 3.272 1.00 97.00 355 GLN A O 1
ATOM 2789 N N . SER A 1 356 ? 1.024 -16.966 2.834 1.00 95.62 356 SER A N 1
ATOM 2790 C CA . SER A 1 356 ? 2.054 -17.117 1.802 1.00 95.62 356 SER A CA 1
ATOM 2791 C C . SER A 1 356 ? 3.383 -17.592 2.405 1.00 95.62 356 SER A C 1
ATOM 2793 O O . SER A 1 356 ? 3.673 -17.351 3.573 1.00 95.62 356 SER A O 1
ATOM 2795 N N . ARG A 1 357 ? 4.250 -18.218 1.594 1.00 94.75 357 ARG A N 1
ATOM 2796 C CA . ARG A 1 357 ? 5.566 -18.722 2.055 1.00 94.75 357 ARG A CA 1
ATOM 2797 C C . ARG A 1 357 ? 6.498 -17.630 2.595 1.00 94.75 357 ARG A C 1
ATOM 2799 O O . ARG A 1 357 ? 7.291 -17.901 3.485 1.00 94.75 357 ARG A O 1
ATOM 2806 N N . ASP A 1 358 ? 6.374 -16.422 2.058 1.00 94.69 358 ASP A N 1
ATOM 2807 C CA . ASP A 1 358 ? 7.079 -15.205 2.487 1.00 94.69 358 ASP A CA 1
ATOM 2808 C C . ASP A 1 358 ? 6.549 -14.606 3.809 1.00 94.69 358 ASP A C 1
ATOM 2810 O O . ASP A 1 358 ? 7.180 -13.709 4.362 1.00 94.69 358 ASP A O 1
ATOM 2814 N N . GLY A 1 359 ? 5.424 -15.104 4.339 1.00 97.56 359 GLY A N 1
ATOM 2815 C CA . GLY A 1 359 ? 4.758 -14.583 5.537 1.00 97.56 359 GLY A CA 1
ATOM 2816 C C . GLY A 1 359 ? 3.594 -13.625 5.263 1.00 97.56 359 GLY A C 1
ATOM 2817 O O . GLY A 1 359 ? 2.876 -13.274 6.200 1.00 97.56 359 GLY A O 1
ATOM 2818 N N . SER A 1 360 ? 3.363 -13.225 4.008 1.00 98.25 360 SER A N 1
ATOM 2819 C CA . SER A 1 360 ? 2.260 -12.327 3.648 1.00 98.25 360 SER A CA 1
ATOM 2820 C C . SER A 1 360 ? 0.883 -12.997 3.668 1.00 98.25 360 SER A C 1
ATOM 2822 O O . SER A 1 360 ? 0.735 -14.210 3.498 1.00 98.25 360 SER A O 1
ATOM 2824 N N . PHE A 1 361 ? -0.157 -12.172 3.759 1.00 97.38 361 PHE A N 1
ATOM 2825 C CA . PHE A 1 361 ? -1.503 -12.514 3.320 1.00 97.38 361 PHE A CA 1
ATOM 2826 C C . PHE A 1 361 ? -1.716 -12.026 1.884 1.00 97.38 361 PHE A C 1
ATOM 2828 O O . PHE A 1 361 ? -1.961 -10.847 1.631 1.00 97.38 361 PHE A O 1
ATOM 2835 N N . LEU A 1 362 ? -1.542 -12.959 0.938 1.00 94.94 362 LEU A N 1
ATOM 2836 C CA . LEU A 1 362 ? -1.612 -12.748 -0.516 1.00 94.94 362 LEU A CA 1
ATOM 2837 C C . LEU A 1 362 ? -0.928 -11.445 -0.969 1.00 94.94 362 LEU A C 1
ATOM 2839 O O . LEU A 1 362 ? -1.517 -10.634 -1.683 1.00 94.94 362 LEU A O 1
ATOM 2843 N N . PHE A 1 363 ? 0.319 -11.252 -0.531 1.00 97.00 363 PHE A N 1
ATOM 2844 C CA . PHE A 1 363 ? 1.199 -10.164 -0.966 1.00 97.00 363 PHE A CA 1
ATOM 2845 C C . PHE A 1 363 ? 0.727 -8.746 -0.581 1.00 97.00 363 PHE A C 1
ATOM 2847 O O . PHE A 1 363 ? 1.335 -7.782 -1.022 1.00 97.00 363 PHE A O 1
ATOM 2854 N N . SER A 1 364 ? -0.310 -8.575 0.254 1.00 98.25 364 SER A N 1
ATOM 2855 C CA . SER A 1 364 ? -0.762 -7.256 0.747 1.00 98.25 364 SER A CA 1
ATOM 2856 C C . SER A 1 364 ? -0.089 -6.887 2.079 1.00 98.25 364 SER A C 1
ATOM 2858 O O . SER A 1 364 ? -0.232 -7.631 3.060 1.00 98.25 364 SER A O 1
ATOM 2860 N N . PRO A 1 365 ? 0.627 -5.749 2.180 1.00 98.62 365 PRO A N 1
ATOM 2861 C CA . PRO A 1 365 ? 1.143 -5.264 3.458 1.00 98.62 365 PRO A CA 1
ATOM 2862 C C . PRO A 1 365 ? 0.056 -4.797 4.432 1.00 98.62 365 PRO A C 1
ATOM 2864 O O . PRO A 1 365 ? 0.168 -5.123 5.611 1.00 98.62 365 PRO A O 1
ATOM 2867 N N . SER A 1 366 ? -1.020 -4.135 3.990 1.00 98.50 366 SER A N 1
ATOM 2868 C CA . SER A 1 366 ? -2.146 -3.766 4.874 1.00 98.50 366 SER A CA 1
ATOM 2869 C C . SER A 1 366 ? -2.829 -4.981 5.513 1.00 98.50 366 SER A C 1
ATOM 2871 O O . SER A 1 366 ? -2.948 -5.051 6.739 1.00 98.50 366 SER A O 1
ATOM 2873 N N . SER A 1 367 ? -3.178 -5.985 4.707 1.00 97.88 367 SER A N 1
ATOM 2874 C CA . SER A 1 367 ? -3.780 -7.243 5.168 1.00 97.88 367 SER A CA 1
ATOM 2875 C C . SER A 1 367 ? -2.849 -8.005 6.123 1.00 97.88 367 SER A C 1
ATOM 2877 O O . SER A 1 367 ? -3.276 -8.507 7.167 1.00 97.88 367 SER A O 1
ATOM 2879 N N . THR A 1 368 ? -1.542 -8.024 5.827 1.00 98.75 368 THR A N 1
ATOM 2880 C CA . THR A 1 368 ? -0.540 -8.672 6.692 1.00 98.75 368 THR A CA 1
ATOM 2881 C C . THR A 1 368 ? -0.294 -7.891 7.990 1.00 98.75 368 THR A C 1
ATOM 2883 O O . THR A 1 368 ? -0.071 -8.502 9.033 1.00 98.75 368 THR A O 1
ATOM 2886 N N . ALA A 1 369 ? -0.378 -6.557 7.971 1.00 98.62 369 ALA A N 1
ATOM 2887 C CA . ALA A 1 369 ? -0.284 -5.714 9.165 1.00 98.62 369 ALA A CA 1
ATOM 2888 C C . ALA A 1 369 ? -1.488 -5.908 10.091 1.00 98.62 369 ALA A C 1
ATOM 2890 O O . ALA A 1 369 ? -1.314 -6.039 11.303 1.00 98.62 369 ALA A O 1
ATOM 2891 N N . PHE A 1 370 ? -2.694 -6.021 9.531 1.00 97.94 370 PHE A N 1
ATOM 2892 C CA . PHE A 1 370 ? -3.883 -6.375 10.300 1.00 97.94 370 PHE A CA 1
ATOM 2893 C C . PHE A 1 370 ? -3.766 -7.771 10.927 1.00 97.94 370 PHE A C 1
ATOM 2895 O O . PHE A 1 370 ? -3.953 -7.918 12.136 1.00 97.94 370 PHE A O 1
ATOM 2902 N N . ALA A 1 371 ? -3.339 -8.773 10.151 1.00 98.06 371 ALA A N 1
ATOM 2903 C CA . ALA A 1 371 ? -3.058 -10.106 10.679 1.00 98.06 371 ALA A CA 1
ATOM 2904 C C . ALA A 1 371 ? -1.985 -10.089 11.784 1.00 98.06 371 ALA A C 1
ATOM 2906 O O . ALA A 1 371 ? -2.121 -10.799 12.781 1.00 98.06 371 ALA A O 1
ATOM 2907 N N . LEU A 1 372 ? -0.938 -9.266 11.656 1.00 98.38 372 LEU A N 1
ATOM 2908 C CA . LEU A 1 372 ? 0.104 -9.126 12.674 1.00 98.38 372 LEU A CA 1
ATOM 2909 C C . LEU A 1 372 ? -0.424 -8.513 13.978 1.00 98.38 372 LEU A C 1
ATOM 2911 O O . LEU A 1 372 ? -0.065 -8.993 15.052 1.00 98.38 372 LEU A O 1
ATOM 2915 N N . MET A 1 373 ? -1.278 -7.488 13.909 1.00 96.75 373 MET A N 1
ATOM 2916 C CA . MET A 1 373 ? -1.881 -6.883 15.104 1.00 96.75 373 MET A CA 1
ATOM 2917 C C . MET A 1 373 ? -2.730 -7.891 15.887 1.00 96.75 373 MET A C 1
ATOM 2919 O O . MET A 1 373 ? -2.624 -7.954 17.110 1.00 96.75 373 MET A O 1
ATOM 2923 N N . GLU A 1 374 ? -3.515 -8.704 15.179 1.00 96.38 374 GLU A N 1
ATOM 2924 C CA . GLU A 1 374 ? -4.465 -9.658 15.764 1.00 96.38 374 GLU A CA 1
ATOM 2925 C C . GLU A 1 374 ? -3.815 -10.971 16.243 1.00 96.38 374 GLU A C 1
ATOM 2927 O O . GLU A 1 374 ? -4.289 -11.580 17.202 1.00 96.38 374 GLU A O 1
ATOM 2932 N N . THR A 1 375 ? -2.741 -11.429 15.587 1.00 96.81 375 THR A N 1
ATOM 2933 C CA . THR A 1 375 ? -2.130 -12.753 15.848 1.00 96.81 375 THR A CA 1
ATOM 2934 C C . THR A 1 375 ? -0.733 -12.705 16.459 1.00 96.81 375 THR A C 1
ATOM 2936 O O . THR A 1 375 ? -0.289 -13.702 17.028 1.00 96.81 375 THR A O 1
ATOM 2939 N N . LYS A 1 376 ? -0.026 -11.574 16.317 1.00 96.94 376 LYS A N 1
ATOM 2940 C CA . LYS A 1 376 ? 1.400 -11.405 16.648 1.00 96.94 376 LYS A CA 1
ATOM 2941 C C . LYS A 1 376 ? 2.320 -12.445 15.966 1.00 96.94 376 LYS A C 1
ATOM 2943 O O . LYS A 1 376 ? 3.396 -12.754 16.475 1.00 96.94 376 LYS A O 1
ATOM 2948 N N . ASP A 1 377 ? 1.915 -12.972 14.801 1.00 97.88 377 ASP A N 1
ATOM 2949 C CA . ASP A 1 377 ? 2.685 -13.968 14.045 1.00 97.88 377 ASP A CA 1
ATOM 2950 C C . ASP A 1 377 ? 4.054 -13.449 13.557 1.00 97.88 377 ASP A C 1
ATOM 2952 O O . ASP A 1 377 ? 4.189 -12.374 12.966 1.00 97.88 377 ASP A O 1
ATOM 2956 N N . LEU A 1 378 ? 5.086 -14.274 13.741 1.00 98.00 378 LEU A N 1
ATOM 2957 C CA . LEU A 1 378 ? 6.466 -13.914 13.426 1.00 98.00 378 LEU A CA 1
ATOM 2958 C C . LEU A 1 378 ? 6.789 -13.944 11.927 1.00 98.00 378 LEU A C 1
ATOM 2960 O O . LEU A 1 378 ? 7.808 -13.376 11.537 1.00 98.00 378 LEU A O 1
ATOM 2964 N N . ASN A 1 379 ? 5.985 -14.587 11.075 1.00 98.38 379 ASN A N 1
ATOM 2965 C CA . ASN A 1 379 ? 6.199 -14.547 9.626 1.00 98.38 379 ASN A CA 1
ATOM 2966 C C . ASN A 1 379 ? 5.557 -13.295 9.014 1.00 98.38 379 ASN A C 1
ATOM 2968 O O . ASN A 1 379 ? 6.220 -12.617 8.229 1.00 98.38 379 ASN A O 1
ATOM 2972 N N . CYS A 1 380 ? 4.360 -12.907 9.472 1.00 98.62 380 CYS A N 1
ATOM 2973 C CA . CYS A 1 380 ? 3.772 -11.595 9.187 1.00 98.62 380 CYS A CA 1
ATOM 2974 C C . CYS A 1 380 ? 4.748 -10.461 9.554 1.00 98.62 380 CYS A C 1
ATOM 2976 O O . CYS A 1 380 ? 4.980 -9.557 8.752 1.00 98.62 380 CYS A O 1
ATOM 2978 N N . PHE A 1 381 ? 5.387 -10.537 10.731 1.00 98.50 381 PHE A N 1
ATOM 2979 C CA . PHE A 1 381 ? 6.412 -9.569 11.138 1.00 98.50 381 PHE A CA 1
ATOM 2980 C C . PHE A 1 381 ? 7.620 -9.532 10.187 1.00 98.50 381 PHE A C 1
ATOM 2982 O O . PHE A 1 381 ? 8.017 -8.446 9.771 1.00 98.50 381 PHE A O 1
ATOM 2989 N N . LYS A 1 382 ? 8.194 -10.688 9.811 1.00 98.56 382 LYS A N 1
ATOM 2990 C CA . LYS A 1 382 ? 9.344 -10.748 8.883 1.00 98.56 382 LYS A CA 1
ATOM 2991 C C . LYS A 1 382 ? 9.018 -10.114 7.533 1.00 98.56 382 LYS A C 1
ATOM 2993 O O . LYS A 1 382 ? 9.798 -9.296 7.056 1.00 98.56 382 LYS A O 1
ATOM 2998 N N . TYR A 1 383 ? 7.870 -10.463 6.949 1.00 98.69 383 TYR A N 1
ATOM 2999 C CA . TYR A 1 383 ? 7.414 -9.913 5.672 1.00 98.69 383 TYR A CA 1
ATOM 3000 C C . TYR A 1 383 ? 7.356 -8.379 5.712 1.00 98.69 383 TYR A C 1
ATOM 3002 O O . TYR A 1 383 ? 7.978 -7.704 4.889 1.00 98.69 383 TYR A O 1
ATOM 3010 N N . LEU A 1 384 ? 6.677 -7.823 6.722 1.00 98.81 384 LEU A N 1
ATOM 3011 C CA . LEU A 1 384 ? 6.530 -6.375 6.874 1.00 98.81 384 LEU A CA 1
ATOM 3012 C C . LEU A 1 384 ? 7.857 -5.684 7.180 1.00 98.81 384 LEU A C 1
ATOM 3014 O O . LEU A 1 384 ? 8.145 -4.652 6.584 1.00 98.81 384 LEU A O 1
ATOM 3018 N N . ASN A 1 385 ? 8.695 -6.262 8.043 1.00 98.56 385 ASN A N 1
ATOM 3019 C CA . ASN A 1 385 ? 10.035 -5.746 8.305 1.00 98.56 385 ASN A CA 1
ATOM 3020 C C . ASN A 1 385 ? 10.864 -5.655 7.014 1.00 98.56 385 ASN A C 1
ATOM 3022 O O . ASN A 1 385 ? 11.498 -4.631 6.771 1.00 98.56 385 ASN A O 1
ATOM 3026 N N . ASN A 1 386 ? 10.846 -6.694 6.176 1.00 98.19 386 ASN A N 1
ATOM 3027 C CA . ASN A 1 386 ? 11.615 -6.714 4.933 1.00 98.19 386 ASN A CA 1
ATOM 3028 C C . ASN A 1 386 ? 11.114 -5.639 3.953 1.00 98.19 386 ASN A C 1
ATOM 3030 O O . ASN A 1 386 ? 11.924 -4.887 3.409 1.00 98.19 386 ASN A O 1
ATOM 3034 N N . ALA A 1 387 ? 9.793 -5.497 3.797 1.00 98.25 387 ALA A N 1
ATOM 3035 C CA . ALA A 1 387 ? 9.198 -4.445 2.974 1.00 98.25 387 ALA A CA 1
ATOM 3036 C C . ALA A 1 387 ? 9.537 -3.034 3.505 1.00 98.25 387 ALA A C 1
ATOM 3038 O O . ALA A 1 387 ? 10.036 -2.198 2.755 1.00 98.25 387 ALA A O 1
ATOM 3039 N N . VAL A 1 388 ? 9.366 -2.786 4.809 1.00 98.62 388 VAL A N 1
ATOM 3040 C CA . VAL A 1 388 ? 9.682 -1.500 5.465 1.00 98.62 388 VAL A CA 1
ATOM 3041 C C . VAL A 1 388 ? 11.163 -1.135 5.341 1.00 98.62 388 VAL A C 1
ATOM 3043 O O . VAL A 1 388 ? 11.494 0.043 5.184 1.00 98.62 388 VAL A O 1
ATOM 3046 N N . GLN A 1 389 ? 12.069 -2.116 5.397 1.00 97.94 389 GLN A N 1
ATOM 3047 C CA . GLN A 1 389 ? 13.497 -1.886 5.171 1.00 97.94 389 GLN A CA 1
ATOM 3048 C C . GLN A 1 389 ? 13.780 -1.517 3.706 1.00 97.94 389 GLN A C 1
ATOM 3050 O O . GLN A 1 389 ? 14.470 -0.524 3.460 1.00 97.94 389 GLN A O 1
ATOM 3055 N N . LYS A 1 390 ? 13.209 -2.259 2.745 1.00 96.69 390 LYS A N 1
ATOM 3056 C CA . LYS A 1 390 ? 13.429 -2.059 1.302 1.00 96.69 390 LYS A CA 1
ATOM 3057 C C . LYS A 1 390 ? 12.848 -0.736 0.782 1.00 96.69 390 LYS A C 1
ATOM 3059 O O . LYS A 1 390 ? 13.507 -0.056 0.006 1.00 96.69 390 LYS A O 1
ATOM 3064 N N . PHE A 1 391 ? 11.689 -0.315 1.290 1.00 97.81 391 PHE A N 1
ATOM 3065 C CA . PHE A 1 391 ? 11.007 0.938 0.923 1.00 97.81 391 PHE A CA 1
ATOM 3066 C C . PHE A 1 391 ? 11.214 2.087 1.936 1.00 97.81 391 PHE A C 1
ATOM 3068 O O . PHE A 1 391 ? 10.433 3.040 1.994 1.00 97.81 391 PHE A O 1
ATOM 3075 N N . ASN A 1 392 ? 12.281 2.013 2.743 1.00 97.88 392 ASN A N 1
ATOM 3076 C CA . ASN A 1 392 ? 12.750 3.062 3.663 1.00 97.88 392 ASN A CA 1
ATOM 3077 C C . ASN A 1 392 ? 11.662 3.670 4.581 1.00 97.88 392 ASN A C 1
ATOM 3079 O O . ASN A 1 392 ? 11.602 4.884 4.783 1.00 97.88 392 ASN A O 1
ATOM 3083 N N . GLY A 1 393 ? 10.805 2.824 5.156 1.00 98.12 393 GLY A N 1
ATOM 3084 C CA . GLY A 1 393 ? 9.674 3.220 6.002 1.00 98.12 393 GLY A CA 1
ATOM 3085 C C . GLY A 1 393 ? 8.318 3.071 5.318 1.00 98.12 393 GLY A C 1
ATOM 3086 O O . GLY A 1 393 ? 7.348 2.716 5.984 1.00 98.12 393 GLY A O 1
ATOM 3087 N N . GLY A 1 394 ? 8.251 3.287 4.005 1.00 98.38 394 GLY A N 1
ATOM 3088 C CA . GLY A 1 394 ? 7.061 2.997 3.209 1.00 98.38 394 GLY A CA 1
ATOM 3089 C C . GLY A 1 394 ? 6.833 1.496 3.010 1.00 98.38 394 GLY A C 1
ATOM 3090 O O . GLY A 1 394 ? 7.698 0.684 3.332 1.00 98.38 394 GLY A O 1
ATOM 3091 N N . VAL A 1 395 ? 5.688 1.141 2.427 1.00 98.75 395 VAL A N 1
ATOM 3092 C CA . VAL A 1 395 ? 5.424 -0.142 1.747 1.00 98.75 395 VAL A CA 1
ATOM 3093 C C . VAL A 1 395 ? 4.483 0.076 0.544 1.00 98.75 395 VAL A C 1
ATOM 3095 O O . VAL A 1 395 ? 3.633 0.966 0.601 1.00 98.75 395 VAL A O 1
ATOM 3098 N N . PRO A 1 396 ? 4.591 -0.690 -0.556 1.00 98.25 396 PRO A N 1
ATOM 3099 C CA . PRO A 1 396 ? 3.614 -0.675 -1.652 1.00 98.25 396 PRO A CA 1
ATOM 3100 C C . PRO A 1 396 ? 2.283 -1.334 -1.239 1.00 98.25 396 PRO A C 1
ATOM 3102 O O . PRO A 1 396 ? 2.153 -1.844 -0.130 1.00 98.25 396 PRO A O 1
ATOM 3105 N N . ASN A 1 397 ? 1.291 -1.354 -2.135 1.00 97.00 397 ASN A N 1
ATOM 3106 C CA . ASN A 1 397 ? 0.035 -2.096 -1.915 1.00 97.00 397 ASN A CA 1
ATOM 3107 C C . ASN A 1 397 ? 0.156 -3.609 -2.190 1.00 97.00 397 ASN A C 1
ATOM 3109 O O . ASN A 1 397 ? -0.624 -4.404 -1.670 1.00 97.00 397 ASN A O 1
ATOM 3113 N N . VAL A 1 398 ? 1.162 -4.023 -2.966 1.00 96.94 398 VAL A N 1
ATOM 3114 C CA . VAL A 1 398 ? 1.440 -5.429 -3.278 1.00 96.94 398 VAL A CA 1
ATOM 3115 C C . VAL A 1 398 ? 2.949 -5.689 -3.304 1.00 96.94 398 VAL A C 1
ATOM 3117 O O . VAL A 1 398 ? 3.695 -4.881 -3.859 1.00 96.94 398 VAL A O 1
ATOM 3120 N N . TYR A 1 399 ? 3.411 -6.786 -2.689 1.00 97.19 399 TYR A N 1
ATOM 3121 C CA . TYR A 1 399 ? 4.820 -7.190 -2.707 1.00 97.19 399 TYR A CA 1
ATOM 3122 C C . TYR A 1 399 ? 5.063 -8.699 -2.474 1.00 97.19 399 TYR A C 1
ATOM 3124 O O . TYR A 1 399 ? 4.431 -9.283 -1.591 1.00 97.19 399 TYR A O 1
ATOM 3132 N N . PRO A 1 400 ? 6.013 -9.346 -3.179 1.00 96.19 400 PRO A N 1
ATOM 3133 C CA . PRO A 1 400 ? 6.758 -8.853 -4.345 1.00 96.19 400 PRO A CA 1
ATOM 3134 C C . PRO A 1 400 ? 5.869 -8.706 -5.595 1.00 96.19 400 PRO A C 1
ATOM 3136 O O . PRO A 1 400 ? 4.718 -9.146 -5.615 1.00 96.19 400 PRO A O 1
ATOM 3139 N N . VAL A 1 401 ? 6.414 -8.086 -6.645 1.00 94.56 401 VAL A N 1
ATOM 3140 C CA . VAL A 1 401 ? 5.843 -8.032 -8.008 1.00 94.56 401 VAL A CA 1
ATOM 3141 C C . VAL A 1 401 ? 6.827 -8.523 -9.086 1.00 94.56 401 VAL A C 1
ATOM 3143 O O . VAL A 1 401 ? 6.609 -8.297 -10.276 1.00 94.56 401 VAL A O 1
ATOM 3146 N N . ASP A 1 402 ? 7.873 -9.237 -8.665 1.00 93.19 402 ASP A N 1
ATOM 3147 C CA . ASP A 1 402 ? 8.921 -9.891 -9.459 1.00 93.19 402 ASP A CA 1
ATOM 3148 C C . ASP A 1 402 ? 8.445 -10.422 -10.825 1.00 93.19 402 ASP A C 1
ATOM 3150 O O . ASP A 1 402 ? 8.866 -9.926 -11.874 1.00 93.19 402 ASP A O 1
ATOM 3154 N N . LEU A 1 403 ? 7.536 -11.401 -10.847 1.00 93.25 403 LEU A N 1
ATOM 3155 C CA . LEU A 1 403 ? 7.096 -12.058 -12.080 1.00 93.25 403 LEU A CA 1
ATOM 3156 C C . LEU A 1 403 ? 6.293 -11.110 -12.975 1.00 93.25 403 LEU A C 1
ATOM 3158 O O . LEU A 1 403 ? 6.366 -11.212 -14.199 1.00 93.25 403 LEU A O 1
ATOM 3162 N N . PHE A 1 404 ? 5.533 -10.190 -12.378 1.00 92.75 404 PHE A N 1
ATOM 3163 C CA . PHE A 1 404 ? 4.768 -9.195 -13.120 1.00 92.75 404 PHE A CA 1
ATOM 3164 C C . PHE A 1 404 ? 5.709 -8.221 -13.835 1.00 92.75 404 PHE A C 1
ATOM 3166 O O . PHE A 1 404 ? 5.565 -8.033 -15.043 1.00 92.75 404 PHE A O 1
ATOM 3173 N N . GLU A 1 405 ? 6.706 -7.667 -13.135 1.00 94.94 405 GLU A N 1
ATOM 3174 C CA . GLU A 1 405 ? 7.653 -6.722 -13.731 1.00 94.94 405 GLU A CA 1
ATOM 3175 C C . GLU A 1 405 ? 8.481 -7.388 -14.840 1.00 94.94 405 GLU A C 1
ATOM 3177 O O . GLU A 1 405 ? 8.508 -6.887 -15.967 1.00 94.94 405 GLU A O 1
ATOM 3182 N N . HIS A 1 406 ? 9.070 -8.562 -14.578 1.00 94.94 406 HIS A N 1
ATOM 3183 C CA . HIS A 1 406 ? 9.866 -9.299 -15.568 1.00 94.94 406 HIS A CA 1
ATOM 3184 C C . HIS A 1 406 ? 9.067 -9.620 -16.845 1.00 94.94 406 HIS A C 1
ATOM 3186 O O . HIS A 1 406 ? 9.568 -9.423 -17.955 1.00 94.94 406 HIS A O 1
ATOM 3192 N N . ILE A 1 407 ? 7.807 -10.060 -16.724 1.00 96.06 407 ILE A N 1
ATOM 3193 C CA . ILE A 1 407 ? 6.950 -10.342 -17.889 1.00 96.06 407 ILE A CA 1
ATOM 3194 C C . ILE A 1 407 ? 6.561 -9.042 -18.615 1.00 96.06 407 ILE A C 1
ATOM 3196 O O . ILE A 1 407 ? 6.618 -8.983 -19.849 1.00 96.06 407 ILE A O 1
ATOM 3200 N N . TRP A 1 408 ? 6.182 -7.986 -17.884 1.00 96.69 408 TRP A N 1
ATOM 3201 C CA . TRP A 1 408 ? 5.727 -6.734 -18.494 1.00 96.69 408 TRP A CA 1
ATOM 3202 C C . TRP A 1 408 ? 6.858 -6.012 -19.217 1.00 96.69 408 TRP A C 1
ATOM 3204 O O . TRP A 1 408 ? 6.647 -5.545 -20.337 1.00 96.69 408 TRP A O 1
ATOM 3214 N N . VAL A 1 409 ? 8.057 -5.936 -18.638 1.00 96.88 409 VAL A N 1
ATOM 3215 C CA . VAL A 1 409 ? 9.192 -5.257 -19.274 1.00 96.88 409 VAL A CA 1
ATOM 3216 C C . VAL A 1 409 ? 9.560 -5.942 -20.596 1.00 96.88 409 VAL A C 1
ATOM 3218 O O . VAL A 1 409 ? 9.722 -5.253 -21.609 1.00 96.88 409 VAL A O 1
ATOM 3221 N N . VAL A 1 410 ? 9.564 -7.280 -20.650 1.00 96.88 410 VAL A N 1
ATOM 3222 C CA . VAL A 1 410 ? 9.775 -8.032 -21.901 1.00 96.88 410 VAL A CA 1
ATOM 3223 C C . VAL A 1 410 ? 8.681 -7.733 -22.944 1.00 96.88 410 VAL A C 1
ATOM 3225 O O . VAL A 1 410 ? 9.020 -7.414 -24.088 1.00 96.88 410 VAL A O 1
ATOM 3228 N N . ASP A 1 411 ? 7.391 -7.746 -22.577 1.00 97.69 411 ASP A N 1
ATOM 3229 C CA . ASP A 1 411 ? 6.285 -7.404 -23.498 1.00 97.69 411 ASP A CA 1
ATOM 3230 C C . ASP A 1 411 ? 6.411 -5.967 -24.044 1.00 97.69 411 ASP A C 1
ATOM 3232 O O . ASP A 1 411 ? 6.239 -5.724 -25.243 1.00 97.69 411 ASP A O 1
ATOM 3236 N N . ARG A 1 412 ? 6.768 -4.994 -23.192 1.00 98.19 412 ARG A N 1
ATOM 3237 C CA . ARG A 1 412 ? 6.935 -3.587 -23.601 1.00 98.19 412 ARG A CA 1
ATOM 3238 C C . ARG A 1 412 ? 8.142 -3.416 -24.529 1.00 98.19 412 ARG A C 1
ATOM 3240 O O . ARG A 1 412 ? 7.990 -2.790 -25.577 1.00 98.19 412 ARG A O 1
ATOM 3247 N N . LEU A 1 413 ? 9.305 -4.001 -24.221 1.00 97.94 413 LEU A N 1
ATOM 3248 C CA . LEU A 1 413 ? 10.503 -3.915 -25.074 1.00 97.94 413 LEU A CA 1
ATOM 3249 C C . LEU A 1 413 ? 10.294 -4.561 -26.455 1.00 97.94 413 LEU A C 1
ATOM 3251 O O . LEU A 1 413 ? 10.767 -4.028 -27.467 1.00 97.94 413 LEU A O 1
ATOM 3255 N N . GLN A 1 414 ? 9.560 -5.678 -26.516 1.00 97.62 414 GLN A N 1
ATOM 3256 C CA . GLN A 1 414 ? 9.190 -6.325 -27.778 1.00 97.62 414 GLN A CA 1
ATOM 3257 C C . GLN A 1 414 ? 8.182 -5.483 -28.576 1.00 97.62 414 GLN A C 1
ATOM 3259 O O . GLN A 1 414 ? 8.428 -5.193 -29.748 1.00 97.62 414 GLN A O 1
ATOM 3264 N N . ARG A 1 415 ? 7.084 -5.024 -27.957 1.00 97.69 415 ARG A N 1
ATOM 3265 C CA . ARG A 1 415 ? 6.021 -4.251 -28.638 1.00 97.69 415 ARG A CA 1
ATOM 3266 C C . ARG A 1 415 ? 6.455 -2.853 -29.077 1.00 97.69 415 ARG A C 1
ATOM 3268 O O . ARG A 1 415 ? 5.942 -2.352 -30.072 1.00 97.69 415 ARG A O 1
ATOM 3275 N N . LEU A 1 416 ? 7.428 -2.247 -28.395 1.00 98.12 416 LEU A N 1
ATOM 3276 C CA . LEU A 1 416 ? 8.088 -1.009 -28.831 1.00 98.12 416 LEU A CA 1
ATOM 3277 C C . LEU A 1 416 ? 9.100 -1.229 -29.975 1.00 98.12 416 LEU A C 1
ATOM 3279 O O . LEU A 1 416 ? 9.648 -0.261 -30.499 1.00 98.12 416 LEU A O 1
ATOM 3283 N N . GLY A 1 417 ? 9.370 -2.477 -30.376 1.00 97.75 417 GLY A N 1
ATOM 3284 C CA . GLY A 1 417 ? 10.283 -2.794 -31.475 1.00 97.75 417 GLY A CA 1
ATOM 3285 C C . GLY A 1 417 ? 11.755 -2.502 -31.166 1.00 97.75 417 GLY A C 1
ATOM 3286 O O . GLY A 1 417 ? 12.525 -2.207 -32.086 1.00 97.75 417 GLY A O 1
ATOM 3287 N N . ILE A 1 418 ? 12.156 -2.560 -29.890 1.00 97.94 418 ILE A N 1
ATOM 3288 C CA . ILE A 1 418 ? 13.520 -2.243 -29.419 1.00 97.94 418 ILE A CA 1
ATOM 3289 C C . ILE A 1 418 ? 14.242 -3.416 -28.737 1.00 97.94 418 ILE A C 1
ATOM 3291 O O . ILE A 1 418 ? 15.440 -3.309 -28.493 1.00 97.94 418 ILE A O 1
ATOM 3295 N N . SER A 1 419 ? 13.567 -4.547 -28.512 1.00 97.44 419 SER A N 1
ATOM 3296 C CA . SER A 1 419 ? 14.103 -5.760 -27.862 1.00 97.44 419 SER A CA 1
ATOM 3297 C C . SER A 1 419 ? 15.477 -6.236 -28.359 1.00 97.44 419 SER A C 1
ATOM 3299 O O . SER A 1 419 ? 16.272 -6.695 -27.550 1.00 97.44 419 SER A O 1
ATOM 3301 N N . ARG A 1 420 ? 15.806 -6.058 -29.648 1.00 97.38 420 ARG A N 1
ATOM 3302 C CA . ARG A 1 420 ? 17.120 -6.409 -30.243 1.00 97.38 420 ARG A CA 1
ATOM 3303 C C . ARG A 1 420 ? 18.347 -5.746 -29.589 1.00 97.38 420 ARG A C 1
ATOM 3305 O O . ARG A 1 420 ? 19.474 -6.104 -29.908 1.00 97.38 420 ARG A O 1
ATOM 3312 N N . PHE A 1 421 ? 18.154 -4.708 -28.772 1.00 97.44 421 PHE A N 1
ATOM 3313 C CA . PHE A 1 421 ? 19.235 -4.055 -28.022 1.00 97.44 421 PHE A CA 1
ATOM 3314 C C . PHE A 1 421 ? 19.483 -4.694 -26.644 1.00 97.44 421 PHE A C 1
ATOM 3316 O O . PHE A 1 421 ? 20.434 -4.302 -25.969 1.00 97.44 421 PHE A O 1
ATOM 3323 N N . PHE A 1 422 ? 18.627 -5.643 -26.253 1.00 98.00 422 PHE A N 1
ATOM 3324 C CA . PHE A 1 422 ? 18.483 -6.186 -24.901 1.00 98.00 422 PHE A CA 1
ATOM 3325 C C . PHE A 1 422 ? 18.328 -7.721 -24.912 1.00 98.00 422 PHE A C 1
ATOM 3327 O O . PHE A 1 422 ? 17.633 -8.283 -24.072 1.00 98.00 422 PHE A O 1
ATOM 3334 N N . GLU A 1 423 ? 18.850 -8.415 -25.931 1.00 97.12 423 GLU A N 1
ATOM 3335 C CA . GLU A 1 423 ? 18.618 -9.860 -26.109 1.00 97.12 423 GLU A CA 1
ATOM 3336 C C . GLU A 1 423 ? 19.186 -10.729 -24.962 1.00 97.12 423 GLU A C 1
ATOM 3338 O O . GLU A 1 423 ? 18.476 -11.646 -24.541 1.00 97.12 423 GLU A O 1
ATOM 3343 N N . PRO A 1 424 ? 20.392 -10.460 -24.410 1.00 97.25 424 PRO A N 1
ATOM 3344 C CA . PRO A 1 424 ? 20.874 -11.128 -23.197 1.00 97.25 424 PRO A CA 1
ATOM 3345 C C . PRO A 1 424 ? 19.977 -10.867 -21.982 1.00 97.25 424 PRO A C 1
ATOM 3347 O O . PRO A 1 424 ? 19.546 -11.806 -21.321 1.00 97.25 424 PRO A O 1
ATOM 3350 N N . GLU A 1 425 ? 19.637 -9.605 -21.735 1.00 97.50 425 GLU A N 1
ATOM 3351 C CA . GLU A 1 425 ? 18.900 -9.173 -20.550 1.00 97.50 425 GLU A CA 1
ATOM 3352 C C . GLU A 1 425 ? 17.446 -9.694 -20.582 1.00 97.50 425 GLU A C 1
ATOM 3354 O O . GLU A 1 425 ? 16.931 -10.203 -19.592 1.00 97.50 425 GLU A O 1
ATOM 3359 N N . ILE A 1 426 ? 16.797 -9.687 -21.755 1.00 96.81 426 ILE A N 1
ATOM 3360 C CA . ILE A 1 426 ? 15.477 -10.308 -21.968 1.00 96.81 426 ILE A CA 1
ATOM 3361 C C . ILE A 1 426 ? 15.530 -11.825 -21.740 1.00 96.81 426 ILE A C 1
ATOM 3363 O O . ILE A 1 426 ? 14.570 -12.394 -21.217 1.00 96.81 426 ILE A O 1
ATOM 3367 N N . LYS A 1 427 ? 16.627 -12.497 -22.120 1.00 96.12 427 LYS A N 1
ATOM 3368 C CA . LYS A 1 427 ? 16.804 -13.926 -21.836 1.00 96.12 427 LYS A CA 1
ATOM 3369 C C . LYS A 1 427 ? 16.918 -14.169 -20.330 1.00 96.12 427 LYS A C 1
ATOM 3371 O O . LYS A 1 427 ? 16.283 -15.095 -19.841 1.00 96.12 427 LYS A O 1
ATOM 3376 N N . GLU A 1 428 ? 17.660 -13.340 -19.602 1.00 94.88 428 GLU A N 1
ATOM 3377 C CA . GLU A 1 428 ? 17.777 -13.428 -18.139 1.00 94.88 428 GLU A CA 1
ATOM 3378 C C . GLU A 1 428 ? 16.412 -13.242 -17.453 1.00 94.88 428 GLU A C 1
ATOM 3380 O O . GLU A 1 428 ? 16.042 -14.065 -16.614 1.00 94.88 428 GLU A O 1
ATOM 3385 N N . CYS A 1 429 ? 15.591 -12.277 -17.893 1.00 94.50 429 CYS A N 1
ATOM 3386 C CA . CYS A 1 429 ? 14.214 -12.130 -17.403 1.00 94.50 429 CYS A CA 1
ATOM 3387 C C . CYS A 1 429 ? 13.342 -13.375 -17.673 1.00 94.50 429 CYS A C 1
ATOM 3389 O O . CYS A 1 429 ? 12.552 -13.785 -16.821 1.00 94.50 429 CYS A O 1
ATOM 3391 N N . ILE A 1 430 ? 13.468 -13.990 -18.856 1.00 94.00 430 ILE A N 1
ATOM 3392 C CA . ILE A 1 430 ? 12.716 -15.203 -19.219 1.00 94.00 430 ILE A CA 1
ATOM 3393 C C . ILE A 1 430 ? 13.198 -16.415 -18.410 1.00 94.00 430 ILE A C 1
ATOM 3395 O O . ILE A 1 430 ? 12.367 -17.210 -17.968 1.00 94.00 430 ILE A O 1
ATOM 3399 N N . ASP A 1 431 ? 14.504 -16.555 -18.182 1.00 94.56 431 ASP A N 1
ATOM 3400 C CA . ASP A 1 431 ? 15.082 -17.631 -17.373 1.00 94.56 431 ASP A CA 1
ATOM 3401 C C . ASP A 1 431 ? 14.658 -17.511 -15.899 1.00 94.56 431 ASP A C 1
ATOM 3403 O O . ASP A 1 431 ? 14.289 -18.521 -15.296 1.00 94.56 431 ASP A O 1
ATOM 3407 N N . TYR A 1 432 ? 14.622 -16.292 -15.339 1.00 92.81 432 TYR A N 1
ATOM 3408 C CA . TYR A 1 432 ? 14.110 -16.018 -13.988 1.00 92.81 432 TYR A CA 1
ATOM 3409 C C . TYR A 1 432 ? 12.662 -16.505 -13.839 1.00 92.81 432 TYR A C 1
ATOM 3411 O O . TYR A 1 432 ? 12.382 -17.387 -13.023 1.00 92.81 432 TYR A O 1
ATOM 3419 N N . VAL A 1 433 ? 11.761 -16.017 -14.703 1.00 92.19 433 VAL A N 1
ATOM 3420 C CA . VAL A 1 433 ? 10.332 -16.389 -14.713 1.00 92.19 433 VAL A CA 1
ATOM 3421 C C . VAL A 1 433 ? 10.139 -17.894 -14.941 1.00 92.19 433 VAL A C 1
ATOM 3423 O O . VAL A 1 433 ? 9.272 -18.511 -14.320 1.00 92.19 433 VAL A O 1
ATOM 3426 N N . SER A 1 434 ? 10.965 -18.509 -15.792 1.00 89.94 434 SER A N 1
ATOM 3427 C CA . SER A 1 434 ? 10.909 -19.949 -16.089 1.00 89.94 434 SER A CA 1
ATOM 3428 C C . SER A 1 434 ? 11.449 -20.827 -14.957 1.00 89.94 434 SER A C 1
ATOM 3430 O O . SER A 1 434 ? 11.090 -22.001 -14.879 1.00 89.94 434 SER A O 1
ATOM 3432 N N . SER A 1 435 ? 12.304 -20.291 -14.079 1.00 86.12 435 SER A N 1
ATOM 3433 C CA . SER A 1 435 ? 12.901 -21.055 -12.978 1.00 86.12 435 SER A CA 1
ATOM 3434 C C . SER A 1 435 ? 11.871 -21.483 -11.926 1.00 86.12 435 SER A C 1
ATOM 3436 O O . SER A 1 435 ? 12.043 -22.521 -11.286 1.00 86.12 435 SER A O 1
ATOM 3438 N N . GLY A 1 436 ? 10.818 -20.676 -11.729 1.00 64.56 436 GLY A N 1
ATOM 3439 C CA . GLY A 1 436 ? 9.798 -20.870 -10.695 1.00 64.56 436 GLY A CA 1
ATOM 3440 C C . GLY A 1 436 ? 10.331 -20.853 -9.255 1.00 64.56 436 GLY A C 1
ATOM 3441 O O . GLY A 1 436 ? 9.593 -21.210 -8.332 1.00 64.56 436 GLY A O 1
ATOM 3442 N N . LYS A 1 437 ? 11.600 -20.480 -9.048 1.00 47.19 437 LYS A N 1
ATOM 3443 C CA . LYS A 1 437 ? 12.249 -20.470 -7.740 1.00 47.19 437 LYS A CA 1
ATOM 3444 C C . LYS A 1 437 ? 12.015 -19.145 -7.028 1.00 47.19 437 LYS A C 1
ATOM 3446 O O . LYS A 1 437 ? 12.557 -18.122 -7.423 1.00 47.19 437 LYS A O 1
ATOM 3451 N N . ARG A 1 438 ? 11.294 -19.222 -5.915 1.00 52.66 438 ARG A N 1
ATOM 3452 C CA . ARG A 1 438 ? 11.567 -18.381 -4.749 1.00 52.66 438 ARG A CA 1
ATOM 3453 C C . ARG A 1 438 ? 12.285 -19.265 -3.733 1.00 52.66 438 ARG A C 1
ATOM 3455 O O . ARG A 1 438 ? 11.811 -20.384 -3.497 1.00 52.66 438 ARG A O 1
ATOM 3462 N N . ASP A 1 439 ? 13.422 -18.788 -3.236 1.00 36.06 439 ASP A N 1
ATOM 3463 C CA . ASP A 1 439 ? 14.101 -19.349 -2.060 1.00 36.06 439 ASP A CA 1
ATOM 3464 C C . ASP A 1 439 ? 13.325 -18.996 -0.768 1.00 36.06 439 ASP A C 1
ATOM 3466 O O . ASP A 1 439 ? 12.511 -18.041 -0.805 1.00 36.06 439 ASP A O 1
#

pLDDT: mean 70.02, std 31.33, range [20.16, 98.88]